Protein AF-A0A3N5U337-F1 (afdb_monomer)

Secondary structure (DSSP, 8-state):
--HHHHHHHHHHHHHHHHHHHTT--HHHHHHHHHHHHHHHHHHHHHT--TTTTTSHHHHHHHHHH---TTHHHHHHHHHHHHHHTTSSSS-------PPPHHHHHHHHHHHHHH---HHHHHHHHHHHHHHHHHHHTTT--GGG--HHHHHHHHHHHTTT--HHHHHHHHHHHHHHHHHHHHTT--SSS--GGG-PPPP-----PPPP---HHHHHHHHH---S--HHHHHHHHHHHHHHHS---HHHHHH-BGGGEETTTTEEEE-S-GGG--EEEE--HHHHHHHHHHHHHTS---S--BSSB-SSSSP-BPPHHHHHHHHHHHHTTT-TT--HHHHHHHHHHHHHTS--------------S-TTSPPPP-PPPPPPP-----

Foldseek 3Di:
DDPLLVVLVVLLVVLLVVCVVLPFDPVVSVVLSVLSVLLSVLCVVVVDDNQCSQEPVSLVVSCVVPVDPCSSVSSLSSQVVCVVVVNHVDGHDDDDDDDPPLLVVLLVVCCPPPVDDVVLSVVLSVLVVLLSVLCVVVVHFLQNDDLVSVVVSLCVVCVPPDPVVSVSSLVSVLSSLCCCVPVPVSYVDSCSVVSDDPDDPPDPDPQAADDLV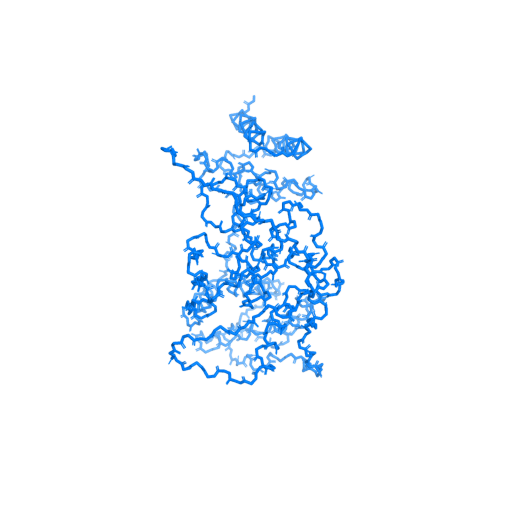LVVVLLVLPPDDDLLLLLLQLLLLCCQVVVDALQQLLQFFLVQDDPVQQWGWRQDDVVRDIDIDRHDPSSVVSLVSSVPPHADDDPDRGSDWDRGPPIDRDDSVRSFVSNQVSSCVRPVPDTSNNSSVHNVVVVVPDDDPDPDDDDDDDDDPPPSDDDDDDDDDDDDDDDDDD

Radius of gyration: 27.34 Å; Cα contacts (8 Å, |Δi|>4): 364; chains: 1; bounding box: 74×69×74 Å

pLDDT: mean 83.19, std 18.61, range [25.72, 97.69]

Solvent-accessible surface area (backbone atoms only — not comparable to full-atom values): 22806 Å² total; per-residue (Å²): 133,55,74,58,56,57,53,50,51,53,52,49,53,53,47,54,52,49,40,55,76,59,65,52,55,69,70,56,50,53,52,33,53,54,45,49,53,52,49,51,53,50,42,61,74,68,65,58,50,78,85,47,60,59,34,46,64,49,48,49,56,46,42,71,78,42,81,49,98,57,45,63,57,37,53,53,45,46,34,45,52,37,28,76,68,67,75,40,98,58,49,64,51,77,76,80,81,80,60,63,67,70,57,49,50,48,54,50,50,50,47,69,78,60,74,55,58,72,67,56,55,55,53,42,50,55,54,50,50,55,48,49,53,57,28,62,77,67,73,52,50,70,60,73,64,51,68,66,61,52,53,54,48,49,54,63,76,38,59,95,53,55,68,71,57,46,52,50,54,49,52,47,49,30,59,49,42,44,42,35,28,78,76,60,64,48,29,92,57,78,56,32,83,69,70,72,73,85,83,75,80,69,72,79,75,72,84,58,56,61,53,76,67,56,51,54,51,55,68,65,66,71,80,65,82,47,53,65,47,31,47,31,49,23,53,42,36,43,19,33,79,70,41,44,48,39,61,43,59,36,66,36,36,55,86,32,49,40,76,94,74,35,32,35,50,44,62,74,40,87,89,72,53,59,46,81,40,81,45,53,68,70,36,51,51,30,41,48,49,15,58,76,73,42,53,78,94,61,94,66,56,50,60,49,59,42,89,58,68,82,66,39,68,37,49,35,68,54,44,36,51,45,30,18,59,55,48,32,75,74,37,76,85,54,46,48,64,22,34,30,42,26,32,51,48,59,54,68,74,41,80,82,78,72,93,66,91,75,82,92,77,93,77,80,89,69,89,82,67,84,86,78,90,77,83,88,80,82,89,80,86,80,84,88,81,135

Mean predicted aligned error: 10.97 Å

Sequence (386 aa):
MSEVDLWLESAVVDYVSWMRQAGYAPSTIYTAERLLRHFKAFIREQGVSRQDVFTHDSLKAFESLCPRFFAACAVRGLARHLFRRKQIPAPIIRPRILLPDVYEAYLRFFEETRQVLPQSLTTTRRVLSALHDYLSQRDIALSGLRIEHIDEFLSRFNAGLAWATCRHHRSYLRGFLRYLYHNRGMVPRDLEKLVVGAVNFAHANPPTFLRAREIKELFAVSKTYSAWELRCLAMTHLAYALGLRPKEIARLSLDDISFKKGQLRVVDRKSCNPLMLPLPEAAIKAISAYLVGARPKTGSRSLFLTLVPAHRPVAAATVGGDITRFIRKSHPTATAYWLRHTYAQTLAGKPSLHLRGQGNAGTRLSELHPQVSSHPCQPDEKGPFR

Structure (mmCIF, N/CA/C/O backbone):
data_AF-A0A3N5U337-F1
#
_entry.id   AF-A0A3N5U337-F1
#
loop_
_atom_site.group_PDB
_atom_site.id
_atom_site.type_symbol
_atom_site.label_atom_id
_atom_site.label_alt_id
_atom_site.label_comp_id
_atom_site.label_asym_id
_atom_site.label_entity_id
_atom_site.label_seq_id
_atom_site.pdbx_PDB_ins_code
_atom_site.Cartn_x
_atom_site.Cartn_y
_atom_site.Cartn_z
_atom_site.occupancy
_atom_site.B_iso_or_equiv
_atom_site.auth_seq_id
_atom_site.auth_comp_id
_atom_site.auth_asym_id
_atom_site.auth_atom_id
_atom_site.pdbx_PDB_model_num
ATOM 1 N N . MET A 1 1 ? -10.063 35.611 -19.315 1.00 59.59 1 MET A N 1
ATOM 2 C CA . MET A 1 1 ? -9.950 34.348 -18.546 1.00 59.59 1 MET A CA 1
ATOM 3 C C . MET A 1 1 ? -10.337 33.215 -19.478 1.00 59.59 1 MET A C 1
ATOM 5 O O . MET A 1 1 ? -11.325 33.376 -20.180 1.00 59.59 1 MET A O 1
ATOM 9 N N . SER A 1 2 ? -9.551 32.140 -19.566 1.00 80.44 2 SER A N 1
ATOM 10 C CA . SER A 1 2 ? -9.885 31.002 -20.436 1.00 80.44 2 SER A CA 1
ATOM 11 C C . SER A 1 2 ? -11.054 30.192 -19.857 1.00 80.44 2 SER A C 1
ATOM 13 O O . SER A 1 2 ? -11.273 30.198 -18.645 1.00 80.44 2 SER A O 1
ATOM 15 N N . GLU A 1 3 ? -11.793 29.468 -20.705 1.00 83.75 3 GLU A N 1
ATOM 16 C CA . GLU A 1 3 ? -12.888 28.573 -20.282 1.00 83.75 3 GLU A CA 1
ATOM 17 C C . GLU A 1 3 ? -12.416 27.545 -19.232 1.00 83.75 3 GLU A C 1
ATOM 19 O O . GLU A 1 3 ? -13.110 27.262 -18.255 1.00 83.75 3 GLU A O 1
ATOM 24 N N . VAL A 1 4 ? -11.184 27.046 -19.390 1.00 85.44 4 VAL A N 1
ATOM 25 C CA . VAL A 1 4 ? -10.539 26.103 -18.463 1.00 85.44 4 VAL A CA 1
ATOM 26 C C . VAL A 1 4 ? -10.310 26.725 -17.083 1.00 85.44 4 VAL A C 1
ATOM 28 O O . VAL A 1 4 ? -10.534 26.054 -16.077 1.00 85.44 4 VAL A O 1
ATOM 31 N N . ASP A 1 5 ? -9.896 27.994 -17.017 1.00 86.25 5 ASP A N 1
ATOM 32 C CA . ASP A 1 5 ? -9.628 28.697 -15.754 1.00 86.25 5 ASP A CA 1
ATOM 33 C C . ASP A 1 5 ? -10.922 28.929 -14.956 1.00 86.25 5 ASP A C 1
ATOM 35 O O . ASP A 1 5 ? -10.952 28.688 -13.749 1.00 86.25 5 ASP A O 1
ATOM 39 N N . LEU A 1 6 ? -12.016 29.304 -15.632 1.00 87.75 6 LEU A N 1
ATOM 40 C CA . LEU A 1 6 ? -13.340 29.459 -15.013 1.00 87.75 6 LEU A CA 1
ATOM 41 C C . LEU A 1 6 ? -13.893 28.127 -14.488 1.00 87.75 6 LEU A C 1
ATOM 43 O O . LEU A 1 6 ? -14.374 28.050 -13.354 1.00 87.75 6 LEU A O 1
ATOM 47 N N . TRP A 1 7 ? -13.791 27.062 -15.288 1.00 91.88 7 TRP A N 1
ATOM 48 C CA . TRP A 1 7 ? -14.204 25.722 -14.872 1.00 91.88 7 TRP A CA 1
ATOM 49 C C . TRP A 1 7 ? -13.391 25.218 -13.673 1.00 91.88 7 TRP A C 1
ATOM 51 O O . TRP A 1 7 ? -13.964 24.698 -12.712 1.00 91.88 7 TRP A O 1
ATOM 61 N N . LEU A 1 8 ? -12.065 25.386 -13.703 1.00 91.44 8 LEU A N 1
ATOM 62 C CA . LEU A 1 8 ? -11.187 24.919 -12.634 1.00 91.44 8 LEU A CA 1
ATOM 63 C C . LEU A 1 8 ? -11.397 25.716 -11.338 1.00 91.44 8 LEU A C 1
ATOM 65 O O . LEU A 1 8 ? -11.365 25.123 -10.262 1.00 91.44 8 LEU A O 1
ATOM 69 N N . GLU A 1 9 ? -11.680 27.020 -11.419 1.00 92.31 9 GLU A N 1
ATOM 70 C CA . GLU A 1 9 ? -12.047 27.835 -10.254 1.00 92.31 9 GLU A CA 1
ATOM 71 C C . GLU A 1 9 ? -13.320 27.306 -9.580 1.00 92.31 9 GLU A C 1
ATOM 73 O O . GLU A 1 9 ? -13.313 27.012 -8.383 1.00 92.31 9 GLU A O 1
ATOM 78 N N . SER A 1 10 ? -14.388 27.093 -10.359 1.00 92.50 10 SER A N 1
ATOM 79 C CA . SER A 1 10 ? -15.639 26.517 -9.851 1.00 92.50 10 SER A CA 1
ATOM 80 C C . SER A 1 10 ? -15.412 25.135 -9.227 1.00 92.50 10 SER A C 1
ATOM 82 O O . SER A 1 10 ? -15.874 24.868 -8.117 1.00 92.50 10 SER A O 1
ATOM 84 N N . ALA A 1 11 ? -14.621 24.279 -9.881 1.00 93.44 11 ALA A N 1
ATOM 85 C CA . ALA A 1 11 ? -14.270 22.956 -9.377 1.00 93.44 11 ALA A CA 1
ATOM 86 C C . ALA A 1 11 ? -13.520 22.999 -8.033 1.00 93.44 11 ALA A C 1
ATOM 88 O O . ALA A 1 11 ? -13.773 22.166 -7.156 1.00 93.44 11 ALA A O 1
ATOM 89 N N . VAL A 1 12 ? -12.595 23.949 -7.857 1.00 94.38 12 VAL A N 1
ATOM 90 C CA . VAL A 1 12 ? -11.846 24.128 -6.605 1.00 94.38 12 VAL A CA 1
ATOM 91 C C . VAL A 1 12 ? -12.771 24.604 -5.488 1.00 94.38 12 VAL A C 1
ATOM 93 O O . VAL A 1 12 ? -12.730 24.027 -4.399 1.00 94.38 12 VAL A O 1
ATOM 96 N N . VAL A 1 13 ? -13.629 25.594 -5.750 1.00 94.56 13 VAL A N 1
ATOM 97 C CA . VAL A 1 13 ? -14.602 26.105 -4.769 1.00 94.56 13 VAL A CA 1
ATOM 98 C C . VAL A 1 13 ? -15.547 24.995 -4.306 1.00 94.56 13 VAL A C 1
ATOM 100 O O . VAL A 1 13 ? -15.684 24.767 -3.099 1.00 94.56 13 VAL A O 1
ATOM 103 N N . ASP A 1 14 ? -16.121 24.241 -5.245 1.00 94.06 14 ASP A N 1
ATOM 104 C CA . ASP A 1 14 ? -17.006 23.113 -4.944 1.00 94.06 14 ASP A CA 1
ATOM 105 C C . ASP A 1 14 ? -16.298 22.034 -4.118 1.00 94.06 14 ASP A C 1
ATOM 107 O O . ASP A 1 14 ? -16.841 21.529 -3.131 1.00 94.06 14 ASP A O 1
ATOM 111 N N . TYR A 1 15 ? -15.056 21.697 -4.471 1.00 94.31 15 TYR A N 1
ATOM 112 C CA . TYR A 1 15 ? -14.279 20.700 -3.743 1.00 94.31 15 TYR A CA 1
ATOM 113 C C . TYR A 1 15 ? -13.946 21.142 -2.315 1.00 94.31 15 TYR A C 1
ATOM 115 O O . TYR A 1 15 ? -14.073 20.348 -1.382 1.00 94.31 15 TYR A O 1
ATOM 123 N N . VAL A 1 16 ? -13.553 22.401 -2.121 1.00 94.31 16 VAL A N 1
ATOM 124 C CA . VAL A 1 16 ? -13.256 22.962 -0.795 1.00 94.31 16 VAL A CA 1
ATOM 125 C C . VAL A 1 16 ? -14.525 23.025 0.063 1.00 94.31 16 VAL A C 1
ATOM 127 O O . VAL A 1 16 ? -14.482 22.670 1.244 1.00 94.31 16 VAL A O 1
ATOM 130 N N . SER A 1 17 ? -15.669 23.396 -0.523 1.00 94.00 17 SER A N 1
ATOM 131 C CA . SER A 1 17 ? -16.977 23.349 0.145 1.00 94.00 17 SER A CA 1
ATOM 132 C C . SER A 1 17 ? -17.330 21.927 0.589 1.00 94.00 17 SER A C 1
ATOM 134 O O . SER A 1 17 ? -17.637 21.682 1.759 1.00 94.00 17 SER A O 1
ATOM 136 N N . TRP A 1 18 ? -17.160 20.951 -0.305 1.00 93.31 18 TRP A N 1
ATOM 137 C CA . TRP A 1 18 ? -17.338 19.541 0.024 1.00 93.31 18 TRP A CA 1
ATOM 138 C C . TRP A 1 18 ? -16.381 19.068 1.132 1.00 93.31 18 TRP A C 1
ATOM 140 O O . TRP A 1 18 ? -16.802 18.318 2.012 1.00 93.31 18 TRP A O 1
ATOM 150 N N . MET A 1 19 ? -15.115 19.508 1.152 1.00 92.62 19 MET A N 1
ATOM 151 C CA . MET A 1 19 ? -14.178 19.159 2.231 1.00 92.62 19 MET A CA 1
ATOM 152 C C . MET A 1 19 ? -14.654 19.676 3.598 1.00 92.62 19 MET A C 1
ATOM 154 O O . MET A 1 19 ? -14.506 18.969 4.596 1.00 92.62 19 MET A O 1
ATOM 158 N N . ARG A 1 20 ? -15.253 20.873 3.654 1.00 92.69 20 ARG A N 1
ATOM 159 C CA . ARG A 1 20 ? -15.858 21.408 4.888 1.00 92.69 20 ARG A CA 1
ATOM 160 C C . ARG A 1 20 ? -17.015 20.525 5.353 1.00 92.69 20 ARG A C 1
ATOM 162 O O . ARG A 1 20 ? -17.013 20.076 6.494 1.00 92.69 20 ARG A O 1
ATOM 169 N N . GLN A 1 21 ? -17.942 20.201 4.452 1.00 89.94 21 GLN A N 1
ATOM 170 C CA . GLN A 1 21 ? -19.096 19.340 4.751 1.00 89.94 21 GLN A CA 1
ATOM 171 C C . GLN A 1 21 ? -18.682 17.920 5.166 1.00 89.94 21 GLN A C 1
ATOM 173 O O . GLN A 1 21 ? -19.303 17.311 6.030 1.00 89.94 21 GLN A O 1
ATOM 178 N N . ALA A 1 22 ? -17.607 17.394 4.577 1.00 86.56 22 ALA A N 1
ATOM 179 C CA . ALA A 1 22 ? -17.069 16.077 4.896 1.00 86.56 22 ALA A CA 1
ATOM 180 C C . ALA A 1 22 ? -16.280 16.032 6.220 1.00 86.56 22 ALA A C 1
ATOM 182 O O . ALA A 1 22 ? -15.805 14.958 6.589 1.00 86.56 22 ALA A O 1
ATOM 183 N N . GLY A 1 23 ? -16.116 17.162 6.921 1.00 87.62 23 GLY A N 1
ATOM 184 C CA . GLY A 1 23 ? -15.472 17.221 8.235 1.00 87.62 23 GLY A CA 1
ATOM 185 C C . GLY A 1 23 ? -13.944 17.143 8.200 1.00 87.62 23 GLY A C 1
ATOM 186 O O . GLY A 1 23 ? -13.329 16.622 9.131 1.00 87.62 23 GLY A O 1
ATOM 187 N N . TYR A 1 24 ? -13.299 17.616 7.129 1.00 88.69 24 TYR A N 1
ATOM 188 C CA . TYR A 1 24 ? -11.839 17.752 7.122 1.00 88.69 24 TYR A CA 1
ATOM 189 C C . TYR A 1 24 ? -11.374 18.812 8.134 1.00 88.69 24 TYR A C 1
ATOM 191 O O . TYR A 1 24 ? -12.039 19.823 8.344 1.00 88.69 24 TYR A O 1
ATOM 199 N N . ALA A 1 25 ? -10.187 18.619 8.719 1.00 89.44 25 ALA A N 1
ATOM 200 C CA . ALA A 1 25 ? -9.602 19.603 9.628 1.00 89.44 25 ALA A CA 1
ATOM 201 C C . ALA A 1 25 ? -9.368 20.959 8.918 1.00 89.44 25 ALA A C 1
ATOM 203 O O . ALA A 1 25 ? -8.892 20.955 7.774 1.00 89.44 25 ALA A O 1
ATOM 204 N N . PRO A 1 26 ? -9.595 22.113 9.583 1.00 92.06 26 PRO A N 1
ATOM 205 C CA . PRO A 1 26 ? -9.421 23.439 8.975 1.00 92.06 26 PRO A CA 1
ATOM 206 C C . PRO A 1 26 ? -8.039 23.655 8.344 1.00 92.06 26 PRO A C 1
ATOM 208 O O . PRO A 1 26 ? -7.933 24.153 7.225 1.00 92.06 26 PRO A O 1
ATOM 211 N N . SER A 1 27 ? -6.976 23.185 9.004 1.00 90.62 27 SER A N 1
ATOM 212 C CA . SER A 1 27 ? -5.599 23.248 8.492 1.00 90.62 27 SER A CA 1
ATOM 213 C C . SER A 1 27 ? -5.397 22.443 7.202 1.00 90.62 27 SER A C 1
ATOM 215 O O . SER A 1 27 ? -4.648 22.855 6.311 1.00 90.62 27 SER A O 1
ATOM 217 N N . THR A 1 28 ? -6.092 21.308 7.067 1.00 89.44 28 THR A N 1
ATOM 218 C CA . THR A 1 28 ? -6.055 20.470 5.859 1.00 89.44 28 THR A CA 1
ATOM 219 C C . THR A 1 28 ? -6.778 21.153 4.705 1.00 89.44 28 THR A C 1
ATOM 221 O O . THR A 1 28 ? -6.270 21.147 3.585 1.00 89.44 28 THR A O 1
ATOM 224 N N . ILE A 1 29 ? -7.928 21.774 4.981 1.00 92.19 29 ILE A N 1
ATOM 225 C CA . ILE A 1 29 ? -8.708 22.528 3.992 1.00 92.19 29 ILE A CA 1
ATOM 226 C C . ILE A 1 29 ? -7.894 23.718 3.482 1.00 92.19 29 ILE A C 1
ATOM 228 O O . ILE A 1 29 ? -7.693 23.835 2.278 1.00 92.19 29 ILE A O 1
ATOM 232 N N . TYR A 1 30 ? -7.340 24.527 4.390 1.00 92.00 30 TYR A N 1
ATOM 233 C CA . TYR A 1 30 ? -6.493 25.671 4.046 1.00 92.00 30 TYR A CA 1
ATOM 234 C C . TYR A 1 30 ? -5.296 25.266 3.172 1.00 92.00 30 TYR A C 1
ATOM 236 O O . TYR A 1 30 ? -5.011 25.884 2.145 1.00 92.00 30 TYR A O 1
ATOM 244 N N . THR A 1 31 ? -4.611 24.180 3.546 1.00 90.75 31 THR A N 1
ATOM 245 C CA . THR A 1 31 ? -3.463 23.673 2.782 1.00 90.75 31 THR A CA 1
ATOM 246 C C . THR A 1 31 ? -3.880 23.197 1.392 1.00 90.75 31 THR A C 1
ATOM 248 O O . THR A 1 31 ? -3.208 23.523 0.412 1.00 90.75 31 THR A O 1
ATOM 251 N N . ALA A 1 32 ? -4.981 22.445 1.291 1.00 91.00 32 ALA A N 1
ATOM 252 C CA . ALA A 1 32 ? -5.498 21.962 0.016 1.00 91.00 32 ALA A CA 1
ATOM 253 C C . ALA A 1 32 ? -5.904 23.124 -0.897 1.00 91.00 32 ALA A C 1
ATOM 255 O O . ALA A 1 32 ? -5.483 23.157 -2.048 1.00 91.00 32 ALA A O 1
ATOM 256 N N . GLU A 1 33 ? -6.642 24.101 -0.374 1.00 93.75 33 GLU A N 1
ATOM 257 C CA . GLU A 1 33 ? -7.069 25.289 -1.111 1.00 93.75 33 GLU A CA 1
ATOM 258 C C . GLU A 1 33 ? -5.869 26.067 -1.668 1.00 93.75 33 GLU A C 1
ATOM 260 O O . GLU A 1 33 ? -5.806 26.337 -2.866 1.00 93.75 33 GLU A O 1
ATOM 265 N N . ARG A 1 34 ? -4.853 26.342 -0.839 1.00 92.44 34 ARG A N 1
ATOM 266 C CA . ARG A 1 34 ? -3.634 27.039 -1.278 1.00 92.44 34 ARG A CA 1
ATOM 267 C C . ARG A 1 34 ? -2.891 26.276 -2.380 1.00 92.44 34 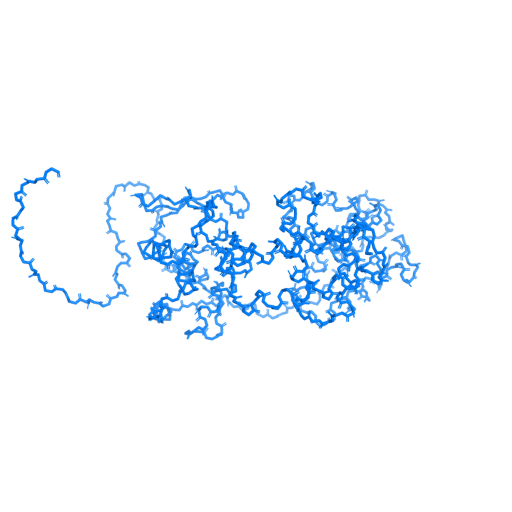ARG A C 1
ATOM 269 O O . ARG A 1 34 ? -2.446 26.878 -3.353 1.00 92.44 34 ARG A O 1
ATOM 276 N N . LEU A 1 35 ? -2.753 24.956 -2.239 1.00 92.81 35 LEU A N 1
ATOM 277 C CA . LEU A 1 35 ? -2.101 24.111 -3.246 1.00 92.81 35 LEU A CA 1
ATOM 278 C C . LEU A 1 35 ? -2.891 24.063 -4.558 1.00 92.81 35 LEU A C 1
ATOM 280 O O . LEU A 1 35 ? -2.286 24.090 -5.625 1.00 92.81 35 LEU A O 1
ATOM 284 N N . LEU A 1 36 ? -4.223 24.034 -4.491 1.00 93.38 36 LEU A N 1
ATOM 285 C CA . LEU A 1 36 ? -5.083 24.045 -5.672 1.00 93.38 36 LEU A CA 1
ATOM 286 C C . LEU A 1 36 ? -5.056 25.391 -6.403 1.00 93.38 36 LEU A C 1
ATOM 288 O O . LEU A 1 36 ? -5.069 25.399 -7.630 1.00 93.38 36 LEU A O 1
ATOM 292 N N . ARG A 1 37 ? -4.917 26.518 -5.690 1.00 92.00 37 ARG A N 1
ATOM 293 C CA . ARG A 1 37 ? -4.674 27.826 -6.326 1.00 92.00 37 ARG A CA 1
ATOM 294 C C . ARG A 1 37 ? -3.352 27.850 -7.096 1.00 92.00 37 ARG A C 1
ATOM 296 O O . ARG A 1 37 ? -3.318 28.334 -8.223 1.00 92.00 37 ARG A O 1
ATOM 303 N N . HIS A 1 38 ? -2.281 27.292 -6.523 1.00 91.81 38 HIS A N 1
ATOM 304 C CA . HIS A 1 38 ? -1.003 27.155 -7.234 1.00 91.81 38 HIS A CA 1
ATOM 305 C C . HIS A 1 38 ? -1.124 26.239 -8.455 1.00 91.81 38 HIS A C 1
ATOM 307 O O . HIS A 1 38 ? -0.591 26.559 -9.511 1.00 91.81 38 HIS A O 1
ATOM 313 N N . PHE A 1 39 ? -1.853 25.128 -8.331 1.00 92.81 39 PHE A N 1
ATOM 314 C CA . PHE A 1 39 ? -2.116 24.235 -9.456 1.00 92.81 39 PHE A CA 1
ATOM 315 C C . PHE A 1 39 ? -2.890 24.944 -10.575 1.00 92.81 39 PHE A C 1
ATOM 317 O O . PHE A 1 39 ? -2.532 24.813 -11.739 1.00 92.81 39 PHE A O 1
ATOM 324 N N . LYS A 1 40 ? -3.895 25.760 -10.235 1.00 92.25 40 LYS A N 1
ATOM 325 C CA . LYS A 1 40 ? -4.638 26.568 -11.210 1.00 92.25 40 LYS A CA 1
ATOM 326 C C . LYS A 1 40 ? -3.731 27.551 -11.956 1.00 92.25 40 LYS A C 1
ATOM 328 O O . LYS A 1 40 ? -3.777 27.608 -13.181 1.00 92.25 40 LYS A O 1
ATOM 333 N N . ALA A 1 41 ? -2.889 28.291 -11.228 1.00 91.00 41 ALA A N 1
ATOM 334 C CA . ALA A 1 41 ? -1.926 29.215 -11.831 1.00 91.00 41 ALA A CA 1
ATOM 335 C C . ALA A 1 41 ? -0.976 28.490 -12.799 1.00 91.00 41 ALA A C 1
ATOM 337 O O . ALA A 1 41 ? -0.811 28.936 -13.930 1.00 91.00 41 ALA A O 1
ATOM 338 N N . PHE A 1 42 ? -0.467 27.322 -12.396 1.00 91.88 42 PHE A N 1
ATOM 339 C CA . PHE A 1 42 ? 0.357 26.456 -13.239 1.00 91.88 42 PHE A CA 1
ATOM 340 C C . PHE A 1 42 ? -0.362 26.023 -14.529 1.00 91.88 42 PHE A C 1
ATOM 342 O O . PHE A 1 42 ? 0.195 26.155 -15.614 1.00 91.88 42 PHE A O 1
ATOM 349 N N . ILE A 1 43 ? -1.608 25.548 -14.434 1.00 92.75 43 ILE A N 1
ATOM 350 C CA . ILE A 1 43 ? -2.398 25.129 -15.605 1.00 92.75 43 ILE A CA 1
ATOM 351 C C . ILE A 1 43 ? -2.624 26.295 -16.573 1.00 92.75 43 ILE A C 1
ATOM 353 O O . ILE A 1 43 ? -2.540 26.111 -17.787 1.00 92.75 43 ILE A O 1
ATOM 357 N N . ARG A 1 44 ? -2.867 27.497 -16.038 1.00 90.06 44 ARG A N 1
ATOM 358 C CA . ARG A 1 44 ? -3.036 28.718 -16.830 1.00 90.06 44 ARG A CA 1
ATOM 359 C C . ARG A 1 44 ? -1.752 29.117 -17.557 1.00 90.06 44 ARG A C 1
ATOM 361 O O . ARG A 1 44 ? -1.821 29.465 -18.727 1.00 90.06 44 ARG A O 1
ATOM 368 N N . GLU A 1 45 ? -0.608 29.069 -16.879 1.00 89.81 45 GLU A N 1
ATOM 369 C CA . GLU A 1 45 ? 0.699 29.419 -17.456 1.00 89.81 45 GLU A CA 1
ATOM 370 C C . GLU A 1 45 ? 1.151 28.425 -18.532 1.00 89.81 45 GLU A C 1
ATOM 372 O O . GLU A 1 45 ? 1.715 28.830 -19.541 1.00 89.81 45 GLU A O 1
ATOM 377 N N . GLN A 1 46 ? 0.870 27.134 -18.343 1.00 88.50 46 GLN A N 1
ATOM 378 C CA . GLN A 1 46 ? 1.237 26.077 -19.290 1.00 88.50 46 GLN A CA 1
ATOM 379 C C . GLN A 1 46 ? 0.238 25.903 -20.445 1.00 88.50 46 GLN A C 1
ATOM 381 O O . GLN A 1 46 ? 0.481 25.099 -21.340 1.00 88.50 46 GLN A O 1
ATOM 386 N N . GLY A 1 47 ? -0.903 26.604 -20.425 1.00 86.69 47 GLY A N 1
ATOM 387 C CA . GLY A 1 47 ? -1.914 26.513 -21.484 1.00 86.69 47 GLY A CA 1
ATOM 388 C C . GLY A 1 47 ? -2.506 25.108 -21.664 1.00 86.69 47 GLY A C 1
ATOM 389 O O . GLY A 1 47 ? -2.839 24.721 -22.781 1.00 86.69 47 GLY A O 1
ATOM 390 N N . VAL A 1 48 ? -2.618 24.325 -20.584 1.00 87.94 48 VAL A N 1
ATOM 391 C CA . VAL A 1 48 ? -3.052 22.919 -20.659 1.00 87.94 48 VAL A CA 1
ATOM 392 C C . VAL A 1 48 ? -4.529 22.827 -21.055 1.00 87.94 48 VAL A C 1
ATOM 394 O O . VAL A 1 48 ? -5.384 23.521 -20.496 1.00 87.94 48 VAL A O 1
ATOM 397 N N . SER A 1 49 ? -4.843 21.932 -21.995 1.00 88.31 49 SER A N 1
ATOM 398 C CA . SER A 1 49 ? -6.217 21.671 -22.433 1.00 88.31 49 SER A CA 1
ATOM 399 C C . SER A 1 49 ? -7.065 21.084 -21.296 1.00 88.31 49 SER A C 1
ATOM 401 O O . SER A 1 49 ? -6.554 20.406 -20.403 1.00 88.31 49 SER A O 1
ATOM 403 N N . ARG A 1 50 ? -8.392 21.270 -21.345 1.00 86.12 50 ARG A N 1
ATOM 404 C CA . ARG A 1 50 ? -9.324 20.731 -20.332 1.00 86.12 50 ARG A CA 1
ATOM 405 C C . ARG A 1 50 ? -9.180 19.219 -20.118 1.00 86.12 50 ARG A C 1
ATOM 407 O O . ARG A 1 50 ? -9.359 18.746 -18.997 1.00 86.12 50 ARG A O 1
ATOM 414 N N . GLN A 1 51 ? -8.890 18.472 -21.183 1.00 86.19 51 GLN A N 1
ATOM 415 C CA . GLN A 1 51 ? -8.770 17.013 -21.140 1.00 86.19 51 GLN A CA 1
ATOM 416 C C . GLN A 1 51 ? -7.468 16.572 -20.461 1.00 86.19 51 GLN A C 1
ATOM 418 O O . GLN A 1 51 ? -7.442 15.541 -19.790 1.00 86.19 51 GLN A O 1
ATOM 423 N N . ASP A 1 52 ? -6.429 17.404 -20.549 1.00 87.75 52 ASP A N 1
ATOM 424 C CA . ASP A 1 52 ? -5.093 17.069 -20.068 1.00 87.75 52 ASP A CA 1
ATOM 425 C C . ASP A 1 52 ? -4.831 17.528 -18.628 1.00 87.75 52 ASP A C 1
ATOM 427 O O . ASP A 1 52 ? -3.927 17.001 -17.981 1.00 87.75 52 ASP A O 1
ATOM 431 N N . VAL A 1 53 ? -5.659 18.428 -18.071 1.00 90.69 53 VAL A N 1
ATOM 432 C CA . VAL A 1 53 ? -5.489 18.989 -16.710 1.00 90.69 53 VAL A CA 1
ATOM 433 C C . VAL A 1 53 ? -5.256 17.908 -15.649 1.00 90.69 53 VAL A C 1
ATOM 435 O O . VAL A 1 53 ? -4.389 18.052 -14.788 1.00 90.69 53 VAL A O 1
ATOM 438 N N . PHE A 1 54 ? -6.023 16.816 -15.688 1.00 92.62 54 PHE A N 1
ATOM 439 C CA . PHE A 1 54 ? -5.968 15.743 -14.689 1.00 92.62 54 PHE A CA 1
ATOM 440 C C . PHE A 1 54 ? -5.279 14.474 -15.217 1.00 92.62 54 PHE A C 1
ATOM 442 O O . PHE A 1 54 ? -5.724 13.355 -14.951 1.00 92.62 54 PHE A O 1
ATOM 449 N N . THR A 1 55 ? -4.163 14.641 -15.927 1.00 90.81 55 THR A N 1
ATOM 450 C CA . THR A 1 55 ? -3.289 13.544 -16.378 1.00 90.81 55 THR A CA 1
ATOM 451 C C . THR A 1 55 ? -2.104 13.313 -15.432 1.00 90.81 55 THR A C 1
ATOM 453 O O . THR A 1 55 ? -1.826 14.102 -14.522 1.00 90.81 55 THR A O 1
ATOM 456 N N . HIS A 1 56 ? -1.397 12.189 -15.608 1.00 87.75 56 HIS A N 1
ATOM 457 C CA . HIS A 1 56 ? -0.165 11.931 -14.857 1.00 87.75 56 HIS A CA 1
ATOM 458 C C . HIS A 1 56 ? 0.923 12.954 -15.174 1.00 87.75 56 HIS A C 1
ATOM 460 O O . HIS A 1 56 ? 1.632 13.366 -14.256 1.00 87.75 56 HIS A O 1
ATOM 466 N N . ASP A 1 57 ? 1.027 13.366 -16.435 1.00 87.88 57 ASP A N 1
ATOM 467 C CA . ASP A 1 57 ? 2.095 14.240 -16.909 1.00 87.88 57 ASP A CA 1
ATOM 468 C C . ASP A 1 57 ? 1.914 15.662 -16.382 1.00 87.88 57 ASP A C 1
ATOM 470 O O . ASP A 1 57 ? 2.849 16.209 -15.797 1.00 87.88 57 ASP A O 1
ATOM 474 N N . SER A 1 58 ? 0.694 16.209 -16.426 1.00 89.62 58 SER A N 1
ATOM 475 C CA . SER A 1 58 ? 0.392 17.508 -15.805 1.00 89.62 58 SER A CA 1
ATOM 476 C C . SER A 1 58 ? 0.634 17.498 -14.297 1.00 89.62 58 SER A C 1
ATOM 478 O O . SER A 1 58 ? 1.160 18.463 -13.741 1.00 89.62 58 SER A O 1
ATOM 480 N N . LEU A 1 59 ? 0.312 16.392 -13.617 1.00 90.88 59 LEU A N 1
ATOM 481 C CA . LEU A 1 59 ? 0.598 16.256 -12.191 1.00 90.88 59 LEU A CA 1
ATOM 482 C C . LEU A 1 59 ? 2.104 16.204 -11.905 1.00 90.88 59 LEU A C 1
ATOM 484 O O . LEU A 1 59 ? 2.556 16.824 -10.946 1.00 90.88 59 LEU A O 1
ATOM 488 N N . LYS A 1 60 ? 2.872 15.474 -12.719 1.00 88.56 60 LYS A N 1
ATOM 489 C CA . LYS A 1 60 ? 4.324 15.334 -12.566 1.00 88.56 60 LYS A CA 1
ATOM 490 C C . LYS A 1 60 ? 5.040 16.660 -12.845 1.00 88.56 60 LYS A C 1
ATOM 492 O O . LYS A 1 60 ? 5.931 17.034 -12.088 1.00 88.56 60 LYS A O 1
ATOM 497 N N . ALA A 1 61 ? 4.611 17.391 -13.875 1.00 89.62 61 ALA A N 1
ATOM 498 C CA . ALA A 1 61 ? 5.101 18.732 -14.187 1.00 89.62 61 ALA A CA 1
ATOM 499 C C . ALA A 1 61 ? 4.811 19.723 -13.042 1.00 89.62 61 ALA A C 1
ATOM 501 O O . ALA A 1 61 ? 5.687 20.484 -12.622 1.00 89.62 61 ALA A O 1
ATOM 502 N N . PHE A 1 62 ? 3.619 19.645 -12.444 1.00 90.25 62 PHE A N 1
ATOM 503 C CA . PHE A 1 62 ? 3.303 20.429 -11.253 1.00 90.25 62 PHE A CA 1
ATOM 504 C C . PHE A 1 62 ? 4.159 20.038 -10.036 1.00 90.25 62 PHE A C 1
ATOM 506 O O . PHE A 1 62 ? 4.659 20.917 -9.336 1.00 90.25 62 PHE A O 1
ATOM 513 N N . GLU A 1 63 ? 4.368 18.738 -9.785 1.00 89.06 63 GLU A N 1
ATOM 514 C CA . GLU A 1 63 ? 5.239 18.243 -8.704 1.00 89.06 63 GLU A CA 1
ATOM 515 C C . GLU A 1 63 ? 6.689 18.742 -8.863 1.00 89.06 63 GLU A C 1
ATOM 517 O O . GLU A 1 63 ? 7.321 19.067 -7.858 1.00 89.06 63 GLU A O 1
ATOM 522 N N . SER A 1 64 ? 7.206 18.857 -10.095 1.00 86.31 64 SER A N 1
ATOM 523 C CA . SER A 1 64 ? 8.557 19.393 -10.333 1.00 86.31 64 SER A CA 1
ATOM 524 C C . SER A 1 64 ? 8.698 20.885 -10.027 1.00 86.31 64 SER A C 1
ATOM 526 O O . SER A 1 64 ? 9.750 21.303 -9.553 1.00 86.31 64 SER A O 1
ATOM 528 N N . LEU A 1 65 ? 7.650 21.683 -10.247 1.00 83.12 65 LEU A N 1
ATOM 529 C CA . LEU A 1 65 ? 7.666 23.128 -9.978 1.00 83.12 65 LEU A CA 1
ATOM 530 C C . LEU A 1 65 ? 7.300 23.460 -8.529 1.00 83.12 65 LEU A C 1
ATOM 532 O O . LEU A 1 65 ? 7.768 24.445 -7.963 1.00 83.12 65 LEU A O 1
ATOM 536 N N . CYS A 1 66 ? 6.464 22.629 -7.909 1.00 79.81 66 CYS A N 1
ATOM 537 C CA . CYS A 1 66 ? 6.071 22.761 -6.517 1.00 79.81 66 CYS A CA 1
ATOM 538 C C . CYS A 1 66 ? 6.456 21.485 -5.753 1.00 79.81 66 CYS A C 1
ATOM 540 O O . CYS A 1 66 ? 5.585 20.645 -5.495 1.00 79.81 66 CYS A O 1
ATOM 542 N N . PRO A 1 67 ? 7.729 21.344 -5.321 1.00 67.75 67 PRO A N 1
ATOM 543 C CA . PRO A 1 67 ? 8.222 20.173 -4.594 1.00 67.75 67 PRO A CA 1
ATOM 544 C C . PRO A 1 67 ? 7.746 20.171 -3.129 1.00 67.75 67 PRO A C 1
ATOM 546 O O . PRO A 1 67 ? 8.505 19.962 -2.185 1.00 67.75 67 PRO A O 1
ATOM 549 N N . ARG A 1 68 ? 6.457 20.435 -2.898 1.00 75.25 68 ARG A N 1
ATOM 550 C CA . ARG A 1 68 ? 5.814 20.284 -1.594 1.00 75.25 68 ARG A CA 1
ATOM 551 C C . ARG A 1 68 ? 5.264 18.870 -1.496 1.00 75.25 68 ARG A C 1
ATOM 553 O O . ARG A 1 68 ? 4.454 18.458 -2.322 1.00 75.25 68 ARG A O 1
ATOM 560 N N . PHE A 1 69 ? 5.617 18.173 -0.418 1.00 60.69 69 PHE A N 1
ATOM 561 C CA . PHE A 1 69 ? 5.285 16.762 -0.164 1.00 60.69 69 PHE A CA 1
ATOM 562 C C . PHE A 1 69 ? 3.792 16.396 -0.354 1.00 60.69 69 PHE A C 1
ATOM 564 O O . PHE A 1 69 ? 3.462 15.251 -0.650 1.00 60.69 69 PHE A O 1
ATOM 571 N N . PHE A 1 70 ? 2.873 17.363 -0.230 1.00 70.56 70 PHE A N 1
ATOM 572 C CA . PHE A 1 70 ? 1.424 17.152 -0.334 1.00 70.56 70 PHE A CA 1
ATOM 573 C C . PHE A 1 70 ? 0.753 17.791 -1.558 1.00 70.56 70 PHE A C 1
ATOM 575 O O . PHE A 1 70 ? -0.466 17.664 -1.699 1.00 70.56 70 PHE A O 1
ATOM 582 N N . ALA A 1 71 ? 1.508 18.444 -2.448 1.00 79.12 71 ALA A N 1
ATOM 583 C CA . ALA A 1 71 ? 0.968 19.132 -3.625 1.00 79.12 71 ALA A CA 1
ATOM 584 C C . ALA A 1 71 ? 0.071 18.204 -4.455 1.00 79.12 71 ALA A C 1
ATOM 586 O O . ALA A 1 71 ? -1.108 18.480 -4.687 1.00 79.12 71 ALA A O 1
ATOM 587 N N . ALA A 1 72 ? 0.579 17.018 -4.772 1.00 84.94 72 ALA A N 1
ATOM 588 C CA . ALA A 1 72 ? -0.171 16.055 -5.553 1.00 84.94 72 ALA A CA 1
ATOM 589 C C . ALA A 1 72 ? -1.323 15.379 -4.805 1.00 84.94 72 ALA A C 1
ATOM 591 O O . ALA A 1 72 ? -2.257 14.884 -5.434 1.00 84.94 72 ALA A O 1
ATOM 592 N N . CYS A 1 73 ? -1.307 15.355 -3.470 1.00 87.25 73 CYS A N 1
ATOM 593 C CA . CYS A 1 73 ? -2.424 14.823 -2.689 1.00 87.25 73 CYS A CA 1
ATOM 594 C C . CYS A 1 73 ? -3.678 15.691 -2.845 1.00 87.25 73 CYS A C 1
ATOM 596 O O . CYS A 1 73 ? -4.774 15.140 -2.978 1.00 87.25 73 CYS A O 1
ATOM 598 N N . ALA A 1 74 ? -3.517 17.019 -2.874 1.00 89.62 74 ALA A N 1
ATOM 599 C CA . ALA A 1 74 ? -4.615 17.958 -3.092 1.00 89.62 74 ALA A CA 1
ATOM 600 C C . ALA A 1 74 ? -5.199 17.811 -4.506 1.00 89.62 74 ALA A C 1
ATOM 602 O O . ALA A 1 74 ? -6.405 17.610 -4.649 1.00 89.62 74 ALA A O 1
ATOM 603 N N . VAL A 1 75 ? -4.340 17.778 -5.533 1.00 92.50 75 VAL A N 1
ATOM 604 C CA . VAL A 1 75 ? -4.757 17.629 -6.941 1.00 92.50 75 VAL A CA 1
ATOM 605 C C . VAL A 1 75 ? -5.426 16.271 -7.191 1.00 92.50 75 VAL A C 1
ATOM 607 O O . VAL A 1 75 ? -6.525 16.205 -7.740 1.00 92.50 75 VAL A O 1
ATOM 610 N N . ARG A 1 76 ? -4.847 15.167 -6.692 1.00 91.56 76 ARG A N 1
ATOM 611 C CA . ARG A 1 76 ? -5.492 13.836 -6.729 1.00 91.56 76 ARG A CA 1
ATOM 612 C C . ARG A 1 76 ? -6.799 13.814 -5.927 1.00 91.56 76 ARG A C 1
ATOM 614 O O . ARG A 1 76 ? -7.690 13.015 -6.209 1.00 91.56 76 ARG A O 1
ATOM 621 N N . GLY A 1 77 ? -6.917 14.627 -4.878 1.00 90.38 77 GLY A N 1
ATOM 622 C CA . GLY A 1 77 ? -8.155 14.850 -4.129 1.00 90.38 77 GLY A CA 1
ATOM 623 C C . GLY A 1 77 ? -9.258 15.430 -5.006 1.00 90.38 77 GLY A C 1
ATOM 624 O O . GLY A 1 77 ? -10.293 14.780 -5.165 1.00 90.38 77 GLY A O 1
ATOM 625 N N . LEU A 1 78 ? -8.977 16.573 -5.631 1.00 93.50 78 LEU A N 1
ATOM 626 C CA . LEU A 1 78 ? -9.877 17.262 -6.553 1.00 93.50 78 LEU A CA 1
ATOM 627 C C . LEU A 1 78 ? -10.282 16.368 -7.733 1.00 93.50 78 LEU A C 1
ATOM 629 O O . LEU A 1 78 ? -11.472 16.177 -7.970 1.00 93.50 78 LEU A O 1
ATOM 633 N N . ALA A 1 79 ? -9.323 15.721 -8.400 1.00 93.38 79 ALA A N 1
ATOM 634 C CA . ALA A 1 79 ? -9.612 14.819 -9.518 1.00 93.38 79 ALA A CA 1
ATOM 635 C C . ALA A 1 79 ? -10.581 13.691 -9.120 1.00 93.38 79 ALA A C 1
ATOM 637 O O . ALA A 1 79 ? -11.534 13.383 -9.829 1.00 93.38 79 ALA A O 1
ATOM 638 N N . ARG A 1 80 ? -10.399 13.092 -7.933 1.00 90.62 80 ARG A N 1
ATOM 639 C CA . ARG A 1 80 ? -11.325 12.064 -7.425 1.00 90.62 80 ARG A CA 1
ATOM 640 C C . ARG A 1 80 ? -12.714 12.629 -7.124 1.00 90.62 80 ARG A C 1
ATOM 642 O O . ARG A 1 80 ? -13.691 11.902 -7.288 1.00 90.62 80 ARG A O 1
ATOM 649 N N . HIS A 1 81 ? -12.808 13.869 -6.648 1.00 90.94 81 HIS A N 1
ATOM 650 C CA . HIS A 1 81 ? -14.090 14.531 -6.410 1.00 90.94 81 HIS A CA 1
ATOM 651 C C . HIS A 1 81 ? -14.837 14.779 -7.727 1.00 90.94 81 HIS A C 1
ATOM 653 O O . HIS A 1 81 ? -15.995 14.386 -7.849 1.00 90.94 81 HIS A O 1
ATOM 659 N N . LEU A 1 82 ? -14.150 15.317 -8.736 1.00 92.31 82 LEU A N 1
ATOM 660 C CA . LEU A 1 82 ? -14.711 15.547 -10.069 1.00 92.31 82 LEU A CA 1
ATOM 661 C C . LEU A 1 82 ? -15.145 14.249 -10.752 1.00 92.31 82 LEU A C 1
ATOM 663 O O . LEU A 1 82 ? -16.235 14.188 -11.319 1.00 92.31 82 LEU A O 1
ATOM 667 N N . PHE A 1 83 ? -14.347 13.187 -10.625 1.00 91.69 83 PHE A N 1
ATOM 668 C CA . PHE A 1 83 ? -14.697 11.868 -11.150 1.00 91.69 83 PHE A CA 1
ATOM 669 C C . PHE A 1 83 ? -15.982 11.318 -10.513 1.00 91.69 83 PHE A C 1
ATOM 671 O O . PHE A 1 83 ? -16.872 10.848 -11.215 1.00 91.69 83 PHE A O 1
ATOM 678 N N . ARG A 1 84 ? -16.145 11.441 -9.185 1.00 88.00 84 ARG A N 1
ATOM 679 C CA . ARG A 1 84 ? -17.385 11.026 -8.496 1.00 88.00 84 ARG A CA 1
ATOM 680 C C . ARG A 1 84 ? -18.616 11.797 -8.969 1.00 88.00 84 ARG A C 1
ATOM 682 O O . ARG A 1 84 ? -19.711 11.247 -8.940 1.00 88.00 84 ARG A O 1
ATOM 689 N N . ARG A 1 85 ? -18.438 13.047 -9.402 1.00 89.00 85 ARG A N 1
ATOM 690 C CA . ARG A 1 85 ? -19.499 13.890 -9.976 1.00 89.00 85 ARG A CA 1
ATOM 691 C C . ARG A 1 85 ? -19.630 13.745 -11.496 1.00 89.00 85 ARG A C 1
ATOM 693 O O . ARG A 1 85 ? -20.371 14.512 -12.096 1.00 89.00 85 ARG A O 1
ATOM 700 N N . LYS A 1 86 ? -18.934 12.774 -12.107 1.00 90.12 86 LYS A N 1
ATOM 701 C CA . LYS A 1 86 ? -18.932 12.501 -13.554 1.00 90.12 86 LYS A CA 1
ATOM 702 C C . LYS A 1 86 ? -18.500 13.700 -14.418 1.00 90.12 86 LYS A C 1
ATOM 704 O O . LYS A 1 86 ? -18.878 13.784 -15.577 1.00 90.12 86 LYS A O 1
ATOM 709 N N . GLN A 1 87 ? -17.698 14.618 -13.868 1.00 88.31 87 GLN A N 1
ATOM 710 C CA . GLN A 1 87 ? -17.181 15.784 -14.604 1.00 88.31 87 GLN A CA 1
ATOM 711 C C . GLN A 1 87 ? -15.892 15.488 -15.381 1.00 88.31 87 GLN A C 1
ATOM 713 O O . GLN A 1 87 ? -15.527 16.243 -16.278 1.00 88.31 87 GLN A O 1
ATOM 718 N N . ILE A 1 88 ? -15.192 14.409 -15.022 1.00 91.00 88 ILE A N 1
ATOM 719 C CA . ILE A 1 88 ? -14.031 13.885 -15.749 1.00 91.00 88 ILE A CA 1
ATOM 720 C C . ILE A 1 88 ? -14.204 12.371 -15.943 1.00 91.00 88 ILE A C 1
ATOM 722 O O . ILE A 1 88 ? -14.820 11.728 -15.084 1.00 91.00 88 ILE A O 1
ATOM 726 N N . PRO A 1 89 ? -13.666 11.784 -17.028 1.00 87.00 89 PRO A N 1
ATOM 727 C CA . PRO A 1 89 ? -13.889 10.376 -17.367 1.00 87.00 89 PRO A CA 1
ATOM 728 C C . PRO A 1 89 ? -13.150 9.400 -16.445 1.00 87.00 89 PRO A C 1
ATOM 730 O O . PRO A 1 89 ? -13.596 8.272 -16.255 1.00 87.00 89 PRO A O 1
ATOM 733 N N . ALA A 1 90 ? -12.029 9.819 -15.857 1.00 86.81 90 ALA A N 1
ATOM 734 C CA . ALA A 1 90 ? -11.225 9.003 -14.958 1.00 86.81 90 ALA A CA 1
ATOM 735 C C . ALA A 1 90 ? -10.480 9.884 -13.942 1.00 86.81 90 ALA A C 1
ATOM 737 O O . ALA A 1 90 ? -10.186 11.044 -14.234 1.00 86.81 90 ALA A O 1
ATOM 738 N N . PRO A 1 91 ? -10.148 9.368 -12.743 1.00 89.00 91 PRO A N 1
ATOM 739 C CA . PRO A 1 91 ? -9.195 10.037 -11.863 1.00 89.00 91 PRO A CA 1
ATOM 740 C C . PRO A 1 91 ? -7.786 10.021 -12.482 1.00 89.00 91 PRO A C 1
ATOM 742 O O . PRO A 1 91 ? -7.528 9.285 -13.429 1.00 89.00 91 PRO A O 1
ATOM 745 N N . ILE A 1 92 ? -6.842 10.763 -11.889 1.00 89.25 92 ILE A N 1
ATOM 746 C CA . ILE A 1 92 ? -5.435 10.737 -12.322 1.00 89.25 92 ILE A CA 1
ATOM 747 C C . ILE A 1 92 ? -4.882 9.316 -12.164 1.00 89.25 92 ILE A C 1
ATOM 749 O O . ILE A 1 92 ? -4.676 8.837 -11.042 1.00 89.25 92 ILE A O 1
ATOM 753 N N . ILE A 1 93 ? -4.630 8.658 -13.290 1.00 82.56 93 ILE A N 1
ATOM 754 C CA . ILE A 1 93 ? -4.055 7.318 -13.371 1.00 82.56 93 ILE A CA 1
ATOM 755 C C . ILE A 1 93 ? -2.617 7.458 -13.853 1.00 82.56 93 ILE A C 1
ATOM 757 O O . ILE A 1 93 ? -2.337 8.193 -14.796 1.00 82.56 93 ILE A O 1
ATOM 761 N N . ARG A 1 94 ? -1.692 6.742 -13.209 1.00 78.81 94 ARG A N 1
ATOM 762 C CA . ARG A 1 94 ? -0.338 6.604 -13.746 1.00 78.81 94 ARG A CA 1
ATOM 763 C C . ARG A 1 94 ? -0.426 5.739 -15.010 1.00 78.81 94 ARG A C 1
ATOM 765 O O . ARG A 1 94 ? -0.884 4.600 -14.879 1.00 78.81 94 ARG A O 1
ATOM 772 N N . PRO A 1 95 ? -0.009 6.232 -16.189 1.00 73.25 95 PRO A N 1
ATOM 773 C CA . PRO A 1 95 ? -0.075 5.462 -17.416 1.00 73.25 95 PRO A CA 1
ATOM 774 C C . PRO A 1 95 ? 0.714 4.168 -17.244 1.00 73.25 95 PRO A C 1
ATOM 776 O O . PRO A 1 95 ? 1.785 4.132 -16.622 1.00 73.25 95 PRO A O 1
ATOM 779 N N . ARG A 1 96 ? 0.156 3.081 -17.776 1.00 68.75 96 ARG A N 1
ATOM 780 C CA . ARG A 1 96 ? 0.887 1.827 -17.901 1.00 68.75 96 ARG A CA 1
ATOM 781 C C . ARG A 1 96 ? 1.910 2.042 -19.005 1.00 68.75 96 ARG A C 1
ATOM 783 O O . ARG A 1 96 ? 1.536 2.165 -20.162 1.00 68.75 96 ARG A O 1
ATOM 790 N N . ILE A 1 97 ? 3.185 2.079 -18.633 1.00 69.44 97 ILE A N 1
ATOM 791 C CA . ILE A 1 97 ? 4.269 2.013 -19.611 1.00 69.44 97 ILE A CA 1
ATOM 792 C C . ILE A 1 97 ? 4.143 0.645 -20.284 1.00 69.44 97 ILE A C 1
ATOM 794 O O . ILE A 1 97 ? 4.280 -0.391 -19.616 1.00 69.44 97 ILE A O 1
ATOM 798 N N . LEU A 1 98 ? 3.779 0.661 -21.566 1.00 74.44 98 LEU A N 1
ATOM 799 C CA . LEU A 1 98 ? 3.787 -0.527 -22.403 1.00 74.44 98 LEU A CA 1
ATOM 800 C C . LEU A 1 98 ? 5.242 -0.890 -22.652 1.00 74.44 98 LEU A C 1
ATOM 802 O O . LEU A 1 98 ? 6.039 -0.053 -23.067 1.00 74.44 98 LEU A O 1
ATOM 806 N N . LEU A 1 99 ? 5.586 -2.127 -22.315 1.00 83.69 99 LEU A N 1
ATOM 807 C CA . LEU A 1 99 ? 6.888 -2.666 -22.666 1.00 83.69 99 LEU A CA 1
ATOM 808 C C . LEU A 1 99 ? 6.845 -3.186 -24.106 1.00 83.69 99 LEU A C 1
ATOM 810 O O . LEU A 1 99 ? 5.754 -3.479 -24.599 1.00 83.69 99 LEU A O 1
ATOM 814 N N . PRO A 1 100 ? 8.002 -3.353 -24.769 1.00 89.19 100 PRO A N 1
ATOM 815 C CA . PRO A 1 100 ? 8.047 -4.022 -26.062 1.00 89.19 100 PRO A CA 1
ATOM 816 C C . PRO A 1 100 ? 7.335 -5.380 -26.033 1.00 89.19 100 PRO A C 1
ATOM 818 O O . PRO A 1 100 ? 7.303 -6.055 -24.994 1.00 89.19 100 PRO A O 1
ATOM 821 N N . ASP A 1 101 ? 6.816 -5.804 -27.186 1.00 89.00 101 ASP A N 1
ATOM 822 C CA . ASP A 1 101 ? 5.882 -6.932 -27.313 1.00 89.00 101 ASP A CA 1
ATOM 823 C C . ASP A 1 101 ? 6.344 -8.217 -26.624 1.00 89.00 101 ASP A C 1
ATOM 825 O O . ASP A 1 101 ? 5.536 -8.933 -26.033 1.00 89.00 101 ASP A O 1
ATOM 829 N N . VAL A 1 102 ? 7.647 -8.505 -26.639 1.00 91.38 102 VAL A N 1
ATOM 830 C CA . VAL A 1 102 ? 8.225 -9.693 -25.993 1.00 91.38 102 VAL A CA 1
ATOM 831 C C . VAL A 1 102 ? 7.978 -9.709 -24.481 1.00 91.38 102 VAL A C 1
ATOM 833 O O . VAL A 1 102 ? 7.633 -10.752 -23.920 1.00 91.38 102 VAL A O 1
ATOM 836 N N . TYR A 1 103 ? 8.113 -8.563 -23.815 1.00 91.94 103 TYR A N 1
ATOM 837 C CA . TYR A 1 103 ? 7.896 -8.448 -22.375 1.00 91.94 103 TYR A CA 1
ATOM 838 C C . TYR A 1 103 ? 6.405 -8.501 -22.030 1.00 91.94 103 TYR A C 1
ATOM 840 O O . TYR A 1 103 ? 6.025 -9.162 -21.065 1.00 91.94 103 TYR A O 1
ATOM 848 N N . GLU A 1 104 ? 5.544 -7.846 -22.816 1.00 91.81 104 GLU A N 1
ATOM 849 C CA . GLU A 1 104 ? 4.088 -7.928 -22.626 1.00 91.81 104 GLU A CA 1
ATOM 850 C C . GLU A 1 104 ? 3.560 -9.342 -22.892 1.00 91.81 104 GLU A C 1
ATOM 852 O O . GLU A 1 104 ? 2.669 -9.811 -22.183 1.00 91.81 104 GLU A O 1
ATOM 857 N N . ALA A 1 105 ? 4.122 -10.050 -23.876 1.00 91.62 105 ALA A N 1
ATOM 858 C CA . ALA A 1 105 ? 3.815 -11.452 -24.137 1.00 91.62 105 ALA A CA 1
ATOM 859 C C . ALA A 1 105 ? 4.218 -12.342 -22.953 1.00 91.62 105 ALA A C 1
ATOM 861 O O . ALA A 1 105 ? 3.419 -13.168 -22.521 1.00 91.62 105 ALA A O 1
ATOM 862 N N . TYR A 1 106 ? 5.401 -12.127 -22.363 1.00 91.88 106 TYR A N 1
ATOM 863 C CA . TYR A 1 106 ? 5.787 -12.841 -21.144 1.00 91.88 106 TYR A CA 1
ATOM 864 C C . TYR A 1 106 ? 4.850 -12.545 -19.972 1.00 91.88 106 TYR A C 1
ATOM 866 O O . TYR A 1 106 ? 4.479 -13.455 -19.239 1.00 91.88 106 TYR A O 1
ATOM 874 N N . LEU A 1 107 ? 4.469 -11.283 -19.763 1.00 89.88 107 LEU A N 1
ATOM 875 C CA . LEU A 1 107 ? 3.596 -10.920 -18.647 1.00 89.88 107 LEU A CA 1
ATOM 876 C C . LEU A 1 107 ? 2.203 -11.552 -18.786 1.00 89.88 107 LEU A C 1
ATOM 878 O O . LEU A 1 107 ? 1.665 -11.994 -17.773 1.00 89.88 107 LEU A O 1
ATOM 882 N N . ARG A 1 108 ? 1.673 -11.665 -20.014 1.00 89.56 108 ARG A N 1
ATOM 883 C CA . ARG A 1 108 ? 0.447 -12.429 -20.319 1.00 89.56 108 ARG A CA 1
ATOM 884 C C . ARG A 1 108 ? 0.629 -13.923 -20.061 1.00 89.56 108 ARG A C 1
ATOM 886 O O . ARG A 1 108 ? -0.118 -14.504 -19.281 1.00 89.56 108 ARG A O 1
ATOM 893 N N . PHE A 1 109 ? 1.696 -14.513 -20.598 1.00 88.62 109 PHE A N 1
ATOM 894 C CA . PHE A 1 109 ? 2.037 -15.915 -20.350 1.00 88.62 109 PHE A CA 1
ATOM 895 C C . PHE A 1 109 ? 2.152 -16.227 -18.849 1.00 88.62 109 PHE A C 1
ATOM 897 O O . PHE A 1 109 ? 1.646 -17.245 -18.381 1.00 88.62 109 PHE A O 1
ATOM 904 N N . PHE A 1 110 ? 2.800 -15.349 -18.078 1.00 85.88 110 PHE A N 1
ATOM 905 C CA . PHE A 1 110 ? 3.001 -15.508 -16.639 1.00 85.88 110 PHE A CA 1
ATOM 906 C C . PHE A 1 110 ? 1.695 -15.381 -15.843 1.00 85.88 110 PHE A C 1
ATOM 908 O O . PHE A 1 110 ? 1.536 -16.061 -14.829 1.00 85.88 110 PHE A O 1
ATOM 915 N N . GLU A 1 111 ? 0.762 -14.541 -16.293 1.00 85.69 111 GLU A N 1
ATOM 916 C CA . GLU A 1 111 ? -0.587 -14.439 -15.730 1.00 85.69 111 GLU A CA 1
ATOM 917 C C . GLU A 1 111 ? -1.385 -15.736 -15.951 1.00 85.69 111 GLU A C 1
ATOM 919 O O . GLU A 1 111 ? -1.944 -16.276 -14.994 1.00 85.69 111 GLU A O 1
ATOM 924 N N . GLU A 1 112 ? -1.342 -16.287 -17.167 1.00 84.00 112 GLU A N 1
ATOM 925 C CA . GLU A 1 112 ? -2.083 -17.489 -17.574 1.00 84.00 112 GLU A CA 1
ATOM 926 C C . GLU A 1 112 ? -1.550 -18.778 -16.926 1.00 84.00 112 GLU A C 1
ATOM 928 O O . GLU A 1 112 ? -2.312 -19.550 -16.345 1.00 84.00 112 GLU A O 1
ATOM 933 N N . THR A 1 113 ? -0.235 -19.022 -16.973 1.00 75.56 113 THR A N 1
ATOM 934 C CA . THR A 1 113 ? 0.338 -20.311 -16.525 1.00 75.56 113 THR A CA 1
ATOM 935 C C . THR A 1 113 ? 0.430 -20.478 -15.014 1.00 75.56 113 THR A C 1
ATOM 937 O O . THR A 1 113 ? 0.499 -21.607 -14.530 1.00 75.56 113 THR A O 1
ATOM 940 N N . ARG A 1 114 ? 0.507 -19.389 -14.239 1.00 64.81 114 ARG A N 1
ATOM 941 C CA . ARG A 1 114 ? 0.906 -19.470 -12.821 1.00 64.81 114 ARG A CA 1
ATOM 942 C C . ARG A 1 114 ? -0.130 -18.958 -11.820 1.00 64.81 114 ARG A C 1
ATOM 944 O O . ARG A 1 114 ? 0.182 -18.945 -10.628 1.00 64.81 114 ARG A O 1
ATOM 951 N N . GLN A 1 115 ? -1.323 -18.546 -12.266 1.00 61.09 115 GLN A N 1
ATOM 952 C CA . GLN A 1 115 ? -2.381 -17.979 -11.406 1.00 61.09 115 GLN A CA 1
ATOM 953 C C . GLN A 1 115 ? -1.821 -16.955 -10.399 1.00 61.09 115 GLN A C 1
ATOM 955 O O . GLN A 1 115 ? -2.101 -16.978 -9.194 1.00 61.09 115 GLN A O 1
ATOM 960 N N . VAL A 1 116 ? -0.912 -16.102 -10.872 1.00 64.88 116 VAL A N 1
ATOM 961 C CA . VAL A 1 116 ? -0.098 -15.268 -9.988 1.00 64.88 116 VAL A CA 1
ATOM 962 C C . VAL A 1 116 ? -0.933 -14.110 -9.460 1.00 64.88 116 VAL A C 1
ATOM 964 O O . VAL A 1 116 ? -1.717 -13.496 -10.175 1.00 64.88 116 VAL A O 1
ATOM 967 N N . LEU A 1 117 ? -0.726 -13.750 -8.194 1.00 67.62 117 LEU A N 1
ATOM 968 C CA . LEU A 1 117 ? -1.338 -12.555 -7.623 1.00 67.62 117 LEU A CA 1
ATOM 969 C C . LEU A 1 117 ? -0.919 -11.289 -8.413 1.00 67.62 117 LEU A C 1
ATOM 971 O O . LEU A 1 117 ? 0.275 -11.116 -8.679 1.00 67.62 117 LEU A O 1
ATOM 975 N N . PRO A 1 118 ? -1.832 -10.323 -8.655 1.00 73.19 118 PRO A N 1
ATOM 976 C CA . PRO A 1 118 ? -1.547 -9.088 -9.410 1.00 73.19 118 PRO A CA 1
ATOM 977 C C . PRO A 1 118 ? -0.347 -8.263 -8.908 1.00 73.19 118 PRO A C 1
ATOM 979 O O . PRO A 1 118 ? 0.303 -7.524 -9.651 1.00 73.19 118 PRO A O 1
ATOM 982 N N . GLN A 1 119 ? -0.020 -8.389 -7.620 1.00 74.50 119 GLN A N 1
ATOM 9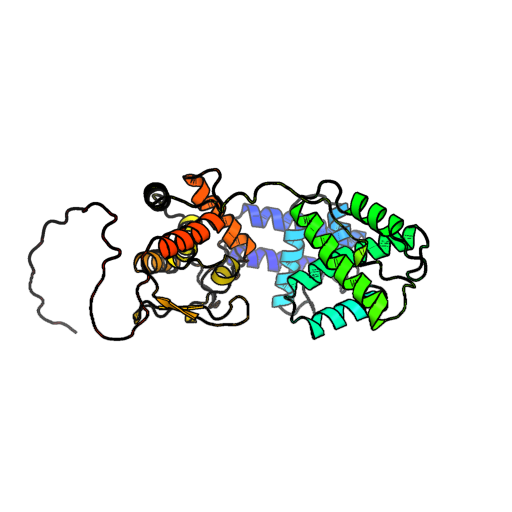83 C CA . GLN A 1 119 ? 1.119 -7.703 -7.011 1.00 74.50 119 GLN A CA 1
ATOM 984 C C . GLN A 1 119 ? 2.467 -8.237 -7.517 1.00 74.50 119 GLN A C 1
ATOM 986 O O . GLN A 1 119 ? 3.414 -7.466 -7.700 1.00 74.50 119 GLN A O 1
ATOM 991 N N . SER A 1 120 ? 2.558 -9.544 -7.760 1.00 80.44 120 SER A N 1
ATOM 992 C CA . SER A 1 120 ? 3.754 -10.151 -8.333 1.00 80.44 120 SER A CA 1
ATOM 993 C C . SER A 1 120 ? 3.942 -9.681 -9.771 1.00 80.44 120 SER A C 1
ATOM 995 O O . SER A 1 120 ? 5.038 -9.246 -10.090 1.00 80.44 120 SER A O 1
ATOM 997 N N . LEU A 1 121 ? 2.873 -9.619 -10.580 1.00 86.12 121 LEU A N 1
ATOM 998 C CA . LEU A 1 121 ? 2.916 -9.068 -11.944 1.00 86.12 121 LEU A CA 1
ATOM 999 C C . LEU A 1 121 ? 3.422 -7.621 -11.970 1.00 86.12 121 LEU A C 1
ATOM 1001 O O . LEU A 1 121 ? 4.309 -7.289 -12.752 1.00 86.12 121 LEU A O 1
ATOM 1005 N N . THR A 1 122 ? 2.921 -6.772 -11.066 1.00 86.00 122 THR A N 1
ATOM 1006 C CA . THR A 1 122 ? 3.398 -5.383 -10.927 1.00 86.00 122 THR A CA 1
ATOM 1007 C C . THR A 1 122 ? 4.900 -5.324 -10.628 1.00 86.00 122 THR A C 1
ATOM 1009 O O . THR A 1 122 ? 5.627 -4.518 -11.208 1.00 86.00 122 THR A O 1
ATOM 1012 N N . THR A 1 123 ? 5.382 -6.186 -9.729 1.00 86.19 123 THR A N 1
ATOM 1013 C CA . THR A 1 123 ? 6.801 -6.208 -9.342 1.00 86.19 123 THR A CA 1
ATOM 1014 C C . THR A 1 123 ? 7.673 -6.761 -10.466 1.00 86.19 123 THR A C 1
ATOM 1016 O O . THR A 1 123 ? 8.710 -6.176 -10.765 1.00 86.19 123 THR A O 1
ATOM 1019 N N . THR A 1 124 ? 7.243 -7.840 -11.122 1.00 90.31 124 THR A N 1
ATOM 1020 C CA . THR A 1 124 ? 7.910 -8.420 -12.292 1.00 90.31 124 THR A CA 1
ATOM 1021 C C . THR A 1 124 ? 8.013 -7.397 -13.416 1.00 90.31 124 THR A C 1
ATOM 1023 O O . THR A 1 124 ? 9.115 -7.162 -13.898 1.00 90.31 124 THR A O 1
ATOM 1026 N N . ARG A 1 125 ? 6.918 -6.705 -13.760 1.00 90.81 125 ARG A N 1
ATOM 1027 C CA . ARG A 1 125 ? 6.923 -5.613 -14.745 1.00 90.81 125 ARG A CA 1
ATOM 1028 C C . ARG A 1 125 ? 7.973 -4.563 -14.412 1.00 90.81 125 ARG A C 1
ATOM 1030 O O . ARG A 1 125 ? 8.760 -4.232 -15.279 1.00 90.81 125 ARG A O 1
ATOM 1037 N N . ARG A 1 126 ? 8.031 -4.085 -13.163 1.00 89.62 126 ARG A N 1
ATOM 1038 C CA . ARG A 1 126 ? 9.027 -3.082 -12.744 1.00 89.62 126 ARG A CA 1
ATOM 1039 C C . ARG A 1 126 ? 10.463 -3.547 -12.999 1.00 89.62 126 ARG A C 1
ATOM 1041 O O . ARG A 1 126 ? 11.276 -2.757 -13.462 1.00 89.62 126 ARG A O 1
ATOM 1048 N N . VAL A 1 127 ? 10.772 -4.803 -12.672 1.00 92.62 127 VAL A N 1
ATOM 1049 C CA . VAL A 1 127 ? 12.108 -5.381 -12.901 1.00 92.62 127 VAL A CA 1
ATOM 1050 C C . VAL A 1 127 ? 12.401 -5.483 -14.398 1.00 92.62 127 VAL A C 1
ATOM 1052 O O . VAL A 1 127 ? 13.494 -5.129 -14.822 1.00 92.62 127 VAL A O 1
ATOM 1055 N N . LEU A 1 128 ? 11.428 -5.920 -15.200 1.00 93.56 128 LEU A N 1
ATOM 1056 C CA . LEU A 1 128 ? 11.587 -6.060 -16.648 1.00 93.56 128 LEU A CA 1
ATOM 1057 C C . LEU A 1 128 ? 11.679 -4.720 -17.379 1.00 93.56 128 LEU A C 1
ATOM 1059 O O . LEU A 1 128 ? 12.450 -4.620 -18.322 1.00 93.56 128 LEU A O 1
ATOM 1063 N N . SER A 1 129 ? 10.959 -3.690 -16.927 1.00 92.06 129 SER A N 1
ATOM 1064 C CA . SER A 1 129 ? 11.125 -2.325 -17.433 1.00 92.06 129 SER A CA 1
ATOM 1065 C C . SER A 1 129 ? 12.548 -1.832 -17.203 1.00 92.06 129 SER A C 1
ATOM 1067 O O . SER A 1 129 ? 13.195 -1.397 -18.142 1.00 92.06 129 SER A O 1
ATOM 1069 N N . ALA A 1 130 ? 13.073 -1.998 -15.986 1.00 92.12 130 ALA A N 1
ATOM 1070 C CA . ALA A 1 130 ? 14.443 -1.595 -15.686 1.00 92.12 130 ALA A CA 1
ATOM 1071 C C . ALA A 1 130 ? 15.485 -2.399 -16.485 1.00 92.12 130 ALA A C 1
ATOM 1073 O O . ALA A 1 130 ? 16.500 -1.841 -16.895 1.00 92.12 130 ALA A O 1
ATOM 1074 N N . LEU A 1 131 ? 15.242 -3.697 -16.716 1.00 94.25 131 LEU A N 1
ATOM 1075 C CA . LEU A 1 131 ? 16.095 -4.512 -17.583 1.00 94.25 131 LEU A CA 1
ATOM 1076 C C . LEU A 1 131 ? 16.056 -3.998 -19.025 1.00 94.25 131 LEU A C 1
ATOM 1078 O O . LEU A 1 131 ? 17.105 -3.859 -19.643 1.00 94.25 131 LEU A O 1
ATOM 1082 N N . HIS A 1 132 ? 14.865 -3.708 -19.550 1.00 93.56 132 HIS A N 1
ATOM 1083 C CA . HIS A 1 132 ? 14.704 -3.167 -20.894 1.00 93.56 132 HIS A CA 1
ATOM 1084 C C . HIS A 1 132 ? 15.461 -1.847 -21.056 1.00 93.56 132 HIS A C 1
ATOM 1086 O O . HIS A 1 132 ? 16.255 -1.735 -21.985 1.00 93.56 132 HIS A O 1
ATOM 1092 N N . ASP A 1 133 ? 15.297 -0.912 -20.117 1.00 91.69 133 ASP A N 1
ATOM 1093 C CA . ASP A 1 133 ? 16.002 0.372 -20.130 1.00 91.69 133 ASP A CA 1
ATOM 1094 C C . ASP A 1 133 ? 17.529 0.173 -20.125 1.00 91.69 133 ASP A C 1
ATOM 1096 O O . ASP A 1 133 ? 18.244 0.810 -20.897 1.00 91.69 133 ASP A O 1
ATOM 1100 N N . TYR A 1 134 ? 18.038 -0.752 -19.299 1.00 94.50 134 TYR A N 1
ATOM 1101 C CA . TYR A 1 134 ? 19.465 -1.091 -19.244 1.00 94.50 134 TYR A CA 1
ATOM 1102 C C . TYR A 1 134 ? 19.996 -1.631 -20.581 1.00 94.50 134 TYR A C 1
ATOM 1104 O O . TYR A 1 134 ? 21.086 -1.235 -21.003 1.00 94.50 134 TYR A O 1
ATOM 1112 N N . LEU A 1 135 ? 19.238 -2.517 -21.238 1.00 93.88 135 LEU A N 1
ATOM 1113 C CA . LEU A 1 135 ? 19.616 -3.111 -22.523 1.00 93.88 135 LEU A CA 1
ATOM 1114 C C . LEU A 1 135 ? 19.558 -2.082 -23.654 1.00 93.88 135 LEU A C 1
ATOM 1116 O O . LEU A 1 135 ? 20.493 -1.998 -24.444 1.00 93.88 135 LEU A O 1
ATOM 1120 N N . SER A 1 136 ? 18.508 -1.259 -23.693 1.00 92.38 136 SER A N 1
ATOM 1121 C CA . SER A 1 136 ? 18.334 -0.212 -24.703 1.00 92.38 136 SER A CA 1
ATOM 1122 C C . SER A 1 136 ? 19.407 0.870 -24.619 1.00 92.38 136 SER A C 1
ATOM 1124 O O . SER A 1 136 ? 19.908 1.304 -25.646 1.00 92.38 136 SER A O 1
ATOM 1126 N N . GLN A 1 137 ? 19.825 1.269 -23.414 1.00 93.38 137 GLN A N 1
ATOM 1127 C CA . GLN A 1 137 ? 20.909 2.249 -23.238 1.00 93.38 137 GLN A CA 1
ATOM 1128 C C . GLN A 1 137 ? 22.279 1.756 -23.726 1.00 93.38 137 GLN A C 1
ATOM 1130 O O . GLN A 1 137 ? 23.175 2.568 -23.936 1.00 93.38 137 GLN A O 1
ATOM 1135 N N . ARG A 1 138 ? 22.467 0.439 -23.854 1.00 93.19 138 ARG A N 1
ATOM 1136 C CA . ARG A 1 138 ? 23.725 -0.196 -24.282 1.00 93.19 138 ARG A CA 1
ATOM 1137 C C . ARG A 1 138 ? 23.640 -0.819 -25.671 1.00 93.19 138 ARG A C 1
ATOM 1139 O O . ARG A 1 138 ? 24.588 -1.479 -26.077 1.00 93.19 138 ARG A O 1
ATOM 1146 N N . ASP A 1 139 ? 22.505 -0.652 -26.345 1.00 92.81 139 ASP A N 1
ATOM 1147 C CA . ASP A 1 139 ? 22.213 -1.261 -27.642 1.00 92.81 139 ASP A CA 1
ATOM 1148 C C . ASP A 1 139 ? 22.399 -2.796 -27.659 1.00 92.81 139 ASP A C 1
ATOM 1150 O O . ASP A 1 139 ? 22.928 -3.397 -28.591 1.00 92.81 139 ASP A O 1
ATOM 1154 N N . ILE A 1 140 ? 21.982 -3.464 -26.574 1.00 92.94 140 ILE A N 1
ATOM 1155 C CA . ILE A 1 140 ? 22.095 -4.922 -26.431 1.00 92.94 140 ILE A CA 1
ATOM 1156 C C . ILE A 1 140 ? 20.775 -5.577 -26.842 1.00 92.94 140 ILE A C 1
ATOM 1158 O O . ILE A 1 140 ? 19.767 -5.490 -26.136 1.00 92.94 140 ILE A O 1
ATOM 1162 N N . ALA A 1 141 ? 20.792 -6.315 -27.952 1.00 91.44 141 ALA A N 1
ATOM 1163 C CA . ALA A 1 141 ? 19.664 -7.142 -28.371 1.00 91.44 141 ALA A CA 1
ATOM 1164 C C . ALA A 1 141 ? 19.457 -8.357 -27.443 1.00 91.44 141 ALA A C 1
ATOM 1166 O O . ALA A 1 141 ? 20.411 -8.919 -26.900 1.00 91.44 141 ALA A O 1
ATOM 1167 N N . LEU A 1 142 ? 18.210 -8.834 -27.320 1.00 89.94 142 LEU A N 1
ATOM 1168 C CA . LEU A 1 142 ? 17.886 -10.030 -26.521 1.00 89.94 142 LEU A CA 1
ATOM 1169 C C . LEU A 1 142 ? 18.613 -11.294 -27.012 1.00 89.94 142 LEU A C 1
ATOM 1171 O O . LEU A 1 142 ? 18.952 -12.148 -26.199 1.00 89.94 142 LEU A O 1
ATOM 1175 N N . SER A 1 143 ? 18.895 -11.400 -28.312 1.00 89.25 143 SER A N 1
ATOM 1176 C CA . SER A 1 143 ? 19.671 -12.503 -28.896 1.00 89.25 143 SER A CA 1
ATOM 1177 C C . SER A 1 143 ? 21.149 -12.484 -28.504 1.00 89.25 143 SER A C 1
ATOM 1179 O O . SER A 1 143 ? 21.764 -13.542 -28.389 1.00 89.25 143 SER A O 1
ATOM 1181 N N . GLY A 1 144 ? 21.704 -11.297 -28.247 1.00 90.19 144 GLY A N 1
ATOM 1182 C CA . GLY A 1 144 ? 23.071 -11.083 -27.765 1.00 90.19 144 GLY A CA 1
ATOM 1183 C C . GLY A 1 144 ? 23.184 -11.034 -26.239 1.00 90.19 144 GLY A C 1
ATOM 1184 O O . GLY A 1 144 ? 24.203 -10.593 -25.704 1.00 90.19 144 GLY A O 1
ATOM 1185 N N . LEU A 1 145 ? 22.136 -11.435 -25.514 1.00 92.69 145 LEU A N 1
ATOM 1186 C CA . LEU A 1 145 ? 22.123 -11.401 -24.059 1.00 92.69 145 LEU A CA 1
ATOM 1187 C C . LEU A 1 145 ? 23.121 -12.421 -23.494 1.00 92.69 145 LEU A C 1
ATOM 1189 O O . LEU A 1 145 ? 23.086 -13.603 -23.835 1.00 92.69 145 LEU A O 1
ATOM 1193 N N . ARG A 1 146 ? 24.000 -11.960 -22.602 1.00 92.25 146 ARG A N 1
ATOM 1194 C CA . ARG A 1 146 ? 24.993 -12.786 -21.907 1.00 92.25 146 ARG A CA 1
ATOM 1195 C C . ARG A 1 146 ? 24.853 -12.631 -20.398 1.00 92.25 146 ARG A C 1
ATOM 1197 O O . ARG A 1 146 ? 24.180 -11.711 -19.925 1.00 92.25 146 ARG A O 1
ATOM 1204 N N . ILE A 1 147 ? 25.480 -13.529 -19.642 1.00 92.75 147 ILE A N 1
ATOM 1205 C CA . ILE A 1 147 ? 25.371 -13.528 -18.181 1.00 92.75 147 ILE A CA 1
ATOM 1206 C C . ILE A 1 147 ? 25.988 -12.269 -17.560 1.00 92.75 147 ILE A C 1
ATOM 1208 O O . ILE A 1 147 ? 25.414 -11.716 -16.628 1.00 92.75 147 ILE A O 1
ATOM 1212 N N . GLU A 1 148 ? 27.057 -11.731 -18.149 1.00 93.31 148 GLU A N 1
ATOM 1213 C CA . GLU A 1 148 ? 27.744 -10.536 -17.650 1.00 93.31 148 GLU A CA 1
ATOM 1214 C C . GLU A 1 148 ? 26.821 -9.311 -17.682 1.00 93.31 148 GLU A C 1
ATOM 1216 O O . GLU A 1 148 ? 26.833 -8.493 -16.764 1.00 93.31 148 GLU A O 1
ATOM 1221 N N . HIS A 1 149 ? 25.953 -9.218 -18.697 1.00 94.25 149 HIS A N 1
ATOM 1222 C CA . HIS A 1 149 ? 24.952 -8.153 -18.799 1.00 94.25 149 HIS A CA 1
ATOM 1223 C C . HIS A 1 149 ? 23.896 -8.269 -17.688 1.00 94.25 149 HIS A C 1
ATOM 1225 O O . HIS A 1 149 ? 23.451 -7.270 -17.124 1.00 94.25 149 HIS A O 1
ATOM 1231 N N . ILE A 1 150 ? 23.496 -9.498 -17.345 1.00 93.62 150 ILE A N 1
ATOM 1232 C CA . ILE A 1 150 ? 22.520 -9.752 -16.280 1.00 93.62 150 ILE A CA 1
ATOM 1233 C C . ILE A 1 150 ? 23.120 -9.466 -14.903 1.00 93.62 150 ILE A C 1
ATOM 1235 O O . ILE A 1 150 ? 22.447 -8.858 -14.068 1.00 93.62 150 ILE A O 1
ATOM 1239 N N . ASP A 1 151 ? 24.371 -9.854 -14.668 1.00 93.06 151 ASP A N 1
ATOM 1240 C CA . ASP A 1 151 ? 25.070 -9.599 -13.409 1.00 93.06 151 ASP A CA 1
ATOM 1241 C C . ASP A 1 151 ? 25.364 -8.107 -13.212 1.00 93.06 151 ASP A C 1
ATOM 1243 O O . ASP A 1 151 ? 25.133 -7.565 -12.124 1.00 93.06 151 ASP A O 1
ATOM 1247 N N . GLU A 1 152 ? 25.776 -7.399 -14.267 1.00 94.44 152 GLU A N 1
ATOM 1248 C CA . GLU A 1 152 ? 25.948 -5.946 -14.229 1.00 94.44 152 GLU A CA 1
ATOM 1249 C C . GLU A 1 152 ? 24.607 -5.242 -13.962 1.00 94.44 152 GLU A C 1
ATOM 1251 O O . GLU A 1 152 ? 24.521 -4.385 -13.078 1.00 94.44 152 GLU A O 1
ATOM 1256 N N . PHE A 1 153 ? 23.537 -5.632 -14.661 1.00 95.38 153 PHE A N 1
ATOM 1257 C CA . PHE A 1 153 ? 22.198 -5.103 -14.406 1.00 95.38 153 PHE A CA 1
ATOM 1258 C C . PHE A 1 153 ? 21.769 -5.339 -12.955 1.00 95.38 153 PHE A C 1
ATOM 1260 O O . PHE A 1 153 ? 21.348 -4.406 -12.269 1.00 95.38 153 PHE A O 1
ATOM 1267 N N . LEU A 1 154 ? 21.886 -6.576 -12.461 1.00 93.81 154 LEU A N 1
ATOM 1268 C CA . LEU A 1 154 ? 21.476 -6.938 -11.109 1.00 93.81 154 LEU A CA 1
ATOM 1269 C C . LEU A 1 154 ? 22.313 -6.235 -10.043 1.00 93.81 154 LEU A C 1
ATOM 1271 O O . LEU A 1 154 ? 21.749 -5.897 -9.003 1.00 93.81 154 LEU A O 1
ATOM 1275 N N . SER A 1 155 ? 23.611 -6.016 -10.256 1.00 92.00 155 SER A N 1
ATOM 1276 C CA . SER A 1 155 ? 24.456 -5.302 -9.291 1.00 92.00 155 SER A CA 1
ATOM 1277 C C . SER A 1 155 ? 24.026 -3.840 -9.149 1.00 92.00 155 SER A C 1
ATOM 1279 O O . SER A 1 155 ? 23.850 -3.363 -8.028 1.00 92.00 155 SER A O 1
ATOM 1281 N N . ARG A 1 156 ? 23.732 -3.165 -10.269 1.00 92.75 156 ARG A N 1
ATOM 1282 C CA . ARG A 1 156 ? 23.233 -1.781 -10.288 1.00 92.75 156 ARG A CA 1
ATOM 1283 C C . ARG A 1 156 ? 21.809 -1.674 -9.748 1.00 92.75 156 ARG A C 1
ATOM 1285 O O . ARG A 1 156 ? 21.533 -0.855 -8.878 1.00 92.75 156 ARG A O 1
ATOM 1292 N N . PHE A 1 157 ? 20.899 -2.519 -10.230 1.00 93.06 157 PHE A N 1
ATOM 1293 C CA . PHE A 1 157 ? 19.480 -2.467 -9.872 1.00 93.06 157 PHE A CA 1
ATOM 1294 C C . PHE A 1 157 ? 19.217 -2.850 -8.410 1.00 93.06 157 PHE A C 1
ATOM 1296 O O . PHE A 1 157 ? 18.269 -2.360 -7.799 1.00 93.06 157 PHE A O 1
ATOM 1303 N N . ASN A 1 158 ? 20.051 -3.726 -7.841 1.00 93.00 158 ASN A N 1
ATOM 1304 C CA . ASN A 1 158 ? 19.944 -4.138 -6.444 1.00 93.00 158 ASN A CA 1
ATOM 1305 C C . ASN A 1 158 ? 20.839 -3.340 -5.487 1.00 93.00 158 ASN A C 1
ATOM 1307 O O . ASN A 1 158 ? 20.884 -3.679 -4.301 1.00 93.00 158 ASN A O 1
ATOM 1311 N N . ALA A 1 159 ? 21.546 -2.310 -5.960 1.00 91.75 159 ALA A N 1
ATOM 1312 C CA . ALA A 1 159 ? 22.407 -1.496 -5.112 1.00 91.75 159 ALA A CA 1
ATOM 1313 C C . ALA A 1 159 ? 21.597 -0.891 -3.950 1.00 91.75 159 ALA A C 1
ATOM 1315 O O . ALA A 1 159 ? 20.558 -0.262 -4.150 1.00 91.75 159 ALA A O 1
ATOM 1316 N N . GLY A 1 160 ? 22.041 -1.137 -2.714 1.00 89.19 160 GLY A N 1
ATOM 1317 C CA . GLY A 1 160 ? 21.363 -0.666 -1.500 1.00 89.19 160 GLY A CA 1
ATOM 1318 C C . GLY A 1 160 ? 20.054 -1.389 -1.142 1.00 89.19 160 GLY A C 1
ATOM 1319 O O . GLY A 1 160 ? 19.404 -1.012 -0.166 1.00 89.19 160 GLY A O 1
ATOM 1320 N N . LEU A 1 161 ? 19.645 -2.430 -1.881 1.00 90.12 161 LEU A N 1
ATOM 1321 C CA . LEU A 1 161 ? 18.455 -3.219 -1.551 1.00 90.12 161 LEU A CA 1
ATOM 1322 C C . LEU A 1 161 ? 18.774 -4.356 -0.573 1.00 90.12 161 LEU A C 1
ATOM 1324 O O . LEU A 1 161 ? 19.835 -4.976 -0.604 1.00 90.12 161 LEU A O 1
ATOM 1328 N N . ALA A 1 162 ? 17.797 -4.687 0.275 1.00 88.25 162 ALA A N 1
ATOM 1329 C CA . ALA A 1 162 ? 17.899 -5.827 1.179 1.00 88.25 162 ALA A CA 1
ATOM 1330 C C . ALA A 1 162 ? 18.052 -7.146 0.404 1.00 88.25 162 ALA A C 1
ATOM 1332 O O . ALA A 1 162 ? 17.358 -7.374 -0.590 1.00 88.25 162 ALA A O 1
ATOM 1333 N N . TRP A 1 163 ? 18.866 -8.070 0.924 1.00 85.81 163 TRP A N 1
ATOM 1334 C CA . TRP A 1 163 ? 19.147 -9.365 0.288 1.00 85.81 163 TRP A CA 1
ATOM 1335 C C . TRP A 1 163 ? 17.885 -10.126 -0.147 1.00 85.81 163 TRP A C 1
ATOM 1337 O O . TRP A 1 163 ? 17.821 -10.663 -1.256 1.00 85.81 163 TRP A O 1
ATOM 1347 N N . ALA A 1 164 ? 16.846 -10.131 0.698 1.00 85.25 164 ALA A N 1
ATOM 1348 C CA . ALA A 1 164 ? 15.573 -10.776 0.387 1.00 85.25 164 ALA A CA 1
ATOM 1349 C C . ALA A 1 164 ? 14.934 -10.185 -0.879 1.00 85.25 164 ALA A C 1
ATOM 1351 O O . ALA A 1 164 ? 1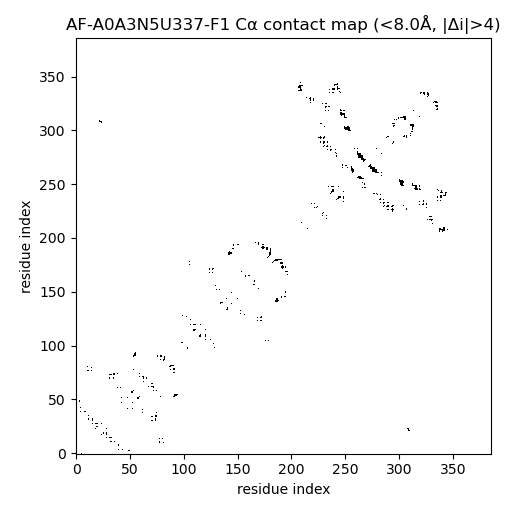4.438 -10.930 -1.721 1.00 85.25 164 ALA A O 1
ATOM 1352 N N . THR A 1 165 ? 14.983 -8.866 -1.059 1.00 88.19 165 THR A N 1
ATOM 1353 C CA . THR A 1 165 ? 14.498 -8.185 -2.267 1.00 88.19 165 THR A CA 1
ATOM 1354 C C . THR A 1 165 ? 15.308 -8.608 -3.489 1.00 88.19 165 THR A C 1
ATOM 1356 O O . THR A 1 165 ? 14.724 -9.020 -4.493 1.00 88.19 165 THR A O 1
ATOM 1359 N N . CYS A 1 166 ? 16.638 -8.628 -3.374 1.00 91.06 166 CYS A N 1
ATOM 1360 C CA . CYS A 1 166 ? 17.537 -9.053 -4.449 1.00 91.06 166 CYS A CA 1
ATOM 1361 C C . CYS A 1 166 ? 17.266 -10.505 -4.877 1.00 91.06 166 CYS A C 1
ATOM 1363 O O . CYS A 1 166 ? 17.303 -10.836 -6.063 1.00 91.06 166 CYS A O 1
ATOM 1365 N N . ARG A 1 167 ? 16.953 -11.395 -3.924 1.00 89.50 167 ARG A N 1
ATOM 1366 C CA . ARG A 1 167 ? 16.536 -12.780 -4.205 1.00 89.50 167 ARG A CA 1
ATOM 1367 C C . ARG A 1 167 ? 15.240 -12.837 -5.020 1.00 89.50 167 ARG A C 1
ATOM 1369 O O . ARG A 1 167 ? 15.157 -13.618 -5.965 1.00 89.50 167 ARG A O 1
ATOM 1376 N N . HIS A 1 168 ? 14.242 -12.013 -4.693 1.00 88.62 168 HIS A N 1
ATOM 1377 C CA . HIS A 1 168 ? 13.003 -11.946 -5.476 1.00 88.62 168 HIS A CA 1
ATOM 1378 C C . HIS A 1 168 ? 13.257 -11.404 -6.888 1.00 88.62 168 HIS A C 1
ATOM 1380 O O . HIS A 1 168 ? 12.714 -11.949 -7.843 1.00 88.62 168 HIS A O 1
ATOM 1386 N N . HIS A 1 169 ? 14.102 -10.379 -7.040 1.00 92.25 169 HIS A N 1
ATOM 1387 C CA . HIS A 1 169 ? 14.453 -9.820 -8.352 1.00 92.25 169 HIS A CA 1
ATOM 1388 C C . HIS A 1 169 ? 15.111 -10.864 -9.261 1.00 92.25 169 HIS A C 1
ATOM 1390 O O . HIS A 1 169 ? 14.661 -11.042 -10.392 1.00 92.25 169 HIS A O 1
ATOM 1396 N N . ARG A 1 170 ? 16.054 -11.657 -8.734 1.00 91.94 170 ARG A N 1
ATOM 1397 C CA . ARG A 1 170 ? 16.616 -12.816 -9.453 1.00 91.94 170 ARG A CA 1
ATOM 1398 C C . ARG A 1 170 ? 15.548 -13.837 -9.846 1.00 91.94 170 ARG A C 1
ATOM 1400 O O . ARG A 1 170 ? 15.535 -14.288 -10.982 1.00 91.94 170 ARG A O 1
ATOM 1407 N N . SER A 1 171 ? 14.628 -14.175 -8.940 1.00 90.50 171 SER A N 1
ATOM 1408 C CA . SER A 1 171 ? 13.535 -15.119 -9.229 1.00 90.50 171 SER A CA 1
ATOM 1409 C C . SER A 1 171 ? 12.637 -14.646 -10.382 1.00 90.50 171 SER A C 1
ATOM 1411 O O . SER A 1 171 ? 12.308 -15.426 -11.275 1.00 90.50 171 SER A O 1
ATOM 1413 N N . TYR A 1 172 ? 12.289 -13.354 -10.411 1.00 91.06 172 TYR A N 1
ATOM 1414 C CA . TYR A 1 172 ? 11.501 -12.778 -11.504 1.00 91.06 172 TYR A CA 1
ATOM 1415 C C . TYR A 1 172 ? 12.249 -12.801 -12.840 1.00 91.06 172 TYR A C 1
ATOM 1417 O O . TYR A 1 172 ? 11.647 -13.159 -13.852 1.00 91.06 172 TYR A O 1
ATOM 1425 N N . LEU A 1 173 ? 13.547 -12.474 -12.839 1.00 92.81 173 LEU A N 1
ATOM 1426 C CA . LEU A 1 173 ? 14.379 -12.554 -14.042 1.00 92.81 173 LEU A CA 1
ATOM 1427 C C . LEU A 1 173 ? 14.524 -13.984 -14.547 1.00 92.81 173 LEU A C 1
ATOM 1429 O O . LEU A 1 173 ? 14.382 -14.215 -15.739 1.00 92.81 173 LEU A O 1
ATOM 1433 N N . ARG A 1 174 ? 14.738 -14.956 -13.656 1.00 92.44 174 ARG A N 1
ATOM 1434 C CA . ARG A 1 174 ? 14.795 -16.374 -14.029 1.00 92.44 174 ARG A CA 1
ATOM 1435 C C . ARG A 1 174 ? 13.522 -16.814 -14.745 1.00 92.44 174 ARG A C 1
ATOM 1437 O O . ARG A 1 174 ? 13.598 -17.423 -15.804 1.00 92.44 174 ARG A O 1
ATOM 1444 N N . GLY A 1 175 ? 12.350 -16.448 -14.223 1.00 91.25 175 GLY A N 1
ATOM 1445 C CA . GLY A 1 175 ? 11.082 -16.733 -14.903 1.00 91.25 175 GLY A CA 1
ATOM 1446 C C . GLY A 1 175 ? 11.040 -16.195 -16.339 1.00 91.25 175 GLY A C 1
ATOM 1447 O O . GLY A 1 175 ? 10.617 -16.909 -17.246 1.00 91.25 175 GLY A O 1
ATOM 1448 N N . PHE A 1 176 ? 11.540 -14.976 -16.550 1.00 93.25 176 PHE A N 1
ATOM 1449 C CA . PHE A 1 176 ? 11.583 -14.346 -17.867 1.00 93.25 176 PHE A CA 1
ATOM 1450 C C . PHE A 1 176 ? 12.621 -14.976 -18.803 1.00 93.25 176 PHE A C 1
ATOM 1452 O O . PHE A 1 176 ? 12.291 -15.301 -19.938 1.00 93.25 176 PHE A O 1
ATOM 1459 N N . LEU A 1 177 ? 13.850 -15.210 -18.335 1.00 93.31 177 LEU A N 1
ATOM 1460 C CA . LEU A 1 177 ? 14.916 -15.837 -19.128 1.00 93.31 177 LEU A CA 1
ATOM 1461 C C . LEU A 1 177 ? 14.534 -17.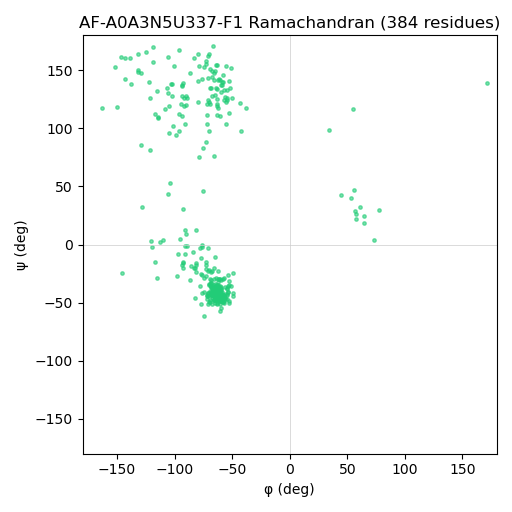253 -19.568 1.00 93.31 177 LEU A C 1
ATOM 1463 O O . LEU A 1 177 ? 14.744 -17.617 -20.722 1.00 93.31 177 LEU A O 1
ATOM 1467 N N . ARG A 1 178 ? 13.887 -18.015 -18.676 1.00 92.19 178 ARG A N 1
ATOM 1468 C CA . ARG A 1 178 ? 13.318 -19.327 -18.997 1.00 92.19 178 ARG A CA 1
ATOM 1469 C C . ARG A 1 178 ? 12.313 -19.234 -20.145 1.00 92.19 178 ARG A C 1
ATOM 1471 O O . ARG A 1 178 ? 12.359 -20.053 -21.055 1.00 92.19 178 ARG A O 1
ATOM 1478 N N . TYR A 1 179 ? 11.426 -18.238 -20.111 1.00 92.44 179 TYR A N 1
ATOM 1479 C CA . TYR A 1 179 ? 10.453 -17.998 -21.178 1.00 92.44 179 TYR A CA 1
ATOM 1480 C C . TYR A 1 179 ? 11.128 -17.603 -22.499 1.00 92.44 179 TYR A C 1
ATOM 1482 O O . TYR A 1 179 ? 10.768 -18.131 -23.550 1.00 92.44 179 TYR A O 1
ATOM 1490 N N . LEU A 1 180 ? 12.139 -16.727 -22.468 1.00 93.31 180 LEU A N 1
ATOM 1491 C CA . LEU A 1 180 ? 12.872 -16.343 -23.679 1.00 93.31 180 LEU A CA 1
ATOM 1492 C C . LEU A 1 180 ? 13.554 -17.539 -24.353 1.00 93.31 180 LEU A C 1
ATOM 1494 O O . LEU A 1 180 ? 13.543 -17.624 -25.581 1.00 93.31 180 LEU A O 1
ATOM 1498 N N . TYR A 1 181 ? 14.121 -18.449 -23.559 1.00 92.94 181 TYR A N 1
ATOM 1499 C CA . TYR A 1 181 ? 14.790 -19.646 -24.057 1.00 92.94 181 TYR A CA 1
ATOM 1500 C C . TYR A 1 181 ? 13.783 -20.700 -24.543 1.00 92.94 181 TYR A C 1
ATOM 1502 O O . TYR A 1 181 ? 13.748 -21.017 -25.728 1.00 92.94 181 TYR A O 1
ATOM 1510 N N . HIS A 1 182 ? 12.912 -21.199 -23.660 1.00 90.50 182 HIS A N 1
ATOM 1511 C CA . HIS A 1 182 ? 12.050 -22.345 -23.968 1.00 90.50 182 HIS A CA 1
ATOM 1512 C C . HIS A 1 182 ? 10.828 -22.007 -24.826 1.00 90.50 182 HIS A C 1
ATOM 1514 O O . HIS A 1 182 ? 10.412 -22.838 -25.627 1.00 90.50 182 HIS A O 1
ATOM 1520 N N . ASN A 1 183 ? 10.217 -20.830 -24.648 1.00 89.81 183 ASN A N 1
ATOM 1521 C CA . ASN A 1 183 ? 8.964 -20.490 -25.330 1.00 89.81 183 ASN A CA 1
ATOM 1522 C C . ASN A 1 183 ? 9.174 -19.644 -26.589 1.00 89.81 183 ASN A C 1
ATOM 1524 O O . ASN A 1 183 ? 8.317 -19.656 -27.468 1.00 89.81 183 ASN A O 1
ATOM 1528 N N . ARG A 1 184 ? 10.261 -18.865 -26.664 1.00 89.25 184 ARG A N 1
ATOM 1529 C CA . ARG A 1 184 ? 10.495 -17.925 -27.774 1.00 89.25 184 ARG A CA 1
ATOM 1530 C C . ARG A 1 184 ? 11.732 -18.232 -28.611 1.00 89.25 184 ARG A C 1
ATOM 1532 O O . ARG A 1 184 ? 11.842 -17.654 -29.686 1.00 89.25 184 ARG A O 1
ATOM 1539 N N . GLY A 1 185 ? 12.654 -19.075 -28.135 1.00 87.06 185 GLY A N 1
ATOM 1540 C CA . GLY A 1 185 ? 13.910 -19.370 -28.835 1.00 87.06 185 GLY A CA 1
ATOM 1541 C C . GLY A 1 185 ? 14.766 -18.130 -29.121 1.00 87.06 185 GLY A C 1
ATOM 1542 O O . GLY A 1 185 ? 15.565 -18.132 -30.049 1.00 87.06 185 GLY A O 1
ATOM 1543 N N . MET A 1 186 ? 14.573 -17.044 -28.364 1.00 87.94 186 MET A N 1
ATOM 1544 C CA . MET A 1 186 ? 15.192 -15.741 -28.644 1.00 87.94 186 MET A CA 1
ATOM 1545 C C . MET A 1 186 ? 16.614 -15.627 -28.106 1.00 87.94 186 MET A C 1
ATOM 1547 O O . MET A 1 186 ? 17.357 -14.760 -28.548 1.00 87.94 186 MET A O 1
ATOM 1551 N N . VAL A 1 187 ? 16.981 -16.473 -27.143 1.00 88.00 187 VAL A N 1
ATOM 1552 C CA . VAL A 1 187 ? 18.310 -16.505 -26.529 1.00 88.00 187 VAL A CA 1
ATOM 1553 C C . VAL A 1 187 ? 18.948 -17.850 -26.884 1.00 88.00 187 VAL A C 1
ATOM 1555 O O . VAL A 1 187 ? 18.296 -18.878 -26.704 1.00 88.00 187 VAL A O 1
ATOM 1558 N N . PRO A 1 188 ? 20.207 -17.887 -27.351 1.00 82.06 188 PRO A N 1
ATOM 1559 C CA . PRO A 1 188 ? 20.839 -19.125 -27.817 1.00 82.06 188 PRO A CA 1
ATOM 1560 C C . PRO A 1 188 ? 21.202 -20.098 -26.683 1.00 82.06 188 PRO A C 1
ATOM 1562 O O . PRO A 1 188 ? 21.458 -21.274 -26.929 1.00 82.06 188 PRO A O 1
ATOM 1565 N N . ARG A 1 189 ? 21.256 -19.623 -25.433 1.00 87.44 189 ARG A N 1
ATOM 1566 C CA . ARG A 1 189 ? 21.637 -20.410 -24.253 1.00 87.44 189 ARG A CA 1
ATOM 1567 C C . ARG A 1 189 ? 20.643 -20.2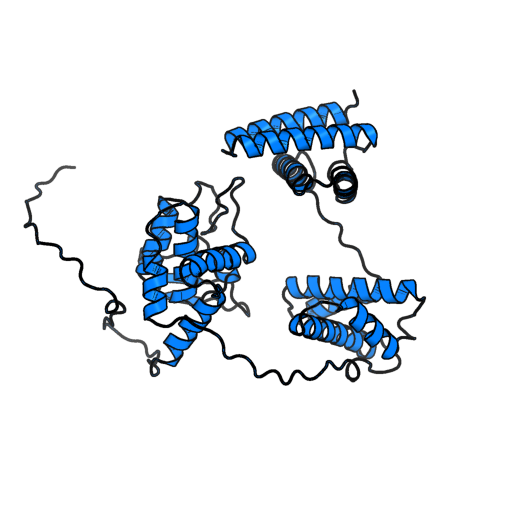13 -23.114 1.00 87.44 189 ARG A C 1
ATOM 1569 O O . ARG A 1 189 ? 20.098 -19.126 -22.934 1.00 87.44 189 ARG A O 1
ATOM 1576 N N . ASP A 1 190 ? 20.469 -21.252 -22.305 1.00 89.62 190 ASP A N 1
ATOM 1577 C CA . ASP A 1 190 ? 19.668 -21.189 -21.083 1.00 89.62 190 ASP A CA 1
ATOM 1578 C C . ASP A 1 190 ? 20.407 -20.388 -19.996 1.00 89.62 190 ASP A C 1
ATOM 1580 O O . ASP A 1 190 ? 21.161 -20.930 -19.184 1.00 89.62 190 ASP A O 1
ATOM 1584 N N . LEU A 1 191 ? 20.205 -19.068 -19.996 1.00 90.44 191 LEU A N 1
ATOM 1585 C CA . LEU A 1 191 ? 20.793 -18.164 -19.005 1.00 90.44 191 LEU A CA 1
ATOM 1586 C C . LEU A 1 191 ? 20.145 -18.296 -17.624 1.00 90.44 191 LEU A C 1
ATOM 1588 O O . LEU A 1 191 ? 20.709 -17.822 -16.641 1.00 90.44 191 LEU A O 1
ATOM 1592 N N . GLU A 1 192 ? 18.973 -18.926 -17.508 1.00 89.94 192 GLU A N 1
ATOM 1593 C CA . GLU A 1 192 ? 18.240 -18.982 -16.246 1.00 89.94 192 GLU A CA 1
ATOM 1594 C C . GLU A 1 192 ? 19.060 -19.645 -15.135 1.00 89.94 192 GLU A C 1
ATOM 1596 O O . GLU A 1 192 ? 19.100 -19.161 -14.000 1.00 89.94 192 GLU A O 1
ATOM 1601 N N . LYS A 1 193 ? 19.714 -20.759 -15.468 1.00 87.75 193 LYS A N 1
ATOM 1602 C CA . LYS A 1 193 ? 20.510 -21.549 -14.524 1.00 87.75 193 LYS A CA 1
ATOM 1603 C C . LYS A 1 193 ? 21.765 -20.815 -14.061 1.00 87.75 193 LYS A C 1
ATOM 1605 O O . LYS A 1 193 ? 22.256 -21.100 -12.973 1.00 87.75 193 LYS A O 1
ATOM 1610 N N . LEU A 1 194 ? 22.243 -19.863 -14.861 1.00 88.62 194 LEU A N 1
ATOM 1611 C CA . LEU A 1 194 ? 23.429 -19.062 -14.573 1.00 88.62 194 LEU A CA 1
ATOM 1612 C C . LEU A 1 194 ? 23.124 -17.882 -13.642 1.00 88.62 194 LEU A C 1
ATOM 1614 O O . LEU A 1 194 ? 24.026 -17.394 -12.970 1.00 88.62 194 LEU A O 1
ATOM 1618 N N . VAL A 1 195 ? 21.858 -17.455 -13.531 1.00 89.00 195 VAL A N 1
ATOM 1619 C CA . VAL A 1 195 ? 21.449 -16.398 -12.591 1.00 89.00 195 VAL A CA 1
ATOM 1620 C C . VAL A 1 195 ? 21.417 -16.946 -11.163 1.00 89.00 195 VAL A C 1
ATOM 1622 O O . VAL A 1 195 ? 20.370 -17.322 -10.615 1.00 89.00 195 VAL A O 1
ATOM 1625 N N . VAL A 1 196 ? 22.593 -16.971 -10.543 1.00 82.81 196 VAL A N 1
ATOM 1626 C CA . VAL A 1 196 ? 22.812 -17.423 -9.170 1.00 82.81 196 VAL A CA 1
ATOM 1627 C C . VAL A 1 196 ? 22.991 -16.208 -8.256 1.00 82.81 196 VAL A C 1
ATOM 1629 O O . VAL A 1 196 ? 23.598 -15.201 -8.603 1.00 82.81 196 VAL A O 1
ATOM 1632 N N . GLY A 1 197 ? 22.382 -16.253 -7.071 1.00 76.50 197 GLY A N 1
ATOM 1633 C CA . GLY A 1 197 ? 22.619 -15.255 -6.027 1.00 76.50 197 GLY A CA 1
ATOM 1634 C C . GLY A 1 197 ? 23.588 -15.794 -4.987 1.00 76.50 197 GLY A C 1
ATOM 1635 O O . GLY A 1 197 ? 23.621 -17.002 -4.769 1.00 76.50 197 GLY A O 1
ATOM 1636 N N . ALA A 1 198 ? 24.310 -14.903 -4.303 1.00 71.50 198 ALA A N 1
ATOM 1637 C CA . ALA A 1 198 ? 25.133 -15.283 -3.159 1.00 71.50 198 ALA A CA 1
ATOM 1638 C C . ALA A 1 198 ? 24.318 -16.131 -2.168 1.00 71.50 198 ALA A C 1
ATOM 1640 O O . ALA A 1 198 ? 23.228 -15.719 -1.736 1.00 71.50 198 ALA A O 1
ATOM 1641 N N . VAL A 1 199 ? 24.845 -17.315 -1.840 1.00 67.00 199 VAL A N 1
ATOM 1642 C CA . VAL A 1 199 ? 24.267 -18.199 -0.829 1.00 67.00 199 VAL A CA 1
ATOM 1643 C C . VAL A 1 199 ? 24.309 -17.450 0.492 1.00 67.00 199 VAL A C 1
ATOM 1645 O O . VAL A 1 199 ? 25.370 -17.059 0.970 1.00 67.00 199 VAL A O 1
ATOM 1648 N N . ASN A 1 200 ? 23.136 -17.193 1.057 1.00 66.00 200 ASN A N 1
ATOM 1649 C CA . ASN A 1 200 ? 23.051 -16.557 2.355 1.00 66.00 200 ASN A CA 1
ATOM 1650 C C . ASN A 1 200 ? 23.030 -17.639 3.427 1.00 66.00 200 ASN A C 1
ATOM 1652 O O . ASN A 1 200 ? 22.003 -18.285 3.628 1.00 66.00 200 ASN A O 1
ATOM 1656 N N . PHE A 1 201 ? 24.169 -17.813 4.091 1.00 65.38 201 PHE A N 1
ATOM 1657 C CA . PHE A 1 201 ? 24.317 -18.690 5.250 1.00 65.38 201 PHE A CA 1
ATOM 1658 C C . PHE A 1 201 ? 23.728 -18.092 6.531 1.00 65.38 201 PHE A C 1
ATOM 1660 O O . PHE A 1 201 ? 23.799 -18.742 7.570 1.00 65.38 201 PHE A O 1
ATOM 1667 N N . ALA A 1 202 ? 23.154 -16.877 6.491 1.00 58.69 202 ALA A N 1
ATOM 1668 C CA . ALA A 1 202 ? 22.490 -16.300 7.651 1.00 58.69 202 ALA A CA 1
ATOM 1669 C C . ALA A 1 202 ? 21.460 -17.297 8.183 1.00 58.69 202 ALA A C 1
ATOM 1671 O O . ALA A 1 202 ? 20.470 -17.603 7.509 1.00 58.69 202 ALA A O 1
ATOM 1672 N N . HIS A 1 203 ? 21.730 -17.802 9.389 1.00 55.50 203 HIS A N 1
ATOM 1673 C CA . HIS A 1 203 ? 20.817 -18.627 10.159 1.00 55.50 203 HIS A CA 1
ATOM 1674 C C . HIS A 1 203 ? 19.432 -18.001 10.055 1.00 55.50 203 HIS A C 1
ATOM 1676 O O . HIS A 1 203 ? 19.264 -16.813 10.339 1.00 55.50 203 HIS A O 1
ATOM 1682 N N . ALA A 1 204 ? 18.458 -18.761 9.554 1.00 57.50 204 ALA A N 1
ATOM 1683 C CA . ALA A 1 204 ? 17.091 -18.285 9.467 1.00 57.50 204 ALA A CA 1
ATOM 1684 C C . ALA A 1 204 ? 16.672 -17.859 10.877 1.00 57.50 204 ALA A C 1
ATOM 1686 O O . ALA A 1 204 ? 16.445 -18.717 11.728 1.00 57.50 204 ALA A O 1
ATOM 1687 N N . ASN A 1 205 ? 16.641 -16.546 11.136 1.00 63.97 205 ASN A N 1
ATOM 1688 C CA . ASN A 1 205 ? 16.254 -16.044 12.444 1.00 63.97 205 ASN A CA 1
ATOM 1689 C C . ASN A 1 205 ? 14.878 -16.635 12.751 1.00 63.97 205 ASN A C 1
ATOM 1691 O O . ASN A 1 205 ? 13.959 -16.462 11.934 1.00 63.97 205 ASN A O 1
ATOM 1695 N N . PRO A 1 206 ? 14.730 -17.372 13.865 1.00 70.31 206 PRO A N 1
ATOM 1696 C CA . PRO A 1 206 ? 13.460 -17.984 14.183 1.00 70.31 206 PRO A CA 1
ATOM 1697 C C . PRO A 1 206 ? 12.396 -16.884 14.266 1.00 70.31 206 PRO A C 1
ATOM 1699 O O . PRO A 1 206 ? 12.701 -15.756 14.674 1.00 70.31 206 PRO A O 1
ATOM 1702 N N . PRO A 1 207 ? 11.150 -17.174 13.856 1.00 77.56 207 PRO A N 1
ATOM 1703 C CA . PRO A 1 207 ? 10.086 -16.195 13.941 1.00 77.56 207 PRO A CA 1
ATOM 1704 C C . PRO A 1 207 ? 9.970 -15.673 15.370 1.00 77.56 207 PRO A C 1
ATOM 1706 O O . PRO A 1 207 ? 9.836 -16.448 16.314 1.00 77.56 207 PRO A O 1
ATOM 1709 N N . THR A 1 208 ? 10.016 -14.357 15.519 1.00 87.69 208 THR A N 1
ATOM 1710 C CA . THR A 1 208 ? 9.847 -13.691 16.805 1.00 87.69 208 THR A CA 1
ATOM 1711 C C . THR A 1 208 ? 8.366 -13.606 17.165 1.00 87.69 208 THR A C 1
ATOM 1713 O O . THR A 1 208 ? 7.501 -13.409 16.305 1.00 87.69 208 THR A O 1
ATOM 1716 N N . PHE A 1 209 ? 8.061 -13.808 18.444 1.00 90.94 209 PHE A N 1
ATOM 1717 C CA . PHE A 1 209 ? 6.704 -13.864 18.983 1.00 90.94 209 PHE A CA 1
ATOM 1718 C C . PHE A 1 209 ? 6.669 -13.291 20.402 1.00 90.94 209 PHE A C 1
ATOM 1720 O O . PHE A 1 209 ? 7.706 -13.176 21.048 1.00 90.94 209 PHE A O 1
ATOM 1727 N N . LEU A 1 210 ? 5.474 -12.933 20.869 1.00 91.12 210 LEU A N 1
ATOM 1728 C CA . LEU A 1 210 ? 5.237 -12.402 22.208 1.00 91.12 210 LEU A CA 1
ATOM 1729 C C . LEU A 1 210 ? 4.881 -13.537 23.174 1.00 91.12 210 LEU A C 1
ATOM 1731 O O . LEU A 1 210 ? 4.107 -14.438 22.850 1.00 91.12 210 LEU A O 1
ATOM 1735 N N . ARG A 1 211 ? 5.414 -13.484 24.389 1.00 90.81 211 ARG A N 1
ATOM 1736 C CA . ARG A 1 211 ? 5.076 -14.376 25.502 1.00 90.81 211 ARG A CA 1
ATOM 1737 C C . ARG A 1 211 ? 3.766 -13.941 26.162 1.00 90.81 211 ARG A C 1
ATOM 1739 O O . ARG A 1 211 ? 3.312 -12.809 26.014 1.00 90.81 211 ARG A O 1
ATOM 1746 N N . ALA A 1 212 ? 3.166 -14.828 26.958 1.00 89.38 212 ALA A N 1
ATOM 1747 C CA . ALA A 1 212 ? 1.872 -14.574 27.602 1.00 89.38 212 ALA A CA 1
ATOM 1748 C C . ALA A 1 212 ? 1.841 -13.277 28.437 1.00 89.38 212 ALA A C 1
ATOM 1750 O O . ALA A 1 212 ? 0.848 -12.552 28.412 1.00 89.38 212 ALA A O 1
ATOM 1751 N N . ARG A 1 213 ? 2.936 -12.956 29.142 1.00 90.69 213 ARG A N 1
ATOM 1752 C CA . ARG A 1 213 ? 3.076 -11.699 29.893 1.00 90.69 213 ARG A CA 1
ATOM 1753 C C . ARG A 1 213 ? 3.068 -10.473 28.973 1.00 90.69 213 ARG A C 1
ATOM 1755 O O . ARG A 1 213 ? 2.297 -9.551 29.207 1.00 90.69 213 ARG A O 1
ATOM 1762 N N . GLU A 1 214 ? 3.854 -10.505 27.903 1.00 91.94 214 GLU A N 1
ATOM 1763 C CA . GLU A 1 214 ? 3.958 -9.415 26.923 1.00 91.94 214 GLU A CA 1
ATOM 1764 C C . GLU A 1 214 ? 2.619 -9.161 26.209 1.00 91.94 214 GLU A C 1
ATOM 1766 O O . GLU A 1 214 ? 2.285 -8.020 25.890 1.00 91.94 214 GLU A O 1
ATOM 1771 N N . ILE A 1 215 ? 1.815 -10.211 26.002 1.00 91.38 215 ILE A N 1
ATOM 1772 C CA . ILE A 1 215 ? 0.446 -10.100 25.483 1.00 91.38 215 ILE A CA 1
ATOM 1773 C C . ILE A 1 215 ? -0.489 -9.403 26.480 1.00 91.38 215 ILE A C 1
ATOM 1775 O O . ILE A 1 215 ? -1.274 -8.544 26.075 1.00 91.38 215 ILE A O 1
ATOM 1779 N N . LYS A 1 216 ? -0.412 -9.738 27.775 1.00 89.50 216 LYS A N 1
ATOM 1780 C CA . LYS A 1 216 ? -1.196 -9.039 28.809 1.00 89.50 216 LYS A CA 1
ATOM 1781 C C . LYS A 1 216 ? -0.835 -7.556 28.854 1.00 89.50 216 LYS A C 1
ATOM 1783 O O . LYS A 1 216 ? -1.730 -6.719 28.880 1.00 89.50 216 LYS A O 1
ATOM 1788 N N . GLU A 1 217 ? 0.458 -7.242 28.807 1.00 90.38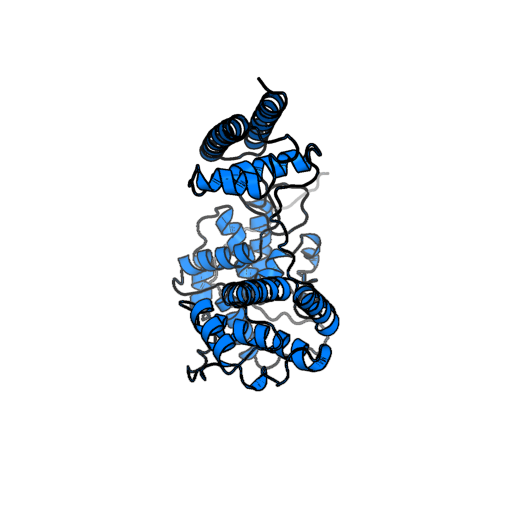 217 GLU A N 1
ATOM 1789 C CA . GLU A 1 217 ? 0.959 -5.865 28.764 1.00 90.38 217 GLU A CA 1
ATOM 1790 C C . GLU A 1 217 ? 0.445 -5.124 27.520 1.00 90.38 217 GLU A C 1
ATOM 1792 O O . GLU A 1 217 ? -0.101 -4.031 27.649 1.00 90.38 217 GLU A O 1
ATOM 1797 N N . LEU A 1 218 ? 0.512 -5.750 26.337 1.00 90.88 218 LEU A N 1
ATOM 1798 C CA . LEU A 1 218 ? 0.016 -5.181 25.078 1.00 90.88 218 LEU A CA 1
ATOM 1799 C C . LEU A 1 218 ? -1.453 -4.743 25.173 1.00 90.88 218 LEU A C 1
ATOM 1801 O O . LEU A 1 218 ? -1.798 -3.639 24.749 1.00 90.88 218 LEU A O 1
ATOM 1805 N N . PHE A 1 219 ? -2.322 -5.594 25.721 1.00 89.38 219 PHE A N 1
ATOM 1806 C CA . PHE A 1 219 ? -3.750 -5.284 25.832 1.00 89.38 219 PHE A CA 1
ATOM 1807 C C . PHE A 1 219 ? -4.094 -4.393 27.038 1.00 89.38 219 PHE A C 1
ATOM 1809 O O . PHE A 1 219 ? -5.151 -3.767 27.035 1.00 89.38 219 PHE A O 1
ATOM 1816 N N . ALA A 1 220 ? -3.197 -4.252 28.020 1.00 85.44 220 ALA A N 1
ATOM 1817 C CA . ALA A 1 220 ? -3.362 -3.344 29.159 1.00 85.44 220 ALA A CA 1
ATOM 1818 C C . ALA A 1 220 ? -2.995 -1.876 28.848 1.00 85.44 220 ALA A C 1
ATOM 1820 O O . ALA A 1 220 ? -3.395 -0.970 29.581 1.00 85.44 220 ALA A O 1
ATOM 1821 N N . VAL A 1 221 ? -2.248 -1.618 27.767 1.00 71.75 221 VAL A N 1
ATOM 1822 C CA . VAL A 1 221 ? -1.771 -0.269 27.389 1.00 71.75 221 VAL A CA 1
ATOM 1823 C C . VAL A 1 221 ? -2.894 0.656 26.909 1.00 71.75 221 VAL A C 1
ATOM 1825 O O . VAL A 1 221 ? -2.760 1.879 26.964 1.00 71.75 221 VAL A O 1
ATOM 1828 N N . SER A 1 222 ? -4.022 0.108 26.455 1.00 64.00 222 SER A N 1
ATOM 1829 C CA . SER A 1 222 ? -5.131 0.897 25.909 1.00 64.00 222 SER A CA 1
ATOM 1830 C C . SER A 1 222 ? -5.977 1.539 27.017 1.00 64.00 222 SER A C 1
ATOM 1832 O O . SER A 1 222 ? -7.081 1.084 27.295 1.00 64.00 222 SER A O 1
ATOM 1834 N N . LYS A 1 223 ? -5.471 2.605 27.648 1.00 61.81 223 LYS A N 1
ATOM 1835 C CA . LYS A 1 223 ? -6.235 3.426 28.612 1.00 61.81 223 LYS A CA 1
ATOM 1836 C C . LYS A 1 223 ? -6.928 4.630 27.966 1.00 61.81 223 LYS A C 1
ATOM 1838 O O . LYS A 1 223 ? -7.896 5.146 28.516 1.00 61.81 223 LYS A O 1
ATOM 1843 N N . THR A 1 224 ? -6.462 5.045 26.791 1.00 58.88 224 THR A N 1
ATOM 1844 C CA . THR A 1 224 ? -7.026 6.153 26.014 1.00 58.88 224 THR A CA 1
ATOM 1845 C C . THR A 1 224 ? -7.789 5.576 24.821 1.00 58.88 224 THR A C 1
ATOM 1847 O O . THR A 1 224 ? -7.286 4.701 24.118 1.00 58.88 224 THR A O 1
ATOM 1850 N N . TYR A 1 225 ? -9.031 6.017 24.612 1.00 75.50 225 TYR A N 1
ATOM 1851 C CA . TYR A 1 225 ? -9.917 5.487 23.568 1.00 75.50 225 TYR A CA 1
ATOM 1852 C C . TYR A 1 225 ? -10.019 6.443 22.378 1.00 75.50 225 TYR A C 1
ATOM 1854 O O . TYR A 1 225 ? -11.112 6.828 21.964 1.00 75.50 225 TYR A O 1
ATOM 1862 N N . SER A 1 226 ? -8.882 6.854 21.804 1.00 91.12 226 SER A N 1
ATOM 1863 C CA . SER A 1 226 ? -8.939 7.575 20.529 1.00 91.12 226 SER A CA 1
ATOM 1864 C C . SER A 1 226 ? -9.531 6.681 19.431 1.00 91.12 226 SER A C 1
ATOM 1866 O O . SER A 1 226 ? -9.401 5.453 19.456 1.00 91.12 226 SER A O 1
ATOM 1868 N N . ALA A 1 227 ? -10.127 7.286 18.398 1.00 92.94 227 ALA A N 1
ATOM 1869 C CA . ALA A 1 227 ? -10.666 6.528 17.266 1.00 92.94 227 ALA A CA 1
ATOM 1870 C C . ALA A 1 227 ? -9.600 5.654 16.569 1.00 92.94 227 ALA A C 1
ATOM 1872 O O . ALA A 1 227 ? -9.902 4.586 16.027 1.00 92.94 227 ALA A O 1
ATOM 1873 N N . TRP A 1 228 ? -8.335 6.092 16.607 1.00 94.38 228 TRP A N 1
ATOM 1874 C CA . TRP A 1 228 ? -7.200 5.315 16.116 1.00 94.38 228 TRP A CA 1
ATOM 1875 C C . TRP A 1 228 ? -6.880 4.118 17.010 1.00 94.38 228 TRP A C 1
ATOM 1877 O O . TRP A 1 228 ? -6.722 3.019 16.479 1.00 94.38 228 TRP A O 1
ATOM 1887 N N . GLU A 1 229 ? -6.862 4.286 18.332 1.00 93.88 229 GLU A N 1
ATOM 1888 C CA . GLU A 1 229 ? -6.635 3.185 19.276 1.00 93.88 229 GLU A CA 1
ATOM 1889 C C . GLU A 1 229 ? -7.729 2.127 19.200 1.00 93.88 229 GLU A C 1
ATOM 1891 O O . GLU A 1 229 ? -7.401 0.951 19.084 1.00 93.88 229 GLU A O 1
ATOM 1896 N N . LEU A 1 230 ? -9.004 2.522 19.153 1.00 94.94 230 LEU A N 1
ATOM 1897 C CA . LEU A 1 230 ? -10.125 1.583 19.035 1.00 94.94 230 LEU A CA 1
ATOM 1898 C C . LEU A 1 230 ? -10.019 0.723 17.769 1.00 94.94 230 LEU A C 1
ATOM 1900 O O . LEU A 1 230 ? -10.166 -0.501 17.818 1.00 94.94 230 LEU A O 1
ATOM 1904 N N . ARG A 1 231 ? -9.692 1.347 16.629 1.00 96.00 231 ARG A N 1
ATOM 1905 C CA . ARG A 1 231 ? -9.476 0.625 15.369 1.00 96.00 231 ARG A CA 1
ATOM 1906 C C . ARG A 1 231 ? -8.288 -0.334 15.464 1.00 96.00 231 ARG A C 1
ATOM 1908 O O . ARG A 1 231 ? -8.398 -1.485 15.046 1.00 96.00 231 ARG A O 1
ATOM 1915 N N . CYS A 1 232 ? -7.164 0.128 16.008 1.00 95.56 232 CYS A N 1
ATOM 1916 C CA . CYS A 1 232 ? -5.957 -0.687 16.139 1.00 95.56 232 CYS A CA 1
ATOM 1917 C C . CYS A 1 232 ? -6.144 -1.848 17.112 1.00 95.56 232 CYS A C 1
ATOM 1919 O O . CYS A 1 232 ? -5.670 -2.944 16.830 1.00 95.56 232 CYS A O 1
ATOM 1921 N N . LEU A 1 233 ? -6.859 -1.637 18.215 1.00 94.94 233 LEU A N 1
ATOM 1922 C CA . LEU A 1 233 ? -7.162 -2.662 19.205 1.00 94.94 233 LEU A CA 1
ATOM 1923 C C . LEU A 1 233 ? -7.980 -3.797 18.575 1.00 94.94 233 LEU A C 1
ATOM 1925 O O . LEU A 1 233 ? -7.592 -4.961 18.671 1.00 94.94 233 LEU A O 1
ATOM 1929 N N . ALA A 1 234 ? -9.042 -3.464 17.834 1.00 95.94 234 ALA A N 1
ATOM 1930 C CA . ALA A 1 234 ? -9.835 -4.446 17.093 1.00 95.94 234 ALA A CA 1
ATOM 1931 C C . ALA A 1 234 ? -8.993 -5.226 16.063 1.00 95.94 234 ALA A C 1
ATOM 1933 O O . ALA A 1 234 ? -9.049 -6.456 16.009 1.00 95.94 234 ALA A O 1
ATOM 1934 N N . MET A 1 235 ? -8.159 -4.531 15.280 1.00 97.31 235 MET A N 1
ATOM 1935 C CA . MET A 1 235 ? -7.244 -5.167 14.321 1.00 97.31 235 MET A CA 1
ATOM 1936 C C . MET A 1 235 ? -6.209 -6.076 15.005 1.00 97.31 235 MET A C 1
ATOM 1938 O O . MET A 1 235 ? -5.908 -7.158 14.503 1.00 97.31 235 MET A O 1
ATOM 1942 N N . THR A 1 236 ? -5.684 -5.656 16.156 1.00 96.00 236 THR A N 1
ATOM 1943 C CA . THR A 1 236 ? -4.685 -6.387 16.951 1.00 96.00 236 THR A CA 1
ATOM 1944 C C . THR A 1 236 ? -5.288 -7.664 17.529 1.00 96.00 236 THR A C 1
ATOM 1946 O O . THR A 1 236 ? -4.681 -8.727 17.405 1.00 96.00 236 THR A O 1
ATOM 1949 N N . HIS A 1 237 ? -6.510 -7.608 18.071 1.00 95.38 237 HIS A N 1
ATOM 1950 C CA . HIS A 1 237 ? -7.222 -8.802 18.533 1.00 95.38 237 HIS A CA 1
ATOM 1951 C C . HIS A 1 237 ? -7.468 -9.804 17.403 1.00 95.38 237 HIS A C 1
ATOM 1953 O O . HIS A 1 237 ? -7.247 -10.994 17.599 1.00 95.38 237 HIS A O 1
ATOM 1959 N N . LEU A 1 238 ? -7.867 -9.349 16.213 1.00 96.31 238 LEU A N 1
ATOM 1960 C CA . LEU A 1 238 ? -8.041 -10.230 15.053 1.00 96.31 238 LEU A CA 1
ATOM 1961 C C . LEU A 1 238 ? -6.718 -10.868 14.599 1.00 96.31 238 LEU A C 1
ATOM 1963 O O . LEU A 1 238 ? -6.674 -12.058 14.285 1.00 96.31 238 LEU A O 1
ATOM 1967 N N . ALA A 1 239 ? -5.627 -10.101 14.586 1.00 95.69 239 ALA A N 1
ATOM 1968 C CA . ALA A 1 239 ? -4.306 -10.609 14.222 1.00 95.69 239 ALA A CA 1
ATOM 1969 C C . ALA A 1 239 ? -3.770 -11.632 15.238 1.00 95.69 239 ALA A C 1
ATOM 1971 O O . ALA A 1 239 ? -3.197 -12.643 14.840 1.00 95.69 239 ALA A O 1
ATOM 1972 N N . TYR A 1 240 ? -3.967 -11.384 16.535 1.00 94.50 240 TYR A N 1
ATOM 1973 C CA . TYR A 1 240 ? -3.511 -12.256 17.617 1.00 94.50 240 TYR A CA 1
ATOM 1974 C C . TYR A 1 240 ? -4.394 -13.493 17.796 1.00 94.50 240 TYR A C 1
ATOM 1976 O O . TYR A 1 240 ? -3.894 -14.609 17.823 1.00 94.50 240 TYR A O 1
ATOM 1984 N N . ALA A 1 241 ? -5.709 -13.319 17.912 1.00 91.88 241 ALA A N 1
ATOM 1985 C CA . ALA A 1 241 ? -6.597 -14.390 18.352 1.00 91.88 241 ALA A CA 1
ATOM 1986 C C . ALA A 1 241 ? -6.971 -15.366 17.227 1.00 91.88 241 ALA A C 1
ATOM 1988 O O . ALA A 1 241 ? -7.320 -16.511 17.495 1.00 91.88 241 ALA A O 1
ATOM 1989 N N . LEU A 1 242 ? -6.894 -14.912 15.973 1.00 92.69 242 LEU A N 1
ATOM 1990 C CA . LEU A 1 242 ? -7.238 -15.693 14.780 1.00 92.69 242 LEU A CA 1
ATOM 1991 C C . LEU A 1 242 ? -6.054 -15.861 13.817 1.00 92.69 242 LEU A C 1
ATOM 1993 O O . LEU A 1 242 ? -6.186 -16.471 12.754 1.00 92.69 242 LEU A O 1
ATOM 1997 N N . GLY A 1 243 ? -4.901 -15.267 14.140 1.00 92.38 243 GLY A N 1
ATOM 1998 C CA . GLY A 1 243 ? -3.719 -15.300 13.288 1.00 92.38 243 GLY A CA 1
ATOM 1999 C C . GLY A 1 243 ? -3.892 -14.589 11.943 1.00 92.38 243 GLY A C 1
ATOM 2000 O O . GLY A 1 243 ? -3.127 -14.885 11.023 1.00 92.38 243 GLY A O 1
ATOM 2001 N N . LEU A 1 244 ? -4.884 -13.708 11.758 1.00 94.00 244 LEU A N 1
ATOM 2002 C CA . LEU A 1 244 ? -5.188 -13.135 10.438 1.00 94.00 244 LEU A CA 1
ATOM 2003 C C . LEU A 1 244 ? -4.051 -12.250 9.910 1.00 94.00 244 LEU A C 1
ATOM 2005 O O . LEU A 1 244 ? -3.425 -11.484 10.642 1.00 94.00 244 LEU A O 1
ATOM 2009 N N . ARG A 1 245 ? -3.788 -12.330 8.602 1.00 92.56 245 ARG A N 1
ATOM 2010 C CA . ARG A 1 245 ? -2.823 -11.449 7.926 1.00 92.56 245 ARG A CA 1
ATOM 2011 C C . ARG A 1 245 ? -3.408 -10.043 7.759 1.00 92.56 245 ARG A C 1
ATOM 2013 O O . ARG A 1 245 ? -4.610 -9.923 7.528 1.00 92.56 245 ARG A O 1
ATOM 2020 N N . PRO A 1 246 ? -2.580 -8.982 7.691 1.00 94.75 246 PRO A N 1
ATOM 2021 C CA . PRO A 1 246 ? -3.068 -7.623 7.437 1.00 94.75 246 PRO A CA 1
ATOM 2022 C C . PRO A 1 246 ? -3.959 -7.493 6.192 1.00 94.75 246 PRO A C 1
ATOM 2024 O O . PRO A 1 246 ? -4.920 -6.731 6.196 1.00 94.75 246 PRO A O 1
ATOM 2027 N N . LYS A 1 247 ? -3.677 -8.269 5.134 1.00 92.44 247 LYS A N 1
ATOM 2028 C CA . LYS A 1 247 ? -4.507 -8.317 3.919 1.00 92.44 247 LYS A CA 1
ATOM 2029 C C . LYS A 1 247 ? -5.878 -8.958 4.149 1.00 92.44 247 LYS A C 1
ATOM 2031 O O . LYS A 1 247 ? -6.841 -8.501 3.550 1.00 92.44 247 LYS A O 1
ATOM 2036 N N . GLU A 1 248 ? -5.952 -9.987 4.988 1.00 94.38 248 GLU A N 1
ATOM 2037 C CA . GLU A 1 248 ? -7.211 -10.650 5.349 1.00 94.38 248 GLU A CA 1
ATOM 2038 C C . GLU A 1 248 ? -8.053 -9.688 6.206 1.00 94.38 248 GLU A C 1
ATOM 2040 O O . GLU A 1 248 ? -9.193 -9.405 5.863 1.00 94.38 248 GLU A O 1
ATOM 2045 N N . ILE A 1 249 ? -7.448 -9.063 7.225 1.00 96.19 249 ILE A N 1
ATOM 2046 C CA . ILE A 1 249 ? -8.101 -8.067 8.098 1.00 96.19 249 ILE A CA 1
ATOM 2047 C C . ILE A 1 249 ? -8.631 -6.865 7.301 1.00 96.19 249 ILE A C 1
ATOM 2049 O O . ILE A 1 249 ? -9.758 -6.429 7.516 1.00 96.19 249 ILE A O 1
ATOM 2053 N N . ALA A 1 250 ? -7.838 -6.333 6.365 1.00 95.88 250 ALA A N 1
ATOM 2054 C CA . ALA A 1 250 ? -8.225 -5.185 5.540 1.00 95.88 250 ALA A CA 1
ATOM 2055 C C . ALA A 1 250 ? -9.447 -5.449 4.643 1.00 95.88 250 ALA A C 1
ATOM 2057 O O . ALA A 1 250 ? -10.102 -4.500 4.216 1.00 95.88 250 ALA A O 1
ATOM 2058 N N . ARG A 1 251 ? -9.730 -6.718 4.330 1.00 94.38 251 ARG A N 1
ATOM 2059 C CA . ARG A 1 251 ? -10.812 -7.132 3.428 1.00 94.38 251 ARG A CA 1
ATOM 2060 C C . ARG A 1 251 ? -12.093 -7.542 4.146 1.00 94.38 251 ARG A C 1
ATOM 2062 O O . ARG A 1 251 ? -13.093 -7.735 3.468 1.00 94.38 251 ARG A O 1
ATOM 2069 N N . LEU A 1 252 ? -12.073 -7.646 5.476 1.00 96.06 252 LEU A N 1
ATOM 2070 C CA . LEU A 1 252 ? -13.255 -8.018 6.248 1.00 96.06 252 LEU A CA 1
ATOM 2071 C C . LEU A 1 252 ? -14.399 -7.025 6.026 1.00 96.06 252 LEU A C 1
ATOM 2073 O O . LEU A 1 252 ? -14.205 -5.803 6.037 1.00 96.06 252 LEU A O 1
ATOM 2077 N N . SER A 1 253 ? -15.601 -7.563 5.875 1.00 95.88 253 SER A N 1
ATOM 2078 C CA . SER A 1 253 ? -16.862 -6.838 5.823 1.00 95.88 253 SER A CA 1
ATOM 2079 C C . SER A 1 253 ? -17.655 -7.010 7.122 1.00 95.88 253 SER A C 1
ATOM 2081 O O . SER A 1 253 ? -17.424 -7.932 7.898 1.00 95.88 253 SER A O 1
ATOM 2083 N N . LEU A 1 254 ? -18.615 -6.116 7.365 1.00 95.62 254 LEU A N 1
ATOM 2084 C CA . LEU A 1 254 ? -19.626 -6.293 8.406 1.00 95.62 254 LEU A CA 1
ATOM 2085 C C . LEU A 1 254 ? -20.473 -7.556 8.169 1.00 95.62 254 LEU A C 1
ATOM 2087 O O . LEU A 1 254 ? -20.901 -8.169 9.140 1.00 95.62 254 LEU A O 1
ATOM 2091 N N . ASP A 1 255 ? -20.663 -7.968 6.909 1.00 95.38 255 ASP A N 1
ATOM 2092 C CA . ASP A 1 255 ? -21.382 -9.203 6.541 1.00 95.38 255 ASP A CA 1
ATOM 2093 C C . ASP A 1 255 ? -20.661 -10.483 6.942 1.00 95.38 255 ASP A C 1
ATOM 2095 O O . ASP A 1 255 ? -21.276 -11.538 7.088 1.00 95.38 255 ASP A O 1
ATOM 2099 N N . ASP A 1 256 ? -19.346 -10.396 7.114 1.00 95.31 256 ASP A N 1
ATOM 2100 C CA . ASP A 1 256 ? -18.525 -11.547 7.453 1.00 95.31 256 ASP A CA 1
ATOM 2101 C C . ASP A 1 256 ? -18.656 -11.932 8.933 1.00 95.31 256 ASP A C 1
ATOM 2103 O O . ASP A 1 256 ? -18.188 -12.998 9.337 1.00 95.31 256 ASP A O 1
ATOM 2107 N N . ILE A 1 257 ? -19.272 -11.080 9.759 1.00 95.38 257 ILE A N 1
ATOM 2108 C CA . ILE A 1 257 ? -19.369 -11.269 11.206 1.00 95.38 257 ILE A CA 1
ATOM 2109 C C . ILE A 1 257 ? -20.780 -11.706 11.585 1.00 95.38 257 ILE A C 1
ATOM 2111 O O . ILE A 1 257 ? -21.744 -10.953 11.465 1.00 95.38 257 ILE A O 1
ATOM 2115 N N . SER A 1 258 ? -20.890 -12.893 12.174 1.00 94.12 258 SER A N 1
ATOM 2116 C CA . SER A 1 258 ? -22.100 -13.300 12.879 1.00 94.12 258 SER A CA 1
ATOM 2117 C C . SER A 1 258 ? -21.910 -13.088 14.377 1.00 94.12 258 SER A C 1
ATOM 2119 O O . SER A 1 258 ? -21.393 -13.963 15.071 1.00 94.12 258 SER A O 1
ATOM 2121 N N . PHE A 1 259 ? -22.346 -11.933 14.890 1.00 89.81 259 PHE A N 1
ATOM 2122 C CA . PHE A 1 259 ? -22.271 -11.625 16.325 1.00 89.81 259 PHE A CA 1
ATOM 2123 C C . PHE A 1 259 ? -23.063 -12.629 17.170 1.00 89.81 259 PHE A C 1
ATOM 2125 O O . PHE A 1 259 ? -22.550 -13.116 18.171 1.00 89.81 259 PHE A O 1
ATOM 2132 N N . LYS A 1 260 ? -24.264 -13.022 16.718 1.00 90.38 260 LYS A N 1
ATOM 2133 C CA . LYS A 1 260 ? -25.112 -14.009 17.412 1.00 90.38 260 LYS A CA 1
ATOM 2134 C C . LYS A 1 260 ? -24.439 -15.378 17.545 1.00 90.38 260 LYS A C 1
ATOM 2136 O O . LYS A 1 260 ? -24.605 -16.039 18.560 1.00 90.38 260 LYS A O 1
ATOM 2141 N N . LYS A 1 261 ? -23.701 -15.811 16.516 1.00 91.69 261 LYS A N 1
ATOM 2142 C CA . LYS A 1 261 ? -22.995 -17.103 16.515 1.00 91.69 261 LYS A CA 1
ATOM 2143 C C . LYS A 1 261 ? -21.564 -17.004 17.048 1.00 91.69 261 LYS A C 1
ATOM 2145 O O . LYS A 1 261 ? -20.914 -18.034 17.177 1.00 91.69 261 LYS A O 1
ATOM 2150 N N . GLY A 1 262 ? -21.053 -15.796 17.299 1.00 93.12 262 GLY A N 1
ATOM 2151 C CA . GLY A 1 262 ? -19.645 -15.571 17.624 1.00 93.12 262 GLY A CA 1
ATOM 2152 C C . GLY A 1 262 ? -18.712 -16.125 16.547 1.00 93.12 262 GLY A C 1
ATOM 2153 O O . GLY A 1 262 ? -17.771 -16.845 16.860 1.00 93.12 262 GLY A O 1
ATOM 2154 N N . GLN A 1 263 ? -18.993 -15.857 15.268 1.00 95.19 263 GLN A N 1
ATOM 2155 C CA . GLN A 1 263 ? -18.243 -16.418 14.138 1.00 95.19 263 GLN A CA 1
ATOM 2156 C C . GLN A 1 263 ? -17.798 -15.340 13.150 1.00 95.19 263 GLN A C 1
ATOM 2158 O O . GLN A 1 263 ? -18.505 -14.358 12.923 1.00 95.19 263 GLN A O 1
ATOM 2163 N N . LEU A 1 264 ? -16.637 -15.568 12.534 1.00 96.00 264 LEU A N 1
ATOM 2164 C CA . LEU A 1 264 ? -16.074 -14.750 11.467 1.00 96.00 264 LEU A CA 1
ATOM 2165 C C . LEU A 1 264 ? -15.857 -15.598 10.213 1.00 96.00 264 LEU A C 1
ATOM 2167 O O . LEU A 1 264 ? -15.151 -16.609 10.255 1.00 96.00 264 LEU A O 1
ATOM 2171 N N . ARG A 1 265 ? -16.412 -15.154 9.089 1.00 94.56 265 ARG A N 1
ATOM 2172 C CA . ARG A 1 265 ? -16.143 -15.706 7.763 1.00 94.56 265 ARG A CA 1
ATOM 2173 C C . ARG A 1 265 ? -14.965 -14.978 7.126 1.00 94.56 265 ARG A C 1
ATOM 2175 O O . ARG A 1 265 ? -15.012 -13.782 6.889 1.00 94.56 265 ARG A O 1
ATOM 2182 N N . VAL A 1 266 ? -13.899 -15.695 6.802 1.00 92.44 266 VAL A N 1
ATOM 2183 C CA . VAL A 1 266 ? -12.766 -15.147 6.048 1.00 92.44 266 VAL A CA 1
ATOM 2184 C C . VAL A 1 266 ? -12.859 -15.670 4.624 1.00 92.44 266 VAL A C 1
ATOM 2186 O O . VAL A 1 266 ? -12.434 -16.790 4.350 1.00 92.44 266 VAL A O 1
ATOM 2189 N N . VAL A 1 267 ? -13.446 -14.870 3.734 1.00 84.56 267 VAL A N 1
ATOM 2190 C CA . VAL A 1 267 ? -13.696 -15.255 2.334 1.00 84.56 267 VAL A CA 1
ATOM 2191 C C . VAL A 1 267 ? -12.391 -15.320 1.537 1.00 84.56 267 VAL A C 1
ATOM 2193 O O . VAL A 1 267 ? -12.072 -16.332 0.920 1.00 84.56 267 VAL A O 1
ATOM 2196 N N . ASP A 1 268 ? -11.594 -14.256 1.615 1.00 77.75 268 ASP A N 1
ATOM 2197 C CA . ASP A 1 268 ? -10.389 -14.083 0.809 1.00 77.75 268 ASP A CA 1
ATOM 2198 C C . ASP A 1 268 ? -9.128 -14.526 1.555 1.00 77.75 268 ASP A C 1
ATOM 2200 O O . ASP A 1 268 ? -8.524 -13.758 2.313 1.00 77.75 268 ASP A O 1
ATOM 2204 N N . ARG A 1 269 ? -8.673 -15.753 1.291 1.00 80.00 269 ARG A N 1
ATOM 2205 C CA . ARG A 1 269 ? -7.417 -16.285 1.842 1.00 80.00 269 ARG A CA 1
ATOM 2206 C C . ARG A 1 269 ? -6.403 -16.635 0.764 1.00 80.00 269 ARG A C 1
ATOM 2208 O O . ARG A 1 269 ? -6.684 -16.651 -0.433 1.00 80.00 269 ARG A O 1
ATOM 2215 N N . LYS A 1 270 ? -5.175 -16.925 1.210 1.00 70.94 270 LYS A N 1
ATOM 2216 C CA . LYS A 1 270 ? -4.155 -17.534 0.345 1.00 70.94 270 LYS A CA 1
ATOM 2217 C C . LYS A 1 270 ? -4.739 -18.814 -0.269 1.00 70.94 270 LYS A C 1
ATOM 2219 O O . LYS A 1 270 ? -5.317 -19.613 0.460 1.00 70.94 270 LYS A O 1
ATOM 2224 N N . SER A 1 271 ? -4.566 -18.975 -1.580 1.00 65.19 271 SER A N 1
ATOM 2225 C CA . SER A 1 271 ? -5.094 -20.103 -2.361 1.00 65.19 271 SER A CA 1
ATOM 2226 C C . SER A 1 271 ? -6.626 -20.182 -2.432 1.00 65.19 271 SER A C 1
ATOM 2228 O O . SER A 1 271 ? -7.158 -21.264 -2.634 1.00 65.19 271 SER A O 1
ATOM 2230 N N . CYS A 1 272 ? -7.331 -19.055 -2.257 1.00 69.31 272 CYS A N 1
ATOM 2231 C CA . CYS A 1 272 ? -8.783 -18.944 -2.463 1.00 69.31 272 CYS A CA 1
ATOM 2232 C C . CYS A 1 272 ? -9.633 -19.925 -1.631 1.00 69.31 272 CYS A C 1
ATOM 2234 O O . CYS A 1 272 ? -10.720 -20.303 -2.051 1.00 69.31 272 CYS A O 1
ATOM 2236 N N . ASN A 1 273 ? -9.151 -20.325 -0.450 1.00 79.12 273 ASN A N 1
ATOM 2237 C CA . ASN A 1 273 ? -9.868 -21.242 0.435 1.00 79.12 273 ASN A CA 1
ATOM 2238 C C . ASN A 1 273 ? -10.554 -20.476 1.589 1.00 79.12 273 ASN A C 1
ATOM 2240 O O . ASN A 1 273 ? -9.855 -20.065 2.529 1.00 79.12 273 ASN A O 1
ATOM 2244 N N . PRO A 1 274 ? -11.880 -20.242 1.529 1.00 85.88 274 PRO A N 1
ATOM 2245 C CA . PRO A 1 274 ? -12.600 -19.527 2.575 1.00 85.88 274 PRO A CA 1
ATOM 2246 C C . PRO A 1 274 ? -12.646 -20.337 3.877 1.00 85.88 274 PRO A C 1
ATOM 2248 O O . PRO A 1 274 ? -12.659 -21.564 3.864 1.00 85.88 274 PRO A O 1
ATOM 2251 N N . LEU A 1 275 ? -12.685 -19.655 5.023 1.00 90.25 275 LEU A N 1
ATOM 2252 C CA . LEU A 1 275 ? -12.697 -20.312 6.334 1.00 90.25 275 LEU A CA 1
ATOM 2253 C C . LEU A 1 275 ? -13.676 -19.643 7.298 1.00 90.25 275 LEU A C 1
ATOM 2255 O O . LEU A 1 275 ? -13.715 -18.418 7.391 1.00 90.25 275 LEU A O 1
ATOM 2259 N N . MET A 1 276 ? -14.413 -20.452 8.056 1.00 92.50 276 MET A N 1
ATOM 2260 C CA . MET A 1 276 ? -15.184 -20.005 9.215 1.00 92.50 276 MET A CA 1
ATOM 2261 C C . MET A 1 276 ? -14.347 -20.181 10.480 1.00 92.50 276 MET A C 1
ATOM 2263 O O . MET A 1 276 ? -13.829 -21.267 10.733 1.00 92.50 276 MET A O 1
ATOM 2267 N N . LEU A 1 277 ? -14.213 -19.120 11.272 1.00 93.00 277 LEU A N 1
ATOM 2268 C CA . LEU A 1 277 ? -13.451 -19.118 12.518 1.00 93.00 277 LEU A CA 1
ATOM 2269 C C . LEU A 1 277 ? -14.348 -18.716 13.696 1.00 93.00 277 LEU A C 1
ATOM 2271 O O . LEU A 1 277 ? -15.152 -17.790 13.545 1.00 93.00 277 LEU A O 1
ATOM 2275 N N . PRO A 1 278 ? -14.211 -19.353 14.874 1.00 94.56 278 PRO A N 1
ATOM 2276 C CA . PRO A 1 278 ? -14.843 -18.851 16.089 1.00 94.56 278 PRO A CA 1
ATOM 2277 C C . PRO A 1 278 ? -14.224 -17.495 16.434 1.00 94.56 278 PRO A C 1
ATOM 2279 O O . PRO A 1 278 ? -13.005 -17.377 16.477 1.00 94.56 278 PRO A O 1
ATOM 2282 N N . LEU A 1 279 ? -15.043 -16.472 16.658 1.00 94.56 279 LEU A N 1
ATOM 2283 C CA . LEU A 1 279 ? -14.616 -15.117 16.989 1.00 94.56 279 LEU A CA 1
ATOM 2284 C C . LEU A 1 279 ? -14.595 -14.956 18.520 1.00 94.56 279 LEU A C 1
ATOM 2286 O O . LEU A 1 279 ? -15.661 -14.937 19.134 1.00 94.56 279 LEU A O 1
ATOM 2290 N N . PRO A 1 280 ? -13.417 -14.839 19.160 1.00 93.31 280 PRO A N 1
ATOM 2291 C CA . PRO A 1 280 ? -13.330 -14.789 20.617 1.00 93.31 280 PRO A CA 1
ATOM 2292 C C . PRO A 1 280 ? -13.995 -13.542 21.196 1.00 93.31 280 PRO A C 1
ATOM 2294 O O . PRO A 1 280 ? -13.941 -12.468 20.596 1.00 93.31 280 PRO A O 1
ATOM 2297 N N . GLU A 1 281 ? -14.542 -13.658 22.406 1.00 93.12 281 GLU A N 1
ATOM 2298 C CA . GLU A 1 281 ? -15.292 -12.582 23.068 1.00 93.12 281 GLU A CA 1
ATOM 2299 C C . GLU A 1 281 ? -14.502 -11.266 23.156 1.00 93.12 281 GLU A C 1
ATOM 2301 O O . GLU A 1 281 ? -15.038 -10.198 22.873 1.00 93.12 281 GLU A O 1
ATOM 2306 N N . ALA A 1 282 ? -13.202 -11.326 23.462 1.00 91.94 282 ALA A N 1
ATOM 2307 C CA . ALA A 1 282 ? -12.342 -10.141 23.495 1.00 91.94 282 ALA A CA 1
ATOM 2308 C C . ALA A 1 282 ? -12.260 -9.429 22.129 1.00 91.94 282 ALA A C 1
ATOM 2310 O O . ALA A 1 282 ? -12.306 -8.201 22.061 1.00 91.94 282 ALA A O 1
ATOM 2311 N N . ALA A 1 283 ? -12.205 -10.190 21.029 1.00 94.81 283 ALA A N 1
ATOM 2312 C CA . ALA A 1 283 ? -12.231 -9.627 19.683 1.00 94.81 283 ALA A CA 1
ATOM 2313 C C . ALA A 1 283 ? -13.607 -9.027 19.357 1.00 94.81 283 ALA A C 1
ATOM 2315 O O . ALA A 1 283 ? -13.667 -7.940 18.786 1.00 94.81 283 ALA A O 1
ATOM 2316 N N . ILE A 1 284 ? -14.702 -9.680 19.770 1.00 95.25 284 ILE A N 1
ATOM 2317 C CA . ILE A 1 284 ? -16.067 -9.143 19.634 1.00 95.25 284 ILE A CA 1
ATOM 2318 C C . ILE A 1 284 ? -16.195 -7.805 20.364 1.00 95.25 284 ILE A C 1
ATOM 2320 O O . ILE A 1 284 ? -16.674 -6.837 19.772 1.00 95.25 284 ILE A O 1
ATOM 2324 N N . LYS A 1 285 ? -15.739 -7.725 21.619 1.00 94.06 285 LYS A N 1
ATOM 2325 C CA . LYS A 1 285 ? -15.766 -6.497 22.427 1.00 94.06 28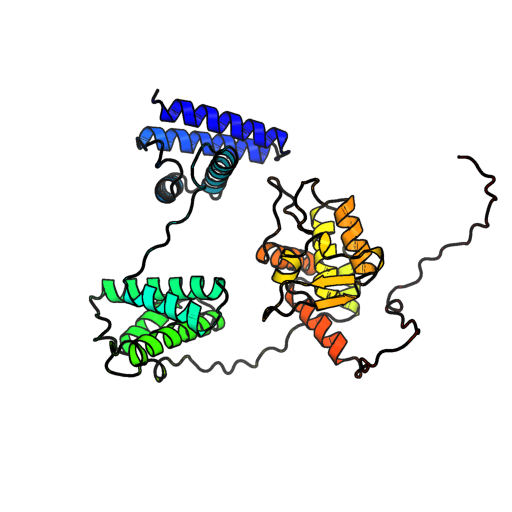5 LYS A CA 1
ATOM 2326 C C . LYS A 1 285 ? -14.972 -5.376 21.761 1.00 94.06 285 LYS A C 1
ATOM 2328 O O . LYS A 1 285 ? -15.501 -4.282 21.588 1.00 94.06 285 LYS A O 1
ATOM 2333 N N . ALA A 1 286 ? -13.748 -5.657 21.312 1.00 94.56 286 ALA A N 1
ATOM 2334 C CA . ALA A 1 286 ? -12.909 -4.665 20.642 1.00 94.56 286 ALA A CA 1
ATOM 2335 C C . ALA A 1 286 ? -13.512 -4.178 19.313 1.00 94.56 286 ALA A C 1
ATOM 2337 O O . ALA A 1 286 ? -13.517 -2.979 19.036 1.00 94.56 286 ALA A O 1
ATOM 2338 N N . ILE A 1 287 ? -14.064 -5.091 18.505 1.00 96.19 287 ILE A N 1
ATOM 2339 C CA . ILE A 1 287 ? -14.776 -4.735 17.272 1.00 96.19 287 ILE A CA 1
ATOM 2340 C C . ILE A 1 287 ? -15.991 -3.870 17.601 1.00 96.19 287 ILE A C 1
ATOM 2342 O O . ILE A 1 287 ? -16.158 -2.820 16.993 1.00 96.19 287 ILE A O 1
ATOM 2346 N N . SER A 1 288 ? -16.804 -4.263 18.581 1.00 95.31 288 SER A N 1
ATOM 2347 C CA . SER A 1 288 ? -18.007 -3.525 18.981 1.00 95.31 288 SER A CA 1
ATOM 2348 C C . SER A 1 288 ? -17.666 -2.114 19.465 1.00 95.31 288 SER A C 1
ATOM 2350 O O . SER A 1 288 ? -18.281 -1.149 19.019 1.00 95.31 288 SER A O 1
ATOM 2352 N N . ALA A 1 289 ? -16.621 -1.972 20.287 1.00 94.31 289 ALA A N 1
ATOM 2353 C CA . ALA A 1 289 ? -16.122 -0.675 20.736 1.00 94.31 289 ALA A CA 1
ATOM 2354 C C . ALA A 1 289 ? -15.676 0.210 19.559 1.00 94.31 289 ALA A C 1
ATOM 2356 O O . ALA A 1 289 ? -15.994 1.397 19.522 1.00 94.31 289 ALA A O 1
ATOM 2357 N N . TYR A 1 290 ? -15.006 -0.362 18.552 1.00 95.94 290 TYR A N 1
ATOM 2358 C CA . TYR A 1 290 ? -14.680 0.360 17.321 1.00 95.94 290 TYR A CA 1
ATOM 2359 C C . TYR A 1 290 ? -15.932 0.756 16.524 1.00 95.94 290 TYR A C 1
ATOM 2361 O O . TYR A 1 290 ? -16.031 1.905 16.094 1.00 95.94 290 TYR A O 1
ATOM 2369 N N . LEU A 1 291 ? -16.889 -0.158 16.335 1.00 95.62 291 LEU A N 1
ATOM 2370 C CA . LEU A 1 291 ? -18.113 0.100 15.570 1.00 95.62 291 LEU A CA 1
ATOM 2371 C C . LEU A 1 291 ? -18.945 1.236 16.172 1.00 95.62 291 LEU A C 1
ATOM 2373 O O . LEU A 1 291 ? -19.449 2.068 15.421 1.00 95.62 291 LEU A O 1
ATOM 2377 N N . VAL A 1 292 ? -19.061 1.274 17.500 1.00 94.06 292 VAL A N 1
ATOM 2378 C CA . VAL A 1 292 ? -19.860 2.272 18.222 1.00 94.06 292 VAL A CA 1
ATOM 2379 C C . VAL A 1 292 ? -19.091 3.579 18.411 1.00 94.06 292 VAL A C 1
ATOM 2381 O O . VAL A 1 292 ? -19.635 4.651 18.164 1.00 94.06 292 VAL A O 1
ATOM 2384 N N . GLY A 1 293 ? -17.828 3.505 18.839 1.00 92.25 293 GLY A N 1
ATOM 2385 C CA . GLY A 1 293 ? -17.079 4.674 19.305 1.00 92.25 293 GLY A CA 1
ATOM 2386 C C . GLY A 1 293 ? -16.225 5.380 18.251 1.00 92.25 293 GLY A C 1
ATOM 2387 O O . GLY A 1 293 ? -15.802 6.508 18.482 1.00 92.25 293 GLY A O 1
ATOM 2388 N N . ALA A 1 294 ? -15.921 4.742 17.115 1.00 94.25 294 ALA A N 1
ATOM 2389 C CA . ALA A 1 294 ? -14.872 5.243 16.217 1.00 94.25 294 ALA A CA 1
ATOM 2390 C C . ALA A 1 294 ? -15.108 5.035 14.719 1.00 94.25 294 ALA A C 1
ATOM 2392 O O . ALA A 1 294 ? -14.508 5.745 13.907 1.00 94.25 294 ALA A O 1
ATOM 2393 N N . ARG A 1 295 ? -15.912 4.047 14.314 1.00 95.69 295 ARG A N 1
ATOM 2394 C CA . ARG A 1 295 ? -16.134 3.753 12.899 1.00 95.69 295 ARG A CA 1
ATOM 2395 C C . ARG A 1 295 ? -16.955 4.879 12.259 1.00 95.69 295 ARG A C 1
ATOM 2397 O O . ARG A 1 295 ? -18.087 5.115 12.676 1.00 95.69 295 ARG A O 1
ATOM 2404 N N . PRO A 1 296 ? -16.446 5.532 11.200 1.00 92.38 296 PRO A N 1
ATOM 2405 C CA . PRO A 1 296 ? -17.200 6.564 10.502 1.00 92.38 296 PRO A CA 1
ATOM 2406 C C . PRO A 1 296 ? -18.531 6.042 9.947 1.00 92.38 296 PRO A C 1
ATOM 2408 O O . PRO A 1 296 ? -18.583 4.963 9.343 1.00 92.38 296 PRO A O 1
ATOM 2411 N N . LYS A 1 297 ? -19.600 6.831 10.105 1.00 89.25 297 LYS A N 1
ATOM 2412 C CA . LYS A 1 297 ? -20.928 6.529 9.554 1.00 89.25 297 LYS A CA 1
ATOM 2413 C C . LYS A 1 297 ? -20.899 6.714 8.035 1.00 89.25 297 LYS A C 1
ATOM 2415 O O . LYS A 1 297 ? -20.878 7.833 7.535 1.00 89.25 297 LYS A O 1
ATOM 2420 N N . THR A 1 298 ? -20.846 5.607 7.297 1.00 89.62 298 THR A N 1
ATOM 2421 C CA . THR A 1 298 ? -20.819 5.591 5.826 1.00 89.62 298 THR A CA 1
ATOM 2422 C C . THR A 1 298 ? -21.621 4.406 5.295 1.00 89.62 298 THR A C 1
ATOM 2424 O O . THR A 1 298 ? -21.797 3.421 6.010 1.00 89.62 298 THR A O 1
ATOM 2427 N N . GLY A 1 299 ? -22.030 4.458 4.024 1.00 89.19 299 GLY A N 1
ATOM 2428 C CA . GLY A 1 299 ? -22.669 3.324 3.343 1.00 89.19 299 GLY A CA 1
ATOM 2429 C C . GLY A 1 299 ? -21.728 2.152 3.021 1.00 89.19 299 GLY A C 1
ATOM 2430 O O . GLY A 1 299 ? -22.174 1.136 2.499 1.00 89.19 299 GLY A O 1
ATOM 2431 N N . SER A 1 300 ? -20.424 2.262 3.307 1.00 93.38 300 SER A N 1
ATOM 2432 C CA . SER A 1 300 ? -19.484 1.161 3.075 1.00 93.38 300 SER A CA 1
ATOM 2433 C C . SER A 1 300 ? -19.743 0.015 4.049 1.00 93.38 300 SER A C 1
ATOM 2435 O O . SER A 1 300 ? -19.851 0.234 5.257 1.00 93.38 300 SER A O 1
ATOM 2437 N N . ARG A 1 301 ? -19.759 -1.221 3.538 1.00 95.12 301 ARG A N 1
ATOM 2438 C CA . ARG A 1 301 ? -19.859 -2.443 4.352 1.00 95.12 301 ARG A CA 1
ATOM 2439 C C . ARG A 1 301 ? -18.502 -2.994 4.785 1.00 95.12 301 ARG A C 1
ATOM 2441 O O . ARG A 1 301 ? -18.464 -3.989 5.499 1.00 95.12 301 ARG A O 1
ATOM 2448 N N . SER A 1 302 ? -17.379 -2.388 4.392 1.00 96.75 302 SER A N 1
ATOM 2449 C CA . SER A 1 302 ? -16.062 -2.805 4.894 1.00 96.75 302 SER A CA 1
ATOM 2450 C C . SER A 1 302 ? -15.969 -2.562 6.397 1.00 96.75 302 SER A C 1
ATOM 2452 O O . SER A 1 302 ? -16.345 -1.488 6.874 1.00 96.75 302 SER A O 1
ATOM 2454 N N . LEU A 1 303 ? -15.456 -3.538 7.143 1.00 96.75 303 LEU A N 1
ATOM 2455 C CA . LEU A 1 303 ? -15.360 -3.473 8.598 1.00 96.75 303 LEU A CA 1
ATOM 2456 C C . LEU A 1 303 ? -14.513 -2.271 9.020 1.00 96.75 303 LEU A C 1
ATOM 2458 O O . LEU A 1 303 ? -14.996 -1.401 9.740 1.00 96.75 303 LEU A O 1
ATOM 2462 N N . PHE A 1 304 ? -13.289 -2.177 8.498 1.00 97.69 304 PHE A N 1
ATOM 2463 C CA . PHE A 1 304 ? -12.334 -1.135 8.854 1.00 97.69 304 PHE A CA 1
ATOM 2464 C C . PHE A 1 304 ? -12.234 -0.039 7.794 1.00 97.69 304 PHE A C 1
ATOM 2466 O O . PHE A 1 304 ? -11.951 -0.304 6.622 1.00 97.69 304 PHE A O 1
ATOM 2473 N N . LEU A 1 305 ? -12.390 1.210 8.234 1.00 96.75 305 LEU A N 1
ATOM 2474 C CA . LEU A 1 305 ? -12.318 2.397 7.385 1.00 96.75 305 LEU A CA 1
ATOM 2475 C C . LEU A 1 305 ? -11.185 3.342 7.805 1.00 96.75 305 LEU A C 1
ATOM 2477 O O . LEU A 1 305 ? -10.740 3.341 8.956 1.00 96.75 305 LEU A O 1
ATOM 2481 N N . THR A 1 306 ? -10.726 4.170 6.866 1.00 94.12 306 THR A N 1
ATOM 2482 C CA . THR A 1 306 ? -9.824 5.287 7.153 1.00 94.12 306 THR A CA 1
ATOM 2483 C C . THR A 1 306 ? -10.519 6.293 8.067 1.00 94.12 306 THR A C 1
ATOM 2485 O O . THR A 1 306 ? -11.669 6.667 7.839 1.00 94.12 306 THR A O 1
ATOM 2488 N N . LEU A 1 307 ? -9.810 6.744 9.100 1.00 90.19 307 LEU A N 1
ATOM 2489 C CA . LEU A 1 307 ? -10.363 7.645 10.121 1.00 90.19 307 LEU A CA 1
ATOM 2490 C C . LEU A 1 307 ? -10.486 9.084 9.630 1.00 90.19 307 LEU A C 1
ATOM 2492 O O . LEU A 1 307 ? -11.333 9.824 10.109 1.00 90.19 307 LEU A O 1
ATOM 2496 N N . VAL A 1 308 ? -9.658 9.463 8.659 1.00 85.31 308 VAL A N 1
ATOM 2497 C CA . VAL A 1 308 ? -9.716 10.777 8.024 1.00 85.31 308 VAL A CA 1
ATOM 2498 C C . VAL A 1 308 ? -10.594 10.686 6.771 1.00 85.31 308 VAL A C 1
ATOM 2500 O O . VAL A 1 308 ? -10.471 9.707 6.013 1.00 85.31 308 VAL A O 1
ATOM 2503 N N . PRO A 1 309 ? -11.465 11.680 6.530 1.00 80.88 309 PRO A N 1
ATOM 2504 C CA . PRO A 1 309 ? -12.196 11.813 5.281 1.00 80.88 309 PRO A CA 1
ATOM 2505 C C . PRO A 1 309 ? -11.273 11.852 4.044 1.00 80.88 309 PRO A C 1
ATOM 2507 O O . PRO A 1 309 ? -10.120 12.272 4.099 1.00 80.88 309 PRO A O 1
ATOM 2510 N N . ALA A 1 310 ? -11.722 11.444 2.857 1.00 79.56 310 ALA A N 1
ATOM 2511 C CA . ALA A 1 310 ? -12.925 10.680 2.571 1.00 79.56 310 ALA A CA 1
ATOM 2512 C C . ALA A 1 310 ? -12.730 9.240 3.043 1.00 79.56 310 ALA A C 1
ATOM 2514 O O . ALA A 1 310 ? -11.834 8.555 2.542 1.00 79.56 310 ALA A O 1
ATOM 2515 N N . HIS A 1 311 ? -13.596 8.796 3.951 1.00 89.50 311 HIS A N 1
ATOM 2516 C CA . HIS A 1 311 ? -13.563 7.465 4.543 1.00 89.50 311 HIS A CA 1
ATOM 2517 C C . HIS A 1 311 ? -13.622 6.376 3.468 1.00 89.50 311 HIS A C 1
ATOM 2519 O O . HIS A 1 311 ? -14.493 6.381 2.595 1.00 89.50 311 HIS A O 1
ATOM 2525 N N . ARG A 1 312 ? -12.659 5.457 3.508 1.00 90.62 312 ARG A N 1
ATOM 2526 C CA . ARG A 1 312 ? -12.491 4.356 2.550 1.00 90.62 312 ARG A CA 1
ATOM 2527 C C . ARG A 1 312 ? -12.103 3.084 3.286 1.00 90.62 312 ARG A C 1
ATOM 2529 O O . ARG A 1 312 ? -11.567 3.193 4.387 1.00 90.62 312 ARG A O 1
ATOM 2536 N N . PRO A 1 313 ? -12.290 1.902 2.682 1.00 95.38 313 PRO A N 1
ATOM 2537 C CA . PRO A 1 313 ? -11.684 0.680 3.193 1.00 95.38 313 PRO A CA 1
ATOM 2538 C C . PRO A 1 313 ? -10.179 0.873 3.404 1.00 95.38 313 PRO A C 1
ATOM 2540 O O . PRO A 1 313 ? -9.493 1.466 2.564 1.00 95.38 313 PRO A O 1
ATOM 2543 N N . VAL A 1 314 ? -9.670 0.418 4.546 1.00 95.44 314 VAL A N 1
ATOM 2544 C CA . VAL A 1 314 ? -8.238 0.511 4.858 1.00 95.44 314 VAL A CA 1
ATOM 2545 C C . VAL A 1 314 ? -7.425 -0.396 3.937 1.00 95.44 314 VAL A C 1
ATOM 2547 O O . VAL A 1 314 ? -7.839 -1.500 3.595 1.00 95.44 314 VAL A O 1
ATOM 2550 N N . ALA A 1 315 ? -6.229 0.044 3.553 1.00 94.19 315 ALA A N 1
ATOM 2551 C CA . ALA A 1 315 ? -5.308 -0.807 2.811 1.00 94.19 315 ALA A CA 1
ATOM 2552 C C . ALA A 1 315 ? -4.595 -1.795 3.751 1.00 94.19 315 ALA A C 1
ATOM 2554 O O . ALA A 1 315 ? -4.343 -1.492 4.917 1.00 94.19 315 ALA A O 1
ATOM 2555 N N . ALA A 1 316 ? -4.170 -2.946 3.223 1.00 93.62 316 ALA A N 1
ATOM 2556 C CA . ALA A 1 316 ? -3.399 -3.939 3.980 1.00 93.62 316 ALA A CA 1
ATOM 2557 C C . ALA A 1 316 ? -2.113 -3.358 4.603 1.00 93.62 316 ALA A C 1
ATOM 2559 O O . ALA A 1 316 ? -1.746 -3.719 5.720 1.00 93.62 316 ALA A O 1
ATOM 2560 N N . ALA A 1 317 ? -1.451 -2.432 3.898 1.00 93.06 317 ALA A N 1
ATOM 2561 C CA . ALA A 1 317 ? -0.277 -1.723 4.405 1.00 93.06 317 ALA A CA 1
ATOM 2562 C C . ALA A 1 317 ? -0.621 -0.840 5.615 1.00 93.06 317 ALA A C 1
ATOM 2564 O O . ALA A 1 317 ? 0.110 -0.846 6.600 1.00 93.06 317 ALA A O 1
ATOM 2565 N N . THR A 1 318 ? -1.763 -0.144 5.571 1.00 95.31 318 THR A N 1
ATOM 2566 C CA . THR A 1 318 ? -2.277 0.652 6.692 1.00 95.31 318 THR A CA 1
ATOM 2567 C C . THR A 1 318 ? -2.566 -0.232 7.895 1.00 95.31 318 THR A C 1
ATOM 2569 O O . THR A 1 318 ? -2.105 0.087 8.979 1.00 95.31 318 THR A O 1
ATOM 2572 N N . VAL A 1 319 ? -3.235 -1.376 7.709 1.00 97.19 319 VAL A N 1
ATOM 2573 C CA . VAL A 1 319 ? -3.479 -2.337 8.800 1.00 97.19 319 VAL A CA 1
ATOM 2574 C C . VAL A 1 319 ? -2.166 -2.802 9.434 1.00 97.19 319 VAL A C 1
ATOM 2576 O O . VAL A 1 319 ? -2.017 -2.747 10.649 1.00 97.19 319 VAL A O 1
ATOM 2579 N N . GLY A 1 320 ? -1.190 -3.226 8.624 1.00 96.25 320 GLY A N 1
ATOM 2580 C CA . GLY A 1 320 ? 0.106 -3.680 9.134 1.00 96.25 320 GLY A CA 1
ATOM 2581 C C . GLY A 1 320 ? 0.880 -2.581 9.871 1.00 96.25 320 GLY A C 1
ATOM 2582 O O . GLY A 1 320 ? 1.452 -2.842 10.931 1.00 96.25 320 GLY A O 1
ATOM 2583 N N . GLY A 1 321 ? 0.875 -1.357 9.337 1.00 96.25 321 GLY A N 1
ATOM 2584 C CA . GLY A 1 321 ? 1.519 -0.195 9.950 1.00 96.25 321 GLY A CA 1
ATOM 2585 C C . GLY A 1 321 ? 0.840 0.248 11.245 1.00 96.25 321 GLY A C 1
ATOM 2586 O O . GLY A 1 321 ? 1.525 0.488 12.233 1.00 96.25 321 GLY A O 1
ATOM 2587 N N . ASP A 1 322 ? -0.492 0.288 11.264 1.00 95.88 322 ASP A N 1
ATOM 2588 C CA . ASP A 1 322 ? -1.294 0.667 12.428 1.00 95.88 322 ASP A CA 1
ATOM 2589 C C . ASP A 1 322 ? -1.142 -0.341 13.570 1.00 95.88 322 ASP A C 1
ATOM 2591 O O . ASP A 1 322 ? -0.828 0.058 14.689 1.00 95.88 322 ASP A O 1
ATOM 2595 N N . ILE A 1 323 ? -1.258 -1.646 13.282 1.00 96.12 323 ILE A N 1
ATOM 2596 C CA . ILE A 1 323 ? -0.994 -2.703 14.270 1.00 96.12 323 ILE A CA 1
ATOM 2597 C C . ILE A 1 323 ? 0.442 -2.581 14.794 1.00 96.12 323 ILE A C 1
ATOM 2599 O O . ILE A 1 323 ? 0.662 -2.613 15.998 1.00 96.12 323 ILE A O 1
ATOM 2603 N N . THR A 1 324 ? 1.432 -2.405 13.913 1.00 96.50 324 THR A N 1
ATOM 2604 C CA . THR A 1 324 ? 2.836 -2.266 14.335 1.00 96.50 324 THR A CA 1
ATOM 2605 C C . THR A 1 324 ? 3.028 -1.047 15.236 1.00 96.50 324 THR A C 1
ATOM 2607 O O . THR A 1 324 ? 3.627 -1.162 16.299 1.00 96.50 324 THR A O 1
ATOM 2610 N N . ARG A 1 325 ? 2.482 0.114 14.861 1.00 94.94 325 ARG A N 1
ATOM 2611 C CA . ARG A 1 325 ? 2.542 1.334 15.676 1.00 94.94 325 ARG A CA 1
ATOM 2612 C C . ARG A 1 325 ? 1.840 1.153 17.022 1.00 94.94 325 ARG A C 1
ATOM 2614 O O . ARG A 1 325 ? 2.312 1.691 18.016 1.00 94.94 325 ARG A O 1
ATOM 2621 N N . PHE A 1 326 ? 0.737 0.410 17.056 1.00 93.69 326 PHE A N 1
ATOM 2622 C CA . PHE A 1 326 ? 0.013 0.104 18.284 1.00 93.69 326 PHE A CA 1
ATOM 2623 C C . PHE A 1 326 ? 0.827 -0.799 19.215 1.00 93.69 326 PHE A C 1
ATOM 2625 O O . PHE A 1 326 ? 1.045 -0.429 20.363 1.00 93.69 326 PHE A O 1
ATOM 2632 N N . ILE A 1 327 ? 1.358 -1.919 18.709 1.00 93.69 327 ILE A N 1
ATOM 2633 C CA . ILE A 1 327 ? 2.187 -2.845 19.498 1.00 93.69 327 ILE A CA 1
ATOM 2634 C C . ILE A 1 327 ? 3.432 -2.140 20.050 1.00 93.69 327 ILE A C 1
ATOM 2636 O O . ILE A 1 327 ? 3.821 -2.365 21.193 1.00 93.69 327 ILE A O 1
ATOM 2640 N N . ARG A 1 328 ? 4.038 -1.242 19.267 1.00 94.25 328 ARG A N 1
ATOM 2641 C CA . ARG A 1 328 ? 5.242 -0.501 19.668 1.00 94.25 328 ARG A CA 1
ATOM 2642 C C . ARG A 1 328 ? 5.055 0.454 20.840 1.00 94.25 328 ARG A C 1
ATOM 2644 O O . ARG A 1 328 ? 6.055 0.922 21.370 1.00 94.25 328 ARG A O 1
ATOM 2651 N N . LYS A 1 329 ? 3.817 0.715 21.273 1.00 91.19 329 LYS A N 1
ATOM 2652 C CA . LYS A 1 329 ? 3.562 1.442 22.523 1.00 91.19 329 LYS A CA 1
ATOM 2653 C C . LYS A 1 329 ? 4.055 0.681 23.755 1.00 91.19 329 LYS A C 1
ATOM 2655 O O . LYS A 1 329 ? 4.406 1.322 24.735 1.00 91.19 329 LYS A O 1
ATOM 2660 N N . SER A 1 330 ? 4.082 -0.651 23.702 1.00 90.81 330 SER A N 1
ATOM 2661 C CA . SER A 1 330 ? 4.612 -1.501 24.776 1.00 90.81 330 SER A CA 1
ATOM 2662 C C . SER A 1 330 ? 5.851 -2.292 24.364 1.00 90.81 330 SER A C 1
ATOM 2664 O O . SER A 1 330 ? 6.694 -2.565 25.205 1.00 90.81 330 SER A O 1
ATOM 2666 N N . HIS A 1 331 ? 5.985 -2.632 23.076 1.00 92.50 331 HIS A N 1
ATOM 2667 C CA . HIS A 1 331 ? 7.052 -3.496 22.553 1.00 92.50 331 HIS A CA 1
ATOM 2668 C C . HIS A 1 331 ? 7.757 -2.837 21.352 1.00 92.50 331 HIS A C 1
ATOM 2670 O O . HIS A 1 331 ? 7.379 -3.095 20.205 1.00 92.50 331 HIS A O 1
ATOM 2676 N N . PRO A 1 332 ? 8.768 -1.969 21.568 1.00 90.12 332 PRO A N 1
ATOM 2677 C CA . PRO A 1 332 ? 9.324 -1.067 20.544 1.00 90.12 332 PRO A CA 1
ATOM 2678 C C . PRO A 1 332 ? 9.858 -1.734 19.266 1.00 90.12 332 PRO A C 1
ATOM 2680 O O . PRO A 1 332 ? 9.829 -1.137 18.187 1.00 90.12 332 PRO A O 1
ATOM 2683 N N . THR A 1 333 ? 10.329 -2.977 19.357 1.00 91.62 333 THR A N 1
ATOM 2684 C CA . THR A 1 333 ? 10.898 -3.729 18.225 1.00 91.62 333 THR A CA 1
ATOM 2685 C C . THR A 1 333 ? 9.869 -4.597 17.503 1.00 91.62 333 THR A C 1
ATOM 2687 O O . THR A 1 333 ? 10.109 -5.036 16.375 1.00 91.62 333 THR A O 1
ATOM 2690 N N . ALA A 1 334 ? 8.705 -4.822 18.113 1.00 92.00 334 ALA A N 1
ATOM 2691 C CA . ALA A 1 334 ? 7.718 -5.751 17.602 1.00 92.00 334 ALA A CA 1
ATOM 2692 C C . ALA A 1 334 ? 7.010 -5.218 16.347 1.00 92.00 334 ALA A C 1
ATOM 2694 O O . ALA A 1 334 ? 6.957 -4.017 16.053 1.00 92.00 334 ALA A O 1
ATOM 2695 N N . THR A 1 335 ? 6.465 -6.158 15.578 1.00 93.06 335 THR A N 1
ATOM 2696 C CA . THR A 1 335 ? 5.742 -5.889 14.331 1.00 93.06 335 THR A CA 1
ATOM 2697 C C . THR A 1 335 ? 4.423 -6.644 14.308 1.00 93.06 335 THR A C 1
ATOM 2699 O O . THR A 1 335 ? 4.237 -7.613 15.041 1.00 93.06 335 THR A O 1
ATOM 2702 N N . ALA A 1 336 ? 3.515 -6.256 13.411 1.00 92.75 336 ALA A N 1
ATOM 2703 C CA . ALA A 1 336 ? 2.230 -6.939 13.248 1.00 92.75 336 ALA A CA 1
ATOM 2704 C C . ALA A 1 336 ? 2.354 -8.463 13.035 1.00 92.75 336 ALA A C 1
ATOM 2706 O O . ALA A 1 336 ? 1.486 -9.218 13.469 1.00 92.75 336 ALA A O 1
ATOM 2707 N N . TYR A 1 337 ? 3.434 -8.935 12.400 1.00 91.69 337 TYR A N 1
ATOM 2708 C CA . TYR A 1 337 ? 3.646 -10.365 12.157 1.00 91.69 337 TYR A CA 1
ATOM 2709 C C . TYR A 1 337 ? 3.982 -11.159 13.426 1.00 91.69 337 TYR A C 1
ATOM 2711 O O . TYR A 1 337 ? 3.679 -12.352 13.469 1.00 91.69 337 TYR A O 1
ATOM 2719 N N . TRP A 1 338 ? 4.503 -10.517 14.479 1.00 93.81 338 TRP A N 1
ATOM 2720 C CA . TRP A 1 338 ? 4.763 -11.185 15.759 1.00 93.81 338 TRP A CA 1
ATOM 2721 C C . TRP A 1 338 ? 3.477 -11.743 16.366 1.00 93.81 338 TRP A C 1
ATOM 2723 O O . TRP A 1 338 ? 3.497 -12.837 16.917 1.00 93.81 338 TRP A O 1
ATOM 2733 N N . LEU A 1 339 ? 2.336 -11.059 16.208 1.00 93.12 339 LEU A N 1
ATOM 2734 C CA . LEU A 1 339 ? 1.042 -11.550 16.701 1.00 93.12 339 LEU A CA 1
ATOM 2735 C C . LEU A 1 339 ? 0.637 -12.859 16.028 1.00 93.12 339 LEU A C 1
ATOM 2737 O O . LEU A 1 339 ? 0.190 -13.791 16.690 1.00 93.12 339 LEU A O 1
ATOM 2741 N N . ARG A 1 340 ? 0.858 -12.961 14.715 1.00 90.75 340 ARG A N 1
ATOM 2742 C CA . ARG A 1 340 ? 0.584 -14.189 13.968 1.00 90.75 340 ARG A CA 1
ATOM 2743 C C . ARG A 1 340 ? 1.535 -15.318 14.370 1.00 90.75 340 ARG A C 1
ATOM 2745 O O . ARG A 1 340 ? 1.102 -16.463 14.461 1.00 90.75 340 ARG A O 1
ATOM 2752 N N . HIS A 1 341 ? 2.814 -15.022 14.589 1.00 90.25 341 HIS A N 1
ATOM 2753 C CA . HIS A 1 341 ? 3.765 -16.019 15.088 1.00 90.25 341 HIS A CA 1
ATOM 2754 C C . HIS A 1 341 ? 3.413 -16.469 16.505 1.00 90.25 341 HIS A C 1
ATOM 2756 O O . HIS A 1 341 ? 3.461 -17.660 16.789 1.00 90.25 341 HIS A O 1
ATOM 2762 N N . THR A 1 342 ? 2.949 -15.543 17.343 1.00 92.19 342 THR A N 1
ATOM 2763 C CA . THR A 1 342 ? 2.436 -15.840 18.683 1.00 92.19 342 THR A CA 1
ATOM 2764 C C . THR A 1 342 ? 1.243 -16.784 18.616 1.00 92.19 342 THR A C 1
ATOM 2766 O O . THR A 1 342 ? 1.248 -17.798 19.306 1.00 92.19 342 THR A O 1
ATOM 2769 N N . TYR A 1 343 ? 0.271 -16.508 17.739 1.00 91.69 343 TYR A N 1
ATOM 2770 C CA . TYR A 1 343 ? -0.874 -17.390 17.490 1.00 91.69 343 TYR A CA 1
ATOM 2771 C C . TYR A 1 343 ? -0.439 -18.799 17.065 1.00 91.69 343 TYR A C 1
ATOM 2773 O O . TYR A 1 343 ? -0.912 -19.798 17.601 1.00 91.69 343 TYR A O 1
ATOM 2781 N N . ALA A 1 344 ? 0.495 -18.888 16.113 1.00 89.06 344 ALA A N 1
ATOM 2782 C CA . ALA A 1 344 ? 1.007 -20.170 15.639 1.00 89.06 344 ALA A CA 1
ATOM 2783 C C . ALA A 1 344 ? 1.717 -20.954 16.756 1.00 89.06 344 ALA A C 1
ATOM 2785 O O . ALA A 1 344 ? 1.487 -22.151 16.890 1.00 89.06 344 ALA A O 1
ATOM 2786 N N . GLN A 1 345 ? 2.519 -20.279 17.586 1.00 88.25 345 GLN A N 1
ATOM 2787 C CA . GLN A 1 345 ? 3.177 -20.889 18.744 1.00 88.25 345 GLN A CA 1
ATOM 2788 C C . GLN A 1 345 ? 2.173 -21.357 19.802 1.00 88.25 345 GLN A C 1
ATOM 2790 O O . GLN A 1 345 ? 2.315 -22.451 20.338 1.00 88.25 345 GLN A O 1
ATOM 2795 N N . THR A 1 346 ? 1.113 -20.585 20.066 1.00 86.19 346 THR A N 1
ATOM 2796 C CA . THR A 1 346 ? 0.058 -21.011 21.006 1.00 86.19 346 THR A CA 1
ATOM 2797 C C . THR A 1 346 ? -0.724 -22.216 20.500 1.00 86.19 346 THR A C 1
ATOM 2799 O O . THR A 1 346 ? -1.219 -22.990 21.314 1.00 86.19 346 THR A O 1
ATOM 2802 N N . LEU A 1 347 ? -0.850 -22.384 19.181 1.00 85.75 347 LEU A N 1
ATOM 2803 C CA . LEU A 1 347 ? -1.464 -23.572 18.594 1.00 85.75 347 LEU A CA 1
ATOM 2804 C C . LEU A 1 347 ? -0.521 -24.783 18.647 1.00 85.75 347 LEU A C 1
ATOM 2806 O O . LEU A 1 347 ? -0.971 -25.871 18.975 1.00 85.75 347 LEU A O 1
ATOM 2810 N N . ALA A 1 348 ? 0.771 -24.588 18.364 1.00 80.12 348 ALA A N 1
ATOM 2811 C CA . ALA A 1 348 ? 1.778 -25.651 18.380 1.00 80.12 348 ALA A CA 1
ATOM 2812 C C . ALA A 1 348 ? 2.103 -26.159 19.797 1.00 80.12 348 ALA A C 1
ATOM 2814 O O . ALA A 1 348 ? 2.360 -27.343 19.980 1.00 80.12 348 ALA A O 1
ATOM 2815 N N . GLY A 1 349 ? 2.070 -25.278 20.801 1.00 68.44 349 GLY A N 1
ATOM 2816 C CA . GLY A 1 349 ? 2.282 -25.629 22.208 1.00 68.44 349 GLY A CA 1
ATOM 2817 C C . GLY A 1 349 ? 1.071 -26.274 22.891 1.00 68.44 349 GLY A C 1
ATOM 2818 O O . GLY A 1 349 ? 1.166 -26.648 24.057 1.00 68.44 349 GLY A O 1
ATOM 2819 N N . LYS A 1 350 ? -0.069 -26.399 22.199 1.00 53.53 350 LYS A N 1
ATOM 2820 C CA . LYS A 1 350 ? -1.222 -27.166 22.680 1.00 53.53 350 LYS A CA 1
ATOM 2821 C C . LYS A 1 350 ? -1.145 -28.579 22.094 1.00 53.53 350 LYS A C 1
ATOM 2823 O O . LYS A 1 350 ? -1.169 -28.695 20.869 1.00 53.53 350 LYS A O 1
ATOM 2828 N N . PRO A 1 351 ? -1.082 -29.648 22.911 1.00 37.62 351 PRO A N 1
ATOM 2829 C CA . PRO A 1 351 ? -1.199 -31.002 22.386 1.00 37.62 351 PRO A CA 1
ATOM 2830 C C . PRO A 1 351 ? -2.528 -31.131 21.634 1.00 37.62 351 PRO A C 1
ATOM 2832 O O . PRO A 1 351 ? -3.568 -30.650 22.088 1.00 37.62 351 PRO A O 1
ATOM 2835 N N . SER A 1 352 ? -2.445 -31.711 20.441 1.00 34.72 352 SER A N 1
ATOM 2836 C CA . SER A 1 352 ? -3.475 -31.803 19.411 1.00 34.72 352 SER A CA 1
ATOM 2837 C C . SER A 1 352 ? -4.865 -32.132 19.966 1.00 34.72 352 SER A C 1
ATOM 2839 O O . SER A 1 352 ? -5.208 -33.297 20.157 1.00 34.72 352 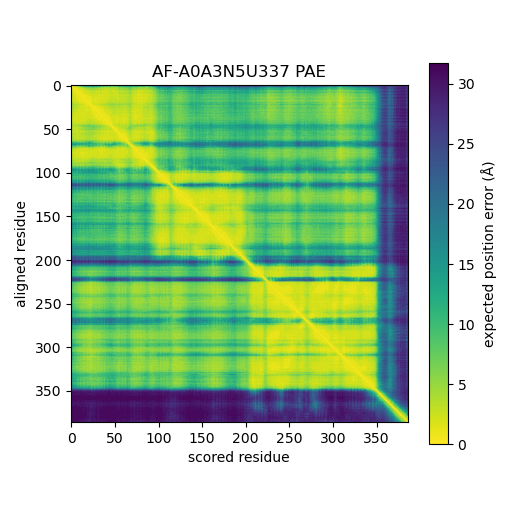SER A O 1
ATOM 2841 N N . LEU A 1 353 ? -5.708 -31.115 20.156 1.00 34.53 353 LEU A N 1
ATOM 2842 C CA . LEU A 1 353 ? -7.147 -31.322 20.280 1.00 34.53 353 LEU A CA 1
ATOM 2843 C C . LEU A 1 353 ? -7.654 -31.731 18.899 1.00 34.53 353 LEU A C 1
ATOM 2845 O O . LEU A 1 353 ? -7.835 -30.911 17.999 1.00 34.53 353 LEU A O 1
ATOM 2849 N N . HIS A 1 354 ? -7.790 -33.045 18.745 1.00 32.91 354 HIS A N 1
ATOM 2850 C CA . HIS A 1 354 ? -8.532 -33.705 17.688 1.00 32.91 354 HIS A CA 1
ATOM 2851 C C . HIS A 1 354 ? -9.801 -32.902 17.381 1.00 32.91 354 HIS A C 1
ATOM 2853 O O . HIS A 1 354 ? -10.689 -32.772 18.222 1.00 32.91 354 HIS A O 1
ATOM 2859 N N . LEU A 1 355 ? -9.904 -32.399 16.151 1.00 34.53 355 LEU A N 1
ATOM 2860 C CA . LEU A 1 355 ? -11.179 -32.035 15.548 1.00 34.53 355 LEU A CA 1
ATOM 2861 C C . LEU A 1 355 ? -11.986 -33.331 15.357 1.00 34.53 355 LEU A C 1
ATOM 2863 O O . LEU A 1 355 ? -12.062 -33.870 14.258 1.00 34.53 355 LEU A O 1
ATOM 2867 N N . ARG A 1 356 ? -12.560 -33.866 16.438 1.00 27.47 356 ARG A N 1
ATOM 2868 C CA . ARG A 1 356 ? -13.694 -34.790 16.375 1.00 27.47 356 ARG A CA 1
ATOM 2869 C C . ARG A 1 356 ? -14.908 -34.026 16.869 1.00 27.47 356 ARG A C 1
ATOM 2871 O O . ARG A 1 356 ? -14.939 -33.551 17.999 1.00 27.47 356 ARG A O 1
ATOM 2878 N N . GLY A 1 357 ? -15.878 -33.860 15.977 1.00 32.88 357 GLY A N 1
ATOM 2879 C CA . GLY A 1 357 ? -17.178 -33.332 16.343 1.00 32.88 357 GLY A CA 1
ATOM 2880 C C . GLY A 1 357 ? -17.829 -34.224 17.392 1.00 32.88 357 GLY A C 1
ATOM 2881 O O . GLY A 1 357 ? -17.835 -35.439 17.235 1.00 32.88 357 GLY A O 1
ATOM 2882 N N . GLN A 1 358 ? -18.330 -33.603 18.453 1.00 27.44 358 GLN A N 1
ATOM 2883 C CA . GLN A 1 358 ? -19.666 -33.762 19.032 1.00 27.44 358 GLN A CA 1
ATOM 2884 C C . GLN A 1 358 ? -19.709 -33.012 20.374 1.00 27.44 358 GLN A C 1
ATOM 2886 O O . GLN A 1 358 ? -18.741 -33.038 21.119 1.00 27.44 358 GLN A O 1
ATOM 2891 N N . GLY A 1 359 ? -20.835 -32.332 20.624 1.00 28.12 359 GLY A N 1
ATOM 2892 C CA . GLY A 1 359 ? -21.437 -32.086 21.942 1.00 28.12 359 GLY A CA 1
ATOM 2893 C C . GLY A 1 359 ? -20.607 -31.433 23.056 1.00 28.12 359 GLY A C 1
ATOM 2894 O O . GLY A 1 359 ? -19.693 -32.033 23.592 1.00 28.12 359 GLY A O 1
ATOM 2895 N N . ASN A 1 360 ? -21.042 -30.242 23.481 1.00 35.72 360 ASN A N 1
ATOM 2896 C CA . ASN A 1 360 ? -20.945 -29.717 24.852 1.00 35.72 360 ASN A CA 1
ATOM 2897 C C . ASN A 1 360 ? -19.717 -30.104 25.703 1.00 35.72 360 ASN A C 1
ATOM 2899 O O . ASN A 1 360 ? -19.753 -31.082 26.439 1.00 35.72 360 ASN A O 1
ATOM 2903 N N . ALA A 1 361 ? -18.727 -29.212 25.766 1.00 27.30 361 ALA A N 1
ATOM 2904 C CA . ALA A 1 361 ? -18.007 -28.914 27.007 1.00 27.30 361 ALA A CA 1
ATOM 2905 C C . ALA A 1 361 ? -17.255 -27.588 26.844 1.00 27.30 361 ALA A C 1
ATOM 2907 O O . ALA A 1 361 ? -16.388 -27.444 25.982 1.00 27.30 361 ALA A O 1
ATOM 2908 N N . GLY A 1 362 ? -17.607 -26.593 27.658 1.00 37.28 362 GLY A N 1
ATOM 2909 C CA . GLY A 1 362 ? -16.885 -25.329 27.713 1.00 37.28 362 GLY A CA 1
ATOM 2910 C C . GLY A 1 362 ? -15.456 -25.554 28.196 1.00 37.28 362 GLY A C 1
ATOM 2911 O O . GLY A 1 362 ? -15.245 -26.016 29.311 1.00 37.28 362 GLY A O 1
ATOM 2912 N N . THR A 1 363 ? -14.466 -25.188 27.385 1.00 29.08 363 THR A N 1
ATOM 2913 C CA . THR A 1 363 ? -13.082 -25.055 27.852 1.00 29.08 363 THR A CA 1
ATOM 2914 C C . THR A 1 363 ? -12.673 -23.593 27.755 1.00 29.08 363 THR A C 1
ATOM 2916 O O . THR A 1 363 ? -12.574 -22.996 26.682 1.00 29.08 363 THR A O 1
ATOM 2919 N N . ARG A 1 364 ? -12.528 -23.005 28.940 1.00 30.81 364 ARG A N 1
ATOM 2920 C CA . ARG A 1 364 ? -12.294 -21.595 29.227 1.00 30.81 364 ARG A CA 1
ATOM 2921 C C . ARG A 1 364 ? -10.960 -21.106 28.661 1.00 30.81 364 ARG A C 1
ATOM 2923 O O . ARG A 1 364 ? -9.892 -21.509 29.099 1.00 30.81 364 ARG A O 1
ATOM 2930 N N . LEU A 1 365 ? -11.037 -20.120 27.771 1.00 31.59 365 LEU A N 1
ATOM 2931 C CA . LEU A 1 365 ? -9.962 -19.156 27.489 1.00 31.59 365 LEU A CA 1
ATOM 2932 C C . LEU A 1 365 ? -9.931 -18.011 28.532 1.00 31.59 365 LEU A C 1
ATOM 2934 O O . LEU A 1 365 ? -9.271 -16.999 28.315 1.00 31.59 365 LEU A O 1
ATOM 2938 N N . SER A 1 366 ? -10.654 -18.150 29.653 1.00 33.22 366 SER A N 1
ATOM 2939 C CA . SER A 1 366 ? -10.874 -17.095 30.653 1.00 33.22 366 SER A CA 1
ATOM 2940 C C . SER A 1 366 ? -9.848 -17.043 31.794 1.00 33.22 366 SER A C 1
ATOM 2942 O O . SER A 1 366 ? -9.944 -16.158 32.634 1.00 33.22 366 SER A O 1
ATOM 2944 N N . GLU A 1 367 ? -8.849 -17.926 31.854 1.00 28.69 367 GLU A N 1
ATOM 2945 C CA . GLU A 1 367 ? -7.940 -18.027 33.018 1.00 28.69 367 GLU A CA 1
ATOM 2946 C C . GLU A 1 367 ? -6.651 -17.199 32.914 1.00 28.69 367 GLU A C 1
ATOM 2948 O O . GLU A 1 367 ? -5.612 -17.538 33.473 1.00 28.69 367 GLU A O 1
ATOM 2953 N N . LEU A 1 368 ? -6.694 -16.060 32.222 1.00 32.28 368 LEU A N 1
ATOM 2954 C CA . LEU A 1 368 ? -5.554 -15.142 32.174 1.00 32.28 368 LEU A CA 1
ATOM 2955 C C . LEU A 1 368 ? -5.902 -13.692 32.526 1.00 32.28 368 LEU A C 1
ATOM 2957 O O . LEU A 1 368 ? -5.204 -12.810 32.046 1.00 32.28 368 LEU A O 1
ATOM 2961 N N . HIS A 1 369 ? -6.862 -13.414 33.416 1.00 34.25 369 HIS A N 1
ATOM 2962 C CA . HIS A 1 369 ? -6.996 -12.077 34.022 1.00 34.25 369 HIS A CA 1
ATOM 2963 C C . HIS A 1 369 ? -7.428 -12.125 35.500 1.00 34.25 369 HIS A C 1
ATOM 2965 O O . HIS A 1 369 ? -8.222 -12.991 35.863 1.00 34.25 369 HIS A O 1
ATOM 2971 N N . PRO A 1 370 ? -6.894 -11.228 36.357 1.00 32.19 370 PRO A N 1
ATOM 2972 C CA . PRO A 1 370 ? -7.266 -11.158 37.764 1.00 32.19 370 PRO A CA 1
ATOM 2973 C C . PRO A 1 370 ? -8.686 -10.601 37.925 1.00 32.19 370 PRO A C 1
ATOM 2975 O O . PRO A 1 370 ? -9.119 -9.722 37.180 1.00 32.19 370 PRO A O 1
ATOM 2978 N N . GLN A 1 371 ? -9.386 -11.162 38.907 1.00 26.75 371 GLN A N 1
ATOM 2979 C CA . GLN A 1 371 ? -10.741 -10.833 39.339 1.00 26.75 371 GLN A CA 1
ATOM 2980 C C . GLN A 1 371 ? -10.863 -9.334 39.660 1.00 26.75 371 GLN A C 1
ATOM 2982 O O . GLN A 1 371 ? -10.121 -8.819 40.495 1.00 26.75 371 GLN A O 1
ATOM 2987 N N . VAL A 1 372 ? -11.811 -8.645 39.023 1.00 28.64 372 VAL A N 1
ATOM 2988 C CA . VAL A 1 372 ? -12.362 -7.389 39.547 1.00 28.64 372 VAL A CA 1
ATOM 2989 C C . VAL A 1 372 ? -13.576 -7.782 40.378 1.00 28.64 372 VAL A C 1
ATOM 2991 O O . VAL A 1 372 ? -14.495 -8.415 39.864 1.00 28.64 372 VAL A O 1
ATOM 2994 N N . SER A 1 373 ? -13.540 -7.463 41.669 1.00 26.78 373 SER A N 1
ATOM 2995 C CA . SER A 1 373 ? -14.623 -7.717 42.611 1.00 26.78 373 SER A CA 1
ATOM 2996 C C . SER A 1 373 ? -15.874 -6.925 42.223 1.00 26.78 373 SER A C 1
ATOM 2998 O O . SER A 1 373 ? -15.849 -5.702 42.103 1.00 26.78 373 SER A O 1
ATOM 3000 N N . SER A 1 374 ? -16.992 -7.625 42.061 1.00 29.17 374 SER A N 1
ATOM 3001 C CA . SER A 1 374 ? -18.328 -7.032 42.030 1.00 29.17 374 SER A CA 1
ATOM 3002 C C . SER A 1 374 ? -19.118 -7.591 43.208 1.00 29.17 374 SER A C 1
ATOM 3004 O O . SER A 1 374 ? -19.412 -8.786 43.241 1.00 29.17 374 SER A O 1
ATOM 3006 N N . HIS A 1 375 ? -19.430 -6.735 44.182 1.00 29.17 375 HIS A N 1
ATOM 3007 C CA . HIS A 1 375 ? -20.399 -7.042 45.233 1.00 29.17 375 HIS A CA 1
ATOM 3008 C C . HIS A 1 375 ? -21.795 -7.267 44.616 1.00 29.17 375 HIS A C 1
ATOM 3010 O O . HIS A 1 375 ? -22.150 -6.567 43.663 1.00 29.17 375 HIS A O 1
ATOM 3016 N N . PRO A 1 376 ? -22.588 -8.227 45.123 1.00 27.67 376 PRO A N 1
ATOM 3017 C CA . PRO A 1 376 ? -23.914 -8.517 44.594 1.00 27.67 376 PRO A CA 1
ATOM 3018 C C . PRO A 1 376 ? -24.942 -7.508 45.123 1.00 27.67 376 PRO A C 1
ATOM 3020 O O . PRO A 1 376 ? -25.126 -7.380 46.330 1.00 27.67 376 PRO A O 1
ATOM 3023 N N . CYS A 1 377 ? -25.631 -6.816 44.214 1.00 25.72 377 CYS A N 1
ATOM 3024 C CA . CYS A 1 377 ? -26.875 -6.112 44.520 1.00 25.72 377 CYS A CA 1
ATOM 3025 C C . CYS A 1 377 ? -28.041 -7.068 44.227 1.00 25.72 377 CYS A C 1
ATOM 3027 O O . CYS A 1 377 ? -28.093 -7.666 43.150 1.00 25.72 377 CYS A O 1
ATOM 3029 N N . GLN A 1 378 ? -28.911 -7.263 45.216 1.00 28.47 378 GLN A N 1
ATOM 3030 C CA . GLN A 1 378 ? -30.094 -8.120 45.147 1.00 28.47 378 GLN A CA 1
ATOM 3031 C C . GLN A 1 378 ? -31.201 -7.531 44.244 1.00 28.47 378 GLN A C 1
ATOM 3033 O O . GLN A 1 378 ? -31.130 -6.355 43.887 1.00 28.47 378 GLN A O 1
ATOM 3038 N N . PRO A 1 379 ? -32.174 -8.355 43.806 1.00 27.48 379 PRO A N 1
ATOM 3039 C CA . PRO A 1 379 ? -33.084 -8.015 42.720 1.00 27.48 379 PRO A CA 1
ATOM 3040 C C . PRO A 1 379 ? -34.338 -7.295 43.227 1.00 27.48 379 PRO A C 1
ATOM 3042 O O . PRO A 1 379 ? -35.064 -7.849 44.046 1.00 27.48 379 PRO A O 1
ATOM 3045 N N . ASP A 1 380 ? -34.627 -6.122 42.663 1.00 28.67 380 ASP A N 1
ATOM 3046 C CA . ASP A 1 380 ? -35.944 -5.493 42.772 1.00 28.67 380 ASP A CA 1
ATOM 3047 C C . ASP A 1 380 ? -36.835 -5.863 41.580 1.00 28.67 380 ASP A C 1
ATOM 3049 O O . ASP A 1 380 ? -36.423 -5.891 40.412 1.00 28.67 380 ASP A O 1
ATOM 3053 N N . GLU A 1 381 ? -38.075 -6.169 41.941 1.00 28.86 381 GLU A N 1
ATOM 3054 C CA . GLU A 1 381 ? -39.207 -6.589 41.130 1.00 28.86 381 GLU A CA 1
ATOM 3055 C C . GLU A 1 381 ? -39.501 -5.642 39.955 1.00 28.86 381 GLU A C 1
ATOM 3057 O O . GLU A 1 381 ? -39.491 -4.417 40.078 1.00 28.86 381 GLU A O 1
ATOM 3062 N N . LYS A 1 382 ? -39.856 -6.214 38.797 1.00 31.61 382 LYS A N 1
ATOM 3063 C CA . LYS A 1 382 ? -40.515 -5.480 37.710 1.00 31.61 382 LYS A CA 1
ATOM 3064 C C . LYS A 1 382 ? -41.929 -6.004 37.502 1.00 31.61 382 LYS A C 1
ATOM 3066 O O . LYS A 1 382 ? -42.117 -7.084 36.945 1.00 31.61 382 LYS A O 1
ATOM 3071 N N . GLY A 1 383 ? -42.904 -5.181 37.881 1.00 26.67 383 GLY A N 1
ATOM 3072 C CA . GLY A 1 383 ? -44.223 -5.157 37.253 1.00 26.67 383 GLY A CA 1
ATOM 3073 C C . GLY A 1 383 ? -44.161 -4.579 35.824 1.00 26.67 383 GLY A C 1
ATOM 3074 O O . GLY A 1 383 ? -43.155 -3.966 35.448 1.00 26.67 383 GLY A O 1
ATOM 3075 N N . PRO A 1 384 ? -45.202 -4.792 34.998 1.00 39.19 384 PRO A N 1
ATOM 3076 C CA . PRO A 1 384 ? -45.109 -4.675 33.546 1.00 39.19 384 PRO A CA 1
ATOM 3077 C C . PRO A 1 384 ? -45.699 -3.359 33.037 1.00 39.19 384 PRO A C 1
ATOM 3079 O O . PRO A 1 384 ? -46.803 -3.018 33.430 1.00 39.19 384 PRO A O 1
ATOM 3082 N N . PHE A 1 385 ? -45.057 -2.686 32.079 1.00 29.58 385 PHE A N 1
ATOM 3083 C CA . PHE A 1 385 ? -45.760 -1.756 31.187 1.00 29.58 385 PHE A CA 1
ATOM 3084 C C . PHE A 1 385 ? -45.088 -1.674 29.807 1.00 29.58 385 PHE A C 1
ATOM 3086 O O . PHE A 1 385 ? -43.915 -1.329 29.708 1.00 29.58 385 PHE A O 1
ATOM 3093 N N . ARG A 1 386 ? -45.904 -2.071 28.816 1.00 34.88 386 ARG A N 1
ATOM 3094 C CA . ARG A 1 386 ? -46.041 -1.673 27.398 1.00 34.88 386 ARG A CA 1
ATOM 3095 C C . ARG A 1 386 ? -44.831 -1.196 26.601 1.00 34.88 386 ARG A C 1
ATOM 3097 O O . ARG A 1 386 ? -44.258 -0.143 26.943 1.00 34.88 386 ARG A O 1
#

Nearest PDB structures (foldseek):
  1a0p-assembly1_A  TM=5.319E-01  e=2.919E-08  Escherichia coli
  4a8e-assembly1_A-2  TM=5.474E-01  e=5.388E-08  Pyrococcus abyssi
  5hxy-assembly5_E  TM=5.201E-01  e=1.211E-06  Thermoplasma acidophilum DSM 1728
  5jk0-assembly1_C  TM=5.288E-01  e=3.259E-06  Helicobacter pylori 26695
  8bj6-assembly1_A  TM=3.822E-01  e=2.515E-03  Bacillus subtilis subsp. subtilis str. 168